Protein AF-N2BNH5-F1 (afdb_monomer_lite)

Foldseek 3Di:
DDDDDDDDDDDDDQFAADPLLLLLLVLLVVCVVPVDFSVVSLLPDPSLLPDDQVSSVVSVLLNLQLLLQVVVLLVLLVVQAPCSVPQDPSLSSLLSSLLSCLAPNPPPLVRSLSNSLNSSCVVPVVCSVVSSRSSVCSNVPVNVLLLVLLLQLLLQLCVVCVPVVVPCPPQPPSSVPDDRDPDPDQRDLVSLCSQLSFDSVVLVLLCVQPNSNQSSQQSSCNSPAFWKKKAFLVLADDLVRLVVVCVVLVFDWDDDLDPRMTITPGPSSVSPDCCVVLRRMQIDFPVLLLLLLLQADAAQFEEEEEQCFLVSSVSSSQVRNVVNPHGYQYEYEDLDPVRQVNNVVSCCSRNPPRYHYDNDQLLCLQDDPDPVQSQQQDPPDDPSSRAAGLGYEYAADDLLQQCCSPRSNSSPVDDPQQLDLPRCNHSLVSLLSSQSSSLSRHDAQGKYKRKYSDSGCSNAVVSLVVNCPDPSNVQKDWAASCPRPSLVVCVVPNVSSNVVQVVQQDPVRKGWDHDGPPHGTTMIMIMITGND

pLDDT: mean 90.05, std 15.14, range [27.8, 98.88]

Secondary structure (DSSP, 8-state):
---------PPPPTTS--HHHHHHHHHHHHHHHH---HHHHHHH-HHHHTS-HHHHHHHHHHHHHHHHHHHHHHHHHHHH-SSGGGS-HHHHHHHHHHHHHHHHS---HHHHHHHHHHHHHHH-GGGHHHHHHHHHHIIIIIHHHHHHHHHHHHHHHHHH-TTTGGG-TT--HHHHT-PPPS---PPPHHHHHHHHT--HHHHHHHHHHH-HHHHHHHHHHTTSPPP-EEEE-TTT--HHHHHHHHHHTT--EEE-SSTTEEEES-HHHHHH-STTTTTSEEEE-HHHHHHHHHTPPPTT-EEEEES-TTTHHHHHHHHHHHHTTS--EEEEEES-HHHHHHHHHHHTTT-TTTEEEEE--GGGTT--S-TT-TT---TTS-GGGSS-EEEEEEE-----GGGTTTSTTHHHH--GGGG-TT-TTSHHHHHHHHHHHHHTTEEEEEEEEEEES---TTTTHHHHHHHHTSTTGGGEEEE-GGGSHHHHHHHHH-HHHHHHHHTTB-TTS-EEE---TTSPPPEEEEEEEE--

InterPro domains:
  IPR001678 SAM-dependent methyltransferase RsmB-F/NOP2-type domain [PS51686] (218-531)
  IPR006027 NusB/RsmB/TIM44 [PF01029] (19-139)
  IPR023267 RNA (C5-cytosine) methyltransferase [PR02008] (390-402)
  IPR023267 RNA (C5-cytosine) methyltransferase [PR02008] (445-461)
  IPR023267 RNA (C5-cytosine) methyltransferase [PR02008] (513-530)
  IPR023267 RNA (C5-cytosine) methyltransferase [PTHR22807] (186-531)
  IPR029063 S-adenosyl-L-methionine-dependent methyltransferase superfamily [G3DSA:3.40.50.150] (193-530)
  IPR029063 S-adenosyl-L-methionine-dependent methyltransferase superfamily [SSF53335] (191-530)
  IPR035926 NusB-like superfamily [G3DSA:1.10.940.10] (16-150)
  IPR035926 NusB-like superfamily [SSF48013] (19-146)
  IPR049560 SAM-dependent methyltransferase RsmB-F/NOP2-type, catalytic core [PF01189] (373-528)

Organism: NCBI:txid997872

Structure (mmCIF, N/CA/C/O backbone):
data_AF-N2BNH5-F1
#
_entry.id   AF-N2BNH5-F1
#
loop_
_atom_site.group_PDB
_atom_site.id
_atom_site.type_symbol
_atom_site.label_atom_id
_atom_site.label_alt_id
_atom_site.label_comp_id
_atom_site.label_asym_id
_atom_site.label_entity_id
_atom_site.label_seq_id
_atom_site.pdbx_PDB_ins_code
_atom_site.Cartn_x
_atom_site.Cartn_y
_atom_site.Cartn_z
_atom_site.occupancy
_atom_site.B_iso_or_equiv
_atom_site.auth_seq_id
_atom_site.auth_comp_id
_atom_site.auth_asym_id
_atom_site.auth_atom_id
_atom_site.pdbx_PDB_model_num
ATOM 1 N N . MET A 1 1 ? 55.982 -13.829 3.615 1.00 34.03 1 MET A N 1
ATOM 2 C CA . MET A 1 1 ? 55.686 -12.919 2.482 1.00 34.03 1 MET A CA 1
ATOM 3 C C . MET A 1 1 ? 54.523 -13.487 1.679 1.00 34.03 1 MET A C 1
ATOM 5 O O . MET A 1 1 ? 54.738 -14.341 0.837 1.00 34.03 1 MET A O 1
ATOM 9 N N . GLY A 1 2 ? 53.293 -13.058 1.967 1.00 29.66 2 GLY A N 1
ATOM 10 C CA . GLY A 1 2 ? 52.095 -13.431 1.207 1.00 29.66 2 GLY A CA 1
ATOM 11 C C . GLY A 1 2 ? 51.272 -12.171 0.978 1.00 29.66 2 GLY A C 1
ATOM 12 O O . GLY A 1 2 ? 50.794 -11.570 1.935 1.00 29.66 2 GLY A O 1
ATOM 13 N N . LYS A 1 3 ? 51.224 -11.694 -0.269 1.00 27.80 3 LYS A N 1
ATOM 14 C CA . LYS A 1 3 ? 50.590 -10.420 -0.633 1.00 27.80 3 LYS A CA 1
ATOM 15 C C . LYS A 1 3 ? 49.070 -10.534 -0.510 1.00 27.80 3 LYS A C 1
ATOM 17 O O . LYS A 1 3 ? 48.451 -11.346 -1.188 1.00 27.80 3 LYS A O 1
ATOM 22 N N . ALA A 1 4 ? 48.492 -9.665 0.315 1.00 29.17 4 ALA A N 1
ATOM 23 C CA . ALA A 1 4 ? 47.062 -9.407 0.376 1.00 29.17 4 ALA A CA 1
ATOM 24 C C . ALA A 1 4 ? 46.549 -8.907 -0.985 1.00 29.17 4 ALA A C 1
ATOM 26 O O . ALA A 1 4 ? 47.012 -7.885 -1.501 1.00 29.17 4 ALA A O 1
ATOM 27 N N . ILE A 1 5 ? 45.580 -9.619 -1.560 1.00 29.62 5 ILE A N 1
ATOM 28 C CA . ILE A 1 5 ? 44.849 -9.175 -2.748 1.00 29.62 5 ILE A CA 1
ATOM 29 C C . ILE A 1 5 ? 43.814 -8.148 -2.282 1.00 29.62 5 ILE A C 1
ATOM 31 O O . ILE A 1 5 ? 42.760 -8.490 -1.754 1.00 29.62 5 ILE A O 1
ATOM 35 N N . LYS A 1 6 ? 44.134 -6.864 -2.460 1.00 29.09 6 LYS A N 1
ATOM 36 C CA . LYS A 1 6 ? 43.165 -5.767 -2.371 1.00 29.09 6 LYS A CA 1
ATOM 37 C C . LYS A 1 6 ? 42.205 -5.873 -3.560 1.00 29.09 6 LYS A C 1
ATOM 39 O O . LYS A 1 6 ? 42.606 -5.574 -4.684 1.00 29.09 6 LYS A O 1
ATOM 44 N N . GLN A 1 7 ? 40.949 -6.248 -3.325 1.00 30.22 7 GLN A N 1
ATOM 45 C CA . GLN A 1 7 ? 39.881 -6.008 -4.297 1.00 30.22 7 GLN A CA 1
ATOM 46 C C . GLN A 1 7 ? 39.636 -4.494 -4.378 1.00 30.22 7 GLN A C 1
ATOM 48 O O . GLN A 1 7 ? 39.132 -3.871 -3.447 1.00 30.22 7 GLN A O 1
ATOM 53 N N . ARG A 1 8 ? 40.083 -3.885 -5.479 1.00 32.06 8 ARG A N 1
ATOM 54 C CA . ARG A 1 8 ? 39.736 -2.512 -5.860 1.00 32.06 8 ARG A CA 1
ATOM 55 C C . ARG A 1 8 ? 38.342 -2.515 -6.486 1.00 32.06 8 ARG A C 1
ATOM 57 O O . ARG A 1 8 ? 38.050 -3.382 -7.304 1.00 32.06 8 ARG A O 1
ATOM 64 N N . ALA A 1 9 ? 37.530 -1.516 -6.144 1.00 39.19 9 ALA A N 1
ATOM 65 C CA . ALA A 1 9 ? 36.284 -1.197 -6.833 1.00 39.19 9 ALA A CA 1
ATOM 66 C C . ALA A 1 9 ? 36.554 -1.031 -8.341 1.00 39.19 9 ALA A C 1
ATOM 68 O O . ALA A 1 9 ? 37.285 -0.128 -8.754 1.00 39.19 9 ALA A O 1
ATOM 69 N N . GLY A 1 10 ? 36.030 -1.953 -9.147 1.00 33.19 10 GLY A N 1
ATOM 70 C CA . GLY A 1 10 ? 36.242 -1.977 -10.589 1.00 33.19 10 GLY A CA 1
ATOM 71 C C . GLY A 1 10 ? 35.456 -0.873 -11.290 1.00 33.19 10 GLY A C 1
ATOM 72 O O . GLY A 1 10 ? 34.255 -0.720 -11.080 1.00 33.19 10 GLY A O 1
ATOM 73 N N . HIS A 1 11 ? 36.128 -0.121 -12.160 1.00 35.66 11 HIS A N 1
ATOM 74 C CA . HIS A 1 11 ? 35.461 0.513 -13.296 1.00 35.66 11 HIS A CA 1
ATOM 75 C C . HIS A 1 11 ? 34.778 -0.575 -14.148 1.00 35.66 11 HIS A C 1
ATOM 77 O O . HIS A 1 11 ? 35.328 -1.676 -14.247 1.00 35.66 11 HIS A O 1
ATOM 83 N N . PRO A 1 12 ? 33.606 -0.310 -14.758 1.00 41.91 12 PRO A N 1
ATOM 84 C CA . PRO A 1 12 ? 32.930 -1.302 -15.585 1.00 41.91 12 PRO A CA 1
ATOM 85 C C . PRO A 1 12 ? 33.857 -1.745 -16.725 1.00 41.91 12 PRO A C 1
ATOM 87 O O . PRO A 1 12 ? 34.352 -0.918 -17.490 1.00 41.91 12 PRO A O 1
ATOM 90 N N . SER A 1 13 ? 34.117 -3.051 -16.827 1.00 42.47 13 SER A N 1
ATOM 91 C CA . SER A 1 13 ? 34.859 -3.626 -17.949 1.00 42.47 13 SER A CA 1
ATOM 92 C C . SER A 1 13 ? 34.075 -3.387 -19.238 1.00 42.47 13 SER A C 1
ATOM 94 O O . SER A 1 13 ? 32.906 -3.768 -19.331 1.00 42.47 13 SER A O 1
ATOM 96 N N . ALA A 1 14 ? 34.718 -2.780 -20.233 1.00 54.59 14 ALA A N 1
ATOM 97 C CA . ALA A 1 14 ? 34.158 -2.578 -21.562 1.00 54.59 14 ALA A CA 1
ATOM 98 C C . ALA A 1 14 ? 33.878 -3.943 -22.222 1.00 54.59 14 ALA A C 1
ATOM 100 O O . ALA A 1 14 ? 34.793 -4.576 -22.738 1.00 54.59 14 ALA A O 1
ATOM 101 N N . GLY A 1 15 ? 32.632 -4.427 -22.157 1.00 71.06 15 GLY A N 1
ATOM 102 C CA . GLY A 1 15 ? 32.210 -5.646 -22.862 1.00 71.06 15 GLY A CA 1
ATOM 103 C C . GLY A 1 15 ? 31.117 -6.492 -22.205 1.00 71.06 15 GLY A C 1
ATOM 104 O O . GLY A 1 15 ? 30.650 -7.428 -22.845 1.00 71.06 15 GLY A O 1
ATOM 105 N N . HIS A 1 16 ? 30.690 -6.196 -20.970 1.00 86.44 16 HIS A N 1
ATOM 106 C CA . HIS A 1 16 ? 29.622 -6.947 -20.297 1.00 86.44 16 HIS A CA 1
ATOM 107 C C . HIS A 1 16 ? 28.674 -6.039 -19.503 1.00 86.44 16 HIS A C 1
ATOM 109 O O . HIS A 1 16 ? 29.058 -4.969 -19.020 1.00 86.44 16 HIS A O 1
ATOM 115 N N . ALA A 1 17 ? 27.423 -6.487 -19.356 1.00 91.44 17 ALA A N 1
ATOM 116 C CA . ALA A 1 17 ? 26.457 -5.858 -18.466 1.00 91.44 17 ALA A CA 1
ATOM 117 C C . ALA A 1 17 ? 26.884 -6.055 -17.005 1.00 91.44 17 ALA A C 1
ATOM 119 O O . ALA A 1 17 ? 27.417 -7.105 -16.641 1.00 91.44 17 ALA A O 1
ATOM 120 N N . THR A 1 18 ? 26.635 -5.063 -16.151 1.00 94.88 18 THR A N 1
ATOM 121 C CA . THR A 1 18 ? 26.935 -5.186 -14.719 1.00 94.88 18 THR A CA 1
ATOM 122 C C . THR A 1 18 ? 26.156 -6.330 -14.063 1.00 94.88 18 THR A C 1
ATOM 124 O O . THR A 1 18 ? 25.059 -6.707 -14.493 1.00 94.88 18 THR A O 1
ATOM 127 N N . GLN A 1 19 ? 26.702 -6.851 -12.959 1.00 94.94 19 GLN A N 1
ATOM 128 C CA . GLN A 1 19 ? 26.049 -7.894 -12.168 1.00 94.94 19 GLN A CA 1
ATOM 129 C C . GLN A 1 19 ? 24.651 -7.459 -11.711 1.00 94.94 19 GLN A C 1
ATOM 131 O O . GLN A 1 19 ? 23.698 -8.208 -11.896 1.00 94.94 19 GLN A O 1
ATOM 136 N N . ALA A 1 20 ? 24.502 -6.224 -11.216 1.00 95.50 20 ALA A N 1
ATOM 137 C CA . ALA A 1 20 ? 23.207 -5.681 -10.808 1.00 95.50 20 ALA A CA 1
ATOM 138 C C . ALA A 1 20 ? 22.158 -5.729 -11.936 1.00 95.50 20 ALA A C 1
ATOM 140 O O . ALA A 1 20 ? 21.055 -6.230 -11.734 1.00 95.50 20 ALA A O 1
ATOM 141 N N . ARG A 1 21 ? 22.496 -5.299 -13.160 1.00 97.31 21 ARG A N 1
ATOM 142 C CA . ARG A 1 21 ? 21.558 -5.355 -14.300 1.00 97.31 21 ARG A CA 1
ATOM 143 C C . ARG A 1 21 ? 21.195 -6.786 -14.687 1.00 97.31 21 ARG A C 1
ATOM 145 O O . ARG A 1 21 ? 20.048 -7.057 -15.029 1.00 97.31 21 ARG A O 1
ATOM 152 N N . THR A 1 22 ? 22.152 -7.705 -14.588 1.00 97.19 22 THR A N 1
ATOM 153 C CA . THR A 1 22 ? 21.929 -9.131 -14.860 1.00 97.19 22 THR A CA 1
ATOM 154 C C . THR A 1 22 ? 20.991 -9.762 -13.823 1.00 97.19 22 THR A C 1
ATOM 156 O O . THR A 1 22 ? 20.059 -10.474 -14.192 1.00 97.19 22 THR A O 1
ATOM 159 N N . VAL A 1 23 ? 21.174 -9.449 -12.535 1.00 96.75 23 VAL A N 1
ATOM 160 C CA . VAL A 1 23 ? 20.268 -9.884 -11.456 1.00 96.75 23 VAL A CA 1
ATOM 161 C C . VAL A 1 23 ? 18.877 -9.271 -11.644 1.00 96.75 23 VAL A C 1
ATOM 163 O O . VAL A 1 23 ? 17.880 -9.989 -11.573 1.00 96.75 23 VAL A O 1
ATOM 166 N N . ALA A 1 24 ? 18.793 -7.974 -11.960 1.00 97.31 24 ALA A N 1
ATOM 167 C CA . ALA A 1 24 ? 17.526 -7.304 -12.250 1.00 97.31 24 ALA A CA 1
ATOM 168 C C . ALA A 1 24 ? 16.777 -7.972 -13.414 1.00 97.31 24 ALA A C 1
ATOM 170 O O . ALA A 1 24 ? 15.581 -8.222 -13.294 1.00 97.31 24 ALA A O 1
ATOM 171 N N . LEU A 1 25 ? 17.473 -8.335 -14.499 1.00 97.62 25 LEU A N 1
ATOM 172 C CA . LEU A 1 25 ? 16.889 -9.065 -15.629 1.00 97.62 25 LEU A CA 1
ATOM 173 C C . LEU A 1 25 ? 16.310 -10.420 -15.209 1.00 97.62 25 LEU A C 1
ATOM 175 O O . LEU A 1 25 ? 15.196 -10.760 -15.610 1.00 97.62 25 LEU A O 1
ATOM 179 N N . GLY A 1 26 ? 17.035 -11.174 -14.378 1.00 95.88 26 GLY A N 1
ATOM 180 C CA . GLY A 1 26 ? 16.548 -12.440 -13.832 1.00 95.88 26 GLY A CA 1
ATOM 181 C C . GLY A 1 26 ? 15.259 -12.267 -13.025 1.00 95.88 26 GLY A C 1
ATOM 182 O O . GLY A 1 26 ? 14.294 -13.003 -13.234 1.00 95.88 26 GLY A O 1
ATOM 183 N N . ILE A 1 27 ? 15.215 -11.252 -12.157 1.00 95.19 27 ILE A N 1
ATOM 184 C CA . ILE A 1 27 ? 14.047 -10.961 -11.319 1.00 95.19 27 ILE A CA 1
ATOM 185 C C . ILE A 1 27 ? 12.864 -10.467 -12.163 1.00 95.19 27 ILE A C 1
ATOM 187 O O . ILE A 1 27 ? 11.761 -10.979 -11.991 1.00 95.19 27 ILE A O 1
ATOM 191 N N . VAL A 1 28 ? 13.064 -9.533 -13.100 1.00 95.38 28 VAL A N 1
ATOM 192 C CA . VAL A 1 28 ? 12.006 -9.058 -14.019 1.00 95.38 28 VAL A CA 1
ATOM 193 C C . VAL A 1 28 ? 11.425 -10.224 -14.825 1.00 95.38 28 VAL A C 1
ATOM 195 O O . VAL A 1 28 ? 10.205 -10.355 -14.941 1.00 95.38 28 VAL A O 1
ATOM 198 N N . GLY A 1 29 ? 12.282 -11.124 -15.315 1.00 94.12 29 GLY A N 1
ATOM 199 C CA . GLY A 1 29 ? 11.843 -12.343 -15.991 1.00 94.12 29 GLY A CA 1
ATOM 200 C C . GLY A 1 29 ? 10.984 -13.245 -15.098 1.00 94.12 29 GLY A C 1
ATOM 201 O O . GLY A 1 29 ? 10.044 -13.875 -15.586 1.00 94.12 29 GLY A O 1
ATOM 202 N N . GLU A 1 30 ? 11.258 -13.286 -13.792 1.00 92.75 30 GLU A N 1
ATOM 203 C CA . GLU A 1 30 ? 10.463 -14.046 -12.827 1.00 92.75 30 GLU A CA 1
ATOM 204 C C . GLU A 1 30 ? 9.123 -13.391 -12.496 1.00 92.75 30 GLU A C 1
ATOM 206 O O . GLU A 1 30 ? 8.108 -14.091 -12.451 1.00 92.75 30 GLU A O 1
ATOM 211 N N . VAL A 1 31 ? 9.096 -12.062 -12.345 1.00 91.19 31 VAL A N 1
ATOM 212 C CA . VAL A 1 31 ? 7.857 -11.278 -12.199 1.00 91.19 31 VAL A CA 1
ATOM 213 C C . VAL A 1 31 ? 6.912 -11.582 -13.357 1.00 91.19 31 VAL A C 1
ATOM 215 O O . VAL A 1 31 ? 5.762 -11.966 -13.135 1.00 91.19 31 VAL A O 1
ATOM 218 N N . ARG A 1 32 ? 7.428 -11.541 -14.591 1.00 89.75 32 ARG A N 1
ATOM 219 C CA . ARG A 1 32 ? 6.665 -11.870 -15.801 1.00 89.75 32 ARG A CA 1
ATOM 220 C C . ARG A 1 32 ? 6.127 -13.306 -15.807 1.00 89.75 32 ARG A C 1
ATOM 222 O O . ARG A 1 32 ? 5.032 -13.531 -16.308 1.00 89.75 32 ARG A O 1
ATOM 229 N N . ARG A 1 33 ? 6.886 -14.290 -15.305 1.00 88.81 33 ARG A N 1
ATOM 230 C CA . ARG A 1 33 ? 6.489 -15.714 -15.328 1.00 88.81 33 ARG A CA 1
ATOM 231 C C . ARG A 1 33 ? 5.483 -16.089 -14.243 1.00 88.81 33 ARG A C 1
ATOM 233 O O . ARG A 1 33 ? 4.629 -16.930 -14.498 1.00 88.81 33 ARG A O 1
ATOM 240 N N . ARG A 1 34 ? 5.613 -15.527 -13.038 1.00 81.25 34 ARG A N 1
ATOM 241 C CA . ARG A 1 34 ? 4.811 -15.937 -11.870 1.00 81.25 34 ARG A CA 1
ATOM 242 C C . ARG A 1 34 ? 3.517 -15.153 -11.681 1.00 81.25 34 ARG A C 1
ATOM 244 O O . ARG A 1 34 ? 2.715 -15.575 -10.857 1.00 81.25 34 ARG A O 1
ATOM 251 N N . ALA A 1 35 ? 3.342 -14.020 -12.368 1.00 69.44 35 ALA A N 1
ATOM 252 C CA . ALA A 1 35 ? 2.235 -13.086 -12.127 1.00 69.44 35 ALA A CA 1
ATOM 253 C C . ALA A 1 35 ? 2.058 -12.724 -10.629 1.00 69.44 35 ALA A C 1
ATOM 255 O O . ALA A 1 35 ? 0.949 -12.490 -10.156 1.00 69.44 35 ALA A O 1
ATOM 256 N N . GLY A 1 36 ? 3.158 -12.726 -9.865 1.00 67.75 36 GLY A N 1
ATOM 257 C CA . GLY A 1 36 ? 3.178 -12.412 -8.436 1.00 67.75 36 GLY A CA 1
ATOM 258 C C . GLY A 1 36 ? 3.612 -10.971 -8.168 1.00 67.75 36 GLY A C 1
ATOM 259 O O . GLY A 1 36 ? 4.250 -10.347 -9.014 1.00 67.75 36 GLY A O 1
ATOM 260 N N . TYR A 1 37 ? 3.319 -10.463 -6.966 1.00 81.75 37 TYR A N 1
ATOM 261 C CA . TYR A 1 37 ? 3.739 -9.127 -6.525 1.00 81.75 37 TYR A CA 1
ATOM 262 C C . TYR A 1 37 ? 5.265 -8.976 -6.640 1.00 81.75 37 TYR A C 1
ATOM 264 O O . TYR A 1 37 ? 6.018 -9.749 -6.034 1.00 81.75 37 TYR A O 1
ATOM 272 N N . ALA A 1 38 ? 5.743 -7.965 -7.374 1.00 85.31 38 ALA A N 1
ATOM 273 C CA . ALA A 1 38 ? 7.172 -7.820 -7.666 1.00 85.31 38 ALA A CA 1
ATOM 274 C C . ALA A 1 38 ? 8.023 -7.725 -6.390 1.00 85.31 38 ALA A C 1
ATOM 276 O O . ALA A 1 38 ? 9.099 -8.315 -6.297 1.00 85.31 38 ALA A O 1
ATOM 277 N N . ARG A 1 39 ? 7.498 -7.061 -5.356 1.00 85.06 39 ARG A N 1
ATOM 278 C CA . ARG A 1 39 ? 8.143 -6.927 -4.044 1.00 85.06 39 ARG A CA 1
ATOM 279 C C . ARG A 1 39 ? 8.352 -8.266 -3.330 1.00 85.06 39 ARG A C 1
ATOM 281 O O . ARG A 1 39 ? 9.373 -8.433 -2.663 1.00 85.06 39 ARG A O 1
ATOM 288 N N . ASP A 1 40 ? 7.432 -9.218 -3.477 1.00 82.31 40 ASP A N 1
ATOM 289 C CA . ASP A 1 40 ? 7.585 -10.552 -2.888 1.00 82.31 40 ASP A CA 1
ATOM 290 C C . ASP A 1 40 ? 8.696 -11.332 -3.601 1.00 82.31 40 ASP A C 1
ATOM 292 O O . ASP A 1 40 ? 9.537 -11.948 -2.945 1.00 82.31 40 ASP A O 1
ATOM 296 N N . ILE A 1 41 ? 8.761 -11.244 -4.932 1.00 86.06 41 ILE A N 1
ATOM 297 C CA . ILE A 1 41 ? 9.806 -11.894 -5.738 1.00 86.06 41 ILE A CA 1
ATOM 298 C C . ILE A 1 41 ? 11.180 -11.290 -5.420 1.00 86.06 41 ILE A C 1
ATOM 300 O O . ILE A 1 41 ? 12.123 -12.027 -5.133 1.00 86.06 41 ILE A O 1
ATOM 304 N N . VAL A 1 42 ? 11.275 -9.958 -5.369 1.00 86.81 42 VAL A N 1
ATOM 305 C CA . VAL A 1 42 ? 12.475 -9.222 -4.939 1.00 86.81 42 VAL A CA 1
ATOM 306 C C . VAL A 1 42 ? 12.927 -9.685 -3.555 1.00 86.81 42 VAL A C 1
ATOM 308 O O . VAL A 1 42 ? 14.084 -10.059 -3.373 1.00 86.81 42 VAL A O 1
ATOM 311 N N . ARG A 1 43 ? 12.015 -9.721 -2.575 1.00 81.12 43 ARG A N 1
ATOM 312 C CA . ARG A 1 43 ? 12.336 -10.124 -1.198 1.00 81.12 43 ARG A CA 1
ATOM 313 C C . ARG A 1 43 ? 12.874 -11.550 -1.126 1.00 81.12 43 ARG A C 1
ATOM 315 O O . ARG A 1 43 ? 13.672 -11.847 -0.234 1.00 81.12 43 ARG A O 1
ATOM 322 N N . LEU A 1 44 ? 12.408 -12.442 -1.996 1.00 82.94 44 LEU A N 1
ATOM 323 C CA . LEU A 1 44 ? 12.761 -13.859 -1.989 1.00 82.94 44 LEU A CA 1
ATOM 324 C C . LEU A 1 44 ? 14.019 -14.197 -2.803 1.00 82.94 44 LEU A C 1
ATOM 326 O O . LEU A 1 44 ? 14.521 -15.301 -2.613 1.00 82.94 44 LEU A O 1
ATOM 330 N N . SER A 1 45 ? 14.557 -13.286 -3.626 1.00 87.06 45 SER A N 1
ATOM 331 C CA . SER A 1 45 ? 15.762 -13.537 -4.438 1.00 87.06 45 SER A CA 1
ATOM 332 C C . SER A 1 45 ? 17.013 -13.748 -3.565 1.00 87.06 45 SER A C 1
ATOM 334 O O . SER A 1 45 ? 17.425 -12.828 -2.848 1.00 87.06 45 SER A O 1
ATOM 336 N N . PRO A 1 46 ? 17.647 -14.938 -3.611 1.00 86.94 46 PRO A N 1
ATOM 337 C CA . PRO A 1 46 ? 18.908 -15.193 -2.916 1.00 86.94 46 PRO A CA 1
ATOM 338 C C . PRO A 1 46 ? 20.070 -14.373 -3.482 1.00 86.94 46 PRO A C 1
ATOM 340 O O . PRO A 1 46 ? 20.898 -13.888 -2.715 1.00 86.94 46 PRO A O 1
ATOM 343 N N . GLU A 1 47 ? 20.106 -14.180 -4.803 1.00 89.25 47 GLU A N 1
ATOM 344 C CA . GLU A 1 47 ? 21.158 -13.433 -5.494 1.00 89.25 47 GLU A CA 1
ATOM 345 C C . GLU A 1 47 ? 21.182 -11.985 -5.017 1.00 89.25 47 GLU A C 1
ATOM 347 O O . GLU A 1 47 ? 22.243 -11.472 -4.677 1.00 89.25 47 GLU A O 1
ATOM 352 N N . LEU A 1 48 ? 20.007 -11.356 -4.909 1.00 87.12 48 LEU A N 1
ATOM 353 C CA . LEU A 1 48 ? 19.877 -9.993 -4.404 1.00 87.12 48 LEU A CA 1
ATOM 354 C C . LEU A 1 48 ? 20.346 -9.864 -2.950 1.00 87.12 48 LEU A C 1
ATOM 356 O O . LEU A 1 48 ? 21.006 -8.889 -2.602 1.00 87.12 48 LEU A O 1
ATOM 360 N N . ARG A 1 49 ? 20.021 -10.843 -2.095 1.00 83.75 49 ARG A N 1
ATOM 361 C CA . ARG A 1 49 ? 20.426 -10.845 -0.676 1.00 83.75 49 ARG A CA 1
ATOM 362 C C . ARG A 1 49 ? 21.933 -10.997 -0.479 1.00 83.75 49 ARG A C 1
ATOM 364 O O . ARG A 1 49 ? 22.427 -10.644 0.586 1.00 83.75 49 ARG A O 1
ATOM 371 N N . ALA A 1 50 ? 22.635 -11.546 -1.466 1.00 86.94 50 ALA A N 1
ATOM 372 C CA . ALA A 1 50 ? 24.084 -11.698 -1.436 1.00 86.94 50 ALA A CA 1
ATOM 373 C C . ALA A 1 50 ? 24.835 -10.440 -1.914 1.00 86.94 50 ALA A C 1
ATOM 375 O O . ALA A 1 50 ? 26.057 -10.387 -1.783 1.00 86.94 50 ALA A O 1
ATOM 376 N N . MET A 1 51 ? 24.138 -9.446 -2.478 1.00 88.75 51 MET A N 1
ATOM 377 C CA . MET A 1 51 ? 24.750 -8.201 -2.952 1.00 88.75 51 MET A CA 1
ATOM 378 C C . MET A 1 51 ? 24.984 -7.212 -1.807 1.00 88.75 51 MET A C 1
ATOM 380 O O . MET A 1 51 ? 24.319 -7.259 -0.769 1.00 88.75 51 MET A O 1
ATOM 384 N N . ASP A 1 52 ? 25.904 -6.268 -2.016 1.00 86.44 52 ASP A N 1
ATOM 385 C CA . ASP A 1 52 ? 26.029 -5.126 -1.115 1.00 86.44 52 ASP A CA 1
ATOM 386 C C . ASP A 1 52 ? 24.785 -4.217 -1.172 1.00 86.44 52 ASP A C 1
ATOM 388 O O . ASP A 1 52 ? 23.957 -4.289 -2.084 1.00 86.44 52 ASP A O 1
ATOM 392 N N . ALA A 1 53 ? 24.639 -3.340 -0.176 1.00 82.25 53 ALA A N 1
ATOM 393 C CA . ALA A 1 53 ? 23.453 -2.497 -0.041 1.00 82.25 53 ALA A CA 1
ATOM 394 C C . ALA A 1 53 ? 23.240 -1.534 -1.226 1.00 82.25 53 ALA A C 1
ATOM 396 O O . ALA A 1 53 ? 22.095 -1.206 -1.543 1.00 82.25 53 ALA A O 1
ATOM 397 N N . ARG A 1 54 ? 24.319 -1.079 -1.877 1.00 86.81 54 ARG A N 1
ATOM 398 C CA . ARG A 1 54 ? 24.242 -0.134 -2.997 1.00 86.81 54 ARG A CA 1
ATOM 399 C C . ARG A 1 54 ? 23.701 -0.839 -4.233 1.00 86.81 54 ARG A C 1
ATOM 401 O O . ARG A 1 54 ? 22.735 -0.362 -4.829 1.00 86.81 54 ARG A O 1
ATOM 408 N N . ASP A 1 55 ? 24.295 -1.971 -4.589 1.00 90.62 55 ASP A N 1
ATOM 409 C CA . ASP A 1 55 ? 23.873 -2.753 -5.744 1.00 90.62 55 ASP A CA 1
ATOM 410 C C . ASP A 1 55 ? 22.479 -3.344 -5.529 1.00 90.62 55 ASP A C 1
ATOM 412 O O . ASP A 1 55 ? 21.641 -3.270 -6.429 1.00 90.62 55 ASP A O 1
ATOM 416 N N . ALA A 1 56 ? 22.175 -3.834 -4.323 1.00 88.38 56 ALA A N 1
ATOM 417 C CA . ALA A 1 56 ? 20.841 -4.322 -3.999 1.00 88.38 56 ALA A CA 1
ATOM 418 C C . ALA A 1 56 ? 19.778 -3.220 -4.134 1.00 88.38 56 ALA A C 1
ATOM 420 O O . ALA A 1 56 ? 18.708 -3.458 -4.698 1.00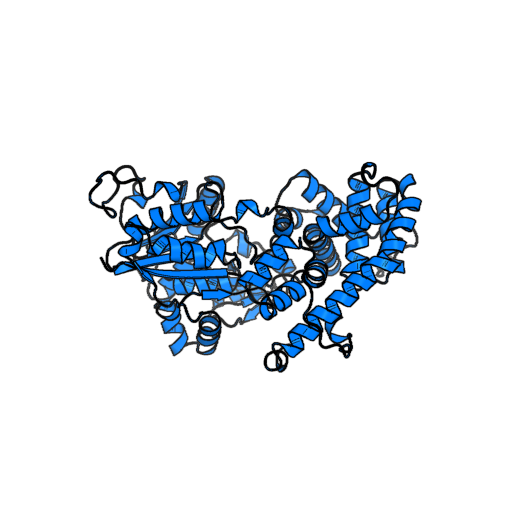 88.38 56 ALA A O 1
ATOM 421 N N . GLY A 1 57 ? 20.074 -2.001 -3.668 1.00 89.00 57 GLY A N 1
ATOM 422 C CA . GLY A 1 57 ? 19.197 -0.844 -3.849 1.00 89.00 57 GLY A CA 1
ATOM 423 C C . GLY A 1 57 ? 18.975 -0.505 -5.325 1.00 89.00 57 GLY A C 1
ATOM 424 O O . GLY A 1 57 ? 17.840 -0.262 -5.743 1.00 89.00 57 GLY A O 1
ATOM 425 N N . PHE A 1 58 ? 20.033 -0.561 -6.138 1.00 92.81 58 PHE A N 1
ATOM 426 C CA . PHE A 1 58 ? 19.934 -0.325 -7.577 1.00 92.81 58 PHE A CA 1
ATOM 427 C C . PHE A 1 58 ? 19.083 -1.392 -8.285 1.00 92.81 58 PHE A C 1
ATOM 429 O O . PHE A 1 58 ? 18.186 -1.040 -9.049 1.00 92.81 58 PHE A O 1
ATOM 436 N N . VAL A 1 59 ? 19.277 -2.680 -7.975 1.00 94.38 59 VAL A N 1
ATOM 437 C CA . VAL A 1 59 ? 18.441 -3.771 -8.509 1.00 94.38 59 VAL A CA 1
ATOM 438 C C . VAL A 1 59 ? 16.974 -3.575 -8.144 1.00 94.38 59 VAL A C 1
ATOM 440 O O . VAL A 1 59 ? 16.112 -3.684 -9.014 1.00 94.38 59 VAL A O 1
ATOM 443 N N . GLN A 1 60 ? 16.672 -3.254 -6.882 1.00 92.12 60 GLN A N 1
ATOM 444 C CA . GLN A 1 60 ? 15.295 -3.009 -6.448 1.00 92.12 60 GLN A CA 1
ATOM 445 C C . GLN A 1 60 ? 14.658 -1.855 -7.223 1.00 92.12 60 GLN A C 1
ATOM 447 O O . GLN A 1 60 ? 13.521 -1.985 -7.677 1.00 92.12 60 GLN A O 1
ATOM 452 N N . ARG A 1 61 ? 15.396 -0.755 -7.425 1.00 93.19 61 ARG A N 1
ATOM 453 C CA . ARG A 1 61 ? 14.901 0.390 -8.198 1.00 93.19 61 ARG A CA 1
ATOM 454 C C . ARG A 1 61 ? 14.642 0.032 -9.661 1.00 93.19 61 ARG A C 1
ATOM 456 O O . ARG A 1 61 ? 13.621 0.455 -10.194 1.00 93.19 61 ARG A O 1
ATOM 463 N N . LEU A 1 62 ? 15.506 -0.771 -10.287 1.00 95.94 62 LEU A N 1
ATOM 464 C CA . LEU A 1 62 ? 15.278 -1.267 -11.648 1.00 95.94 62 LEU A CA 1
ATOM 465 C C . LEU A 1 62 ? 14.044 -2.171 -11.720 1.00 95.94 62 LEU A C 1
ATOM 467 O O . LEU A 1 62 ? 13.171 -1.938 -12.545 1.00 95.94 62 LEU A O 1
ATOM 471 N N . VAL A 1 63 ? 13.940 -3.181 -10.854 1.00 95.12 63 VAL A N 1
ATOM 472 C CA . VAL A 1 63 ? 12.846 -4.163 -10.909 1.00 95.12 63 VAL A CA 1
ATOM 473 C C . VAL A 1 63 ? 11.492 -3.506 -10.650 1.00 95.12 63 VAL A C 1
ATOM 475 O O . VAL A 1 63 ? 10.556 -3.698 -11.428 1.00 95.12 63 VAL A O 1
ATOM 478 N N . LEU A 1 64 ? 11.370 -2.735 -9.565 1.00 93.94 64 LEU A N 1
ATOM 479 C CA . LEU A 1 64 ? 10.103 -2.094 -9.205 1.00 93.94 64 LEU A CA 1
ATOM 480 C C . LEU A 1 64 ? 9.725 -1.013 -10.220 1.00 93.94 64 LEU A C 1
ATOM 482 O O . LEU A 1 64 ? 8.569 -0.934 -10.621 1.00 93.94 64 LEU A O 1
ATOM 486 N N . GLY A 1 65 ? 10.709 -0.244 -10.688 1.00 95.50 65 GLY A N 1
ATOM 487 C CA . GLY A 1 65 ? 10.520 0.783 -11.703 1.00 95.50 65 GLY A CA 1
ATOM 488 C C . GLY A 1 65 ? 10.080 0.234 -13.057 1.00 95.50 65 GLY A C 1
ATOM 489 O O . GLY A 1 65 ? 9.108 0.721 -13.630 1.00 95.50 65 GLY A O 1
ATOM 490 N N . VAL A 1 66 ? 10.729 -0.830 -13.540 1.00 96.50 66 VAL A N 1
ATOM 491 C CA . VAL A 1 66 ? 10.322 -1.534 -14.766 1.00 96.50 66 VAL A CA 1
ATOM 492 C C . VAL A 1 66 ? 8.930 -2.132 -14.614 1.00 96.50 66 VAL A C 1
ATOM 494 O O . VAL A 1 66 ? 8.140 -2.045 -15.544 1.00 96.50 66 VAL A O 1
ATOM 497 N N . THR A 1 67 ? 8.597 -2.700 -13.452 1.00 95.44 67 THR A N 1
ATOM 498 C CA . THR A 1 67 ? 7.250 -3.244 -13.205 1.00 95.44 67 THR A CA 1
ATOM 499 C C . THR A 1 67 ? 6.187 -2.144 -13.249 1.00 95.44 67 THR A C 1
ATOM 501 O O . THR A 1 67 ? 5.129 -2.348 -13.833 1.00 95.44 67 THR A O 1
ATOM 504 N N . LEU A 1 68 ? 6.479 -0.968 -12.682 1.00 94.88 68 LEU A N 1
ATOM 505 C CA . LEU A 1 68 ? 5.564 0.176 -12.688 1.00 94.88 68 LEU A CA 1
ATOM 506 C C . LEU A 1 68 ? 5.321 0.693 -14.102 1.00 94.88 68 LEU A C 1
ATOM 508 O O . LEU A 1 68 ? 4.213 1.091 -14.415 1.00 94.88 68 LEU A O 1
ATOM 512 N N . SER A 1 69 ? 6.354 0.688 -14.941 1.00 96.25 69 SER A N 1
ATOM 513 C CA . SER A 1 69 ? 6.365 1.385 -16.231 1.00 96.25 69 SER A CA 1
ATOM 514 C C . SER A 1 69 ? 6.257 0.466 -17.449 1.00 96.25 69 SER A C 1
ATOM 516 O O . SER A 1 69 ? 6.231 0.956 -18.572 1.00 96.25 69 SER A O 1
ATOM 518 N N . TRP A 1 70 ? 6.185 -0.857 -17.264 1.00 94.50 70 TRP A N 1
ATOM 519 C CA . TRP A 1 70 ? 6.261 -1.864 -18.335 1.00 94.50 70 TRP A CA 1
ATOM 520 C C . TRP A 1 70 ? 5.370 -1.593 -19.559 1.00 94.50 70 TRP A C 1
ATOM 522 O O . TRP A 1 70 ? 5.845 -1.812 -20.671 1.00 94.50 70 TRP A O 1
ATOM 532 N N . GLY A 1 71 ? 4.139 -1.097 -19.385 1.00 95.38 71 GLY A N 1
ATOM 533 C CA . GLY A 1 71 ? 3.243 -0.761 -20.493 1.00 95.38 71 GLY A CA 1
ATOM 534 C C . GLY A 1 71 ? 3.757 0.418 -21.319 1.00 95.38 71 GLY A C 1
ATOM 535 O O . GLY A 1 71 ? 3.926 0.289 -22.528 1.00 95.38 71 GLY A O 1
ATOM 536 N N . LEU A 1 72 ? 4.136 1.516 -20.664 1.00 97.25 72 LEU A N 1
ATOM 537 C CA . LEU A 1 72 ? 4.716 2.688 -21.324 1.00 97.25 72 LEU A CA 1
ATOM 538 C C . LEU A 1 72 ? 6.089 2.380 -21.950 1.00 97.25 72 LEU A C 1
ATOM 540 O O . LEU A 1 72 ? 6.386 2.789 -23.071 1.00 97.25 72 LEU A O 1
ATOM 544 N N . LEU A 1 73 ? 6.925 1.594 -21.266 1.00 98.06 73 LEU A N 1
ATOM 545 C CA . LEU A 1 73 ? 8.201 1.138 -21.822 1.00 98.06 73 LEU A CA 1
ATOM 546 C C . LEU A 1 73 ? 7.993 0.264 -23.064 1.00 98.06 73 LEU A C 1
ATOM 548 O O . LEU A 1 73 ? 8.770 0.352 -24.015 1.00 98.06 73 LEU A O 1
ATOM 552 N N . ASP A 1 74 ? 6.956 -0.576 -23.076 1.00 97.94 74 ASP A N 1
ATOM 553 C CA . ASP A 1 74 ? 6.594 -1.352 -24.257 1.00 97.94 74 ASP A CA 1
ATOM 554 C C . ASP A 1 74 ? 6.126 -0.462 -25.405 1.00 97.94 74 ASP A C 1
ATOM 556 O O . ASP A 1 74 ? 6.503 -0.739 -26.541 1.00 97.94 74 ASP A O 1
ATOM 560 N N . GLU A 1 75 ? 5.364 0.600 -25.143 1.00 97.69 75 GLU A N 1
ATOM 561 C CA . GLU A 1 75 ? 4.974 1.584 -26.160 1.00 97.69 75 GLU A CA 1
ATOM 562 C C . GLU A 1 75 ? 6.200 2.253 -26.799 1.00 97.69 75 GLU A C 1
ATOM 564 O O . GLU A 1 75 ? 6.309 2.283 -28.030 1.00 97.69 75 GLU A O 1
ATOM 569 N N . PHE A 1 76 ? 7.175 2.690 -25.993 1.00 98.38 76 PHE A N 1
ATOM 570 C CA . PHE A 1 76 ? 8.437 3.248 -26.497 1.00 98.38 76 PHE A CA 1
ATOM 571 C C . PHE A 1 76 ? 9.216 2.224 -27.332 1.00 98.38 76 PHE A C 1
ATOM 573 O O . PHE A 1 76 ? 9.612 2.496 -28.467 1.00 98.38 76 PHE A O 1
ATOM 580 N N . ILE A 1 77 ? 9.392 1.002 -26.819 1.00 98.56 77 ILE A N 1
ATOM 581 C CA . ILE A 1 77 ? 10.087 -0.073 -27.545 1.00 98.56 77 ILE A CA 1
ATOM 582 C C . ILE A 1 77 ? 9.373 -0.389 -28.864 1.00 98.56 77 ILE A C 1
ATOM 584 O O . ILE A 1 77 ? 10.026 -0.572 -29.894 1.00 98.56 77 ILE A O 1
ATOM 588 N N . ASN A 1 78 ? 8.042 -0.465 -28.847 1.00 98.38 78 ASN A N 1
ATOM 589 C CA . ASN A 1 78 ? 7.246 -0.837 -30.009 1.00 98.38 78 ASN A CA 1
ATOM 590 C C . ASN A 1 78 ? 7.276 0.241 -31.096 1.00 98.38 78 ASN A C 1
ATOM 592 O O . ASN A 1 78 ? 7.341 -0.113 -32.272 1.00 98.38 78 ASN A O 1
ATOM 596 N N . SER A 1 79 ? 7.304 1.519 -30.712 1.00 98.00 79 SER A N 1
ATOM 597 C CA . SER A 1 79 ? 7.372 2.659 -31.638 1.00 98.00 79 SER A CA 1
ATOM 598 C C . SER A 1 79 ? 8.674 2.689 -32.446 1.00 98.00 79 SER A C 1
ATOM 600 O O . SER A 1 79 ? 8.691 3.137 -33.591 1.00 98.00 79 SER A O 1
ATOM 602 N N . HIS A 1 80 ? 9.764 2.151 -31.886 1.00 98.12 80 HIS A N 1
ATOM 603 C CA . HIS A 1 80 ? 11.097 2.198 -32.504 1.00 98.12 80 HIS A CA 1
ATOM 604 C C . HIS A 1 80 ? 11.569 0.874 -33.109 1.00 98.12 80 HIS A C 1
ATOM 606 O O . HIS A 1 80 ? 12.586 0.852 -33.815 1.00 98.12 80 HIS A O 1
ATOM 612 N N . ALA A 1 81 ? 10.860 -0.228 -32.855 1.00 96.25 81 ALA A N 1
ATOM 613 C CA . ALA A 1 81 ? 11.186 -1.551 -33.374 1.00 96.25 81 ALA A CA 1
ATOM 614 C C . ALA A 1 81 ? 10.458 -1.852 -34.694 1.00 96.25 81 ALA A C 1
ATOM 616 O O . ALA A 1 81 ? 9.255 -1.676 -34.815 1.00 96.25 81 ALA A O 1
ATOM 617 N N . THR A 1 82 ? 11.159 -2.421 -35.681 1.00 93.50 82 THR A N 1
ATOM 618 C CA . THR A 1 82 ? 10.552 -2.771 -36.984 1.00 93.50 82 THR A CA 1
ATOM 619 C C . THR A 1 82 ? 9.550 -3.930 -36.899 1.00 93.50 82 THR A C 1
ATOM 621 O O . THR A 1 82 ? 8.613 -4.005 -37.687 1.00 93.50 82 THR A O 1
ATOM 624 N N . LYS A 1 83 ? 9.769 -4.891 -35.991 1.00 93.44 83 LYS A N 1
ATOM 625 C CA . LYS A 1 83 ? 8.916 -6.083 -35.810 1.00 93.44 83 LYS A CA 1
ATOM 626 C C . LYS A 1 83 ? 8.689 -6.345 -34.315 1.00 93.44 83 LYS A C 1
ATOM 628 O O . LYS A 1 83 ? 9.186 -7.350 -33.802 1.00 93.44 83 LYS A O 1
ATOM 633 N N . PRO A 1 84 ? 7.969 -5.460 -33.603 1.00 94.56 84 PRO A N 1
ATOM 634 C CA . PRO A 1 84 ? 7.869 -5.493 -32.142 1.00 94.56 84 PRO A CA 1
ATOM 635 C C . PRO A 1 84 ? 7.286 -6.804 -31.604 1.00 94.56 84 PRO A C 1
ATOM 637 O O . PRO A 1 84 ? 7.786 -7.349 -30.618 1.00 94.56 84 PRO A O 1
ATOM 640 N N . ALA A 1 85 ? 6.307 -7.377 -32.307 1.00 94.75 85 ALA A N 1
ATOM 641 C CA . ALA A 1 85 ? 5.699 -8.663 -31.959 1.00 94.75 85 ALA A CA 1
ATOM 642 C C . ALA A 1 85 ? 6.671 -9.860 -32.041 1.00 94.75 85 ALA A C 1
ATOM 644 O O . ALA A 1 85 ? 6.396 -10.912 -31.477 1.00 94.75 85 ALA A O 1
ATOM 645 N N . LYS A 1 86 ? 7.812 -9.721 -32.735 1.00 95.50 86 LYS A N 1
ATOM 646 C CA . LYS A 1 86 ? 8.833 -10.777 -32.860 1.00 95.50 86 LYS A CA 1
ATOM 647 C C . LYS A 1 86 ? 9.970 -10.647 -31.843 1.00 95.50 86 LYS A C 1
ATOM 649 O O . LYS A 1 86 ? 10.881 -11.475 -31.852 1.00 95.50 86 LYS A O 1
ATOM 654 N N . ILE A 1 87 ? 9.957 -9.617 -30.994 1.00 97.38 87 ILE A N 1
ATOM 655 C CA . ILE A 1 87 ? 10.969 -9.452 -29.948 1.00 97.38 87 ILE A CA 1
ATOM 656 C C . ILE A 1 87 ? 10.770 -10.551 -28.903 1.00 97.38 87 ILE A C 1
ATOM 658 O O . ILE A 1 87 ? 9.697 -10.677 -28.315 1.00 97.38 87 ILE A O 1
ATOM 662 N N . GLN A 1 88 ? 11.819 -11.338 -28.660 1.00 97.12 88 GLN A N 1
ATOM 663 C CA . GLN A 1 88 ? 11.783 -12.405 -27.662 1.00 97.12 88 GLN A CA 1
ATOM 664 C C . GLN A 1 88 ? 11.566 -11.829 -26.251 1.00 97.12 88 GLN A C 1
ATOM 666 O O . GLN A 1 88 ? 12.147 -10.785 -25.943 1.00 97.12 88 GLN A O 1
ATOM 671 N N . PRO A 1 89 ? 10.823 -12.511 -25.357 1.00 96.81 89 PRO A N 1
ATOM 672 C CA . PRO A 1 89 ? 10.501 -11.977 -24.032 1.00 96.81 89 PRO A CA 1
ATOM 673 C C . PRO A 1 89 ? 11.720 -11.526 -23.215 1.00 96.81 89 PRO A C 1
ATOM 675 O O . PRO A 1 89 ? 11.710 -10.430 -22.675 1.00 96.81 89 PRO A O 1
ATOM 678 N N . GLN A 1 90 ? 12.806 -12.307 -23.194 1.00 96.56 90 GLN A N 1
ATOM 679 C CA . GLN A 1 90 ? 14.030 -11.947 -22.458 1.00 96.56 90 GLN A CA 1
ATOM 680 C C . GLN A 1 90 ? 14.741 -10.715 -23.043 1.00 96.56 90 GLN A C 1
ATOM 682 O O . GLN A 1 90 ? 15.300 -9.911 -22.304 1.00 96.56 90 GLN A O 1
ATOM 687 N N . VAL A 1 91 ? 14.693 -10.536 -24.370 1.00 98.12 91 VAL A N 1
ATOM 688 C CA . VAL A 1 91 ? 15.223 -9.334 -25.035 1.00 98.12 91 VAL A CA 1
ATOM 689 C C . VAL A 1 91 ? 14.368 -8.123 -24.683 1.00 98.12 91 VAL A C 1
ATOM 691 O O . VAL A 1 91 ? 14.907 -7.059 -24.400 1.00 98.12 91 VAL A O 1
ATOM 694 N N . ARG A 1 92 ? 13.042 -8.286 -24.662 1.00 98.31 92 ARG A N 1
ATOM 695 C CA . ARG A 1 92 ? 12.109 -7.232 -24.253 1.00 98.31 92 ARG A CA 1
ATOM 696 C C . ARG A 1 92 ? 12.327 -6.829 -22.794 1.00 98.31 92 ARG A C 1
ATOM 698 O O . ARG A 1 92 ? 12.408 -5.641 -22.519 1.00 98.31 92 ARG A O 1
ATOM 705 N N . ASP A 1 93 ? 12.508 -7.790 -21.890 1.00 98.00 93 ASP A N 1
ATOM 706 C CA . ASP A 1 93 ? 12.807 -7.527 -20.477 1.00 98.00 93 ASP A CA 1
ATOM 707 C C . ASP A 1 93 ? 14.121 -6.726 -20.318 1.00 98.00 93 ASP A C 1
ATOM 709 O O . ASP A 1 93 ? 14.161 -5.741 -19.581 1.00 98.00 93 ASP A O 1
ATOM 713 N N . ALA A 1 94 ? 15.169 -7.062 -21.080 1.00 98.38 94 ALA A N 1
ATOM 714 C CA . ALA A 1 94 ? 16.426 -6.306 -21.093 1.00 98.38 94 ALA A CA 1
ATOM 715 C C . ALA A 1 94 ? 16.278 -4.889 -21.685 1.00 98.38 94 ALA A C 1
ATOM 717 O O . ALA A 1 94 ? 16.848 -3.934 -21.152 1.00 98.38 94 ALA A O 1
ATOM 718 N N . LEU A 1 95 ? 15.489 -4.732 -22.755 1.00 98.62 95 LEU A N 1
ATOM 719 C CA . LEU A 1 95 ? 15.176 -3.422 -23.336 1.00 98.62 95 LEU A CA 1
ATOM 720 C C . LEU A 1 95 ? 14.389 -2.543 -22.362 1.00 98.62 95 LEU A C 1
ATOM 722 O O . LEU A 1 95 ? 14.699 -1.362 -22.253 1.00 98.62 95 LEU A O 1
ATOM 726 N N . ARG A 1 96 ? 13.420 -3.107 -21.629 1.00 98.56 96 ARG A N 1
ATOM 727 C CA . ARG A 1 96 ? 12.654 -2.382 -20.605 1.00 98.56 96 ARG A CA 1
ATOM 728 C C . ARG A 1 96 ? 13.563 -1.859 -19.498 1.00 98.56 96 ARG A C 1
ATOM 730 O O . ARG A 1 96 ? 13.439 -0.700 -19.128 1.00 98.56 96 ARG A O 1
ATOM 737 N N . ILE A 1 97 ? 14.513 -2.666 -19.016 1.00 98.56 97 ILE A N 1
ATOM 738 C CA . ILE A 1 97 ? 15.500 -2.214 -18.020 1.00 98.56 97 ILE A CA 1
ATOM 739 C C . ILE A 1 97 ? 16.269 -0.997 -18.540 1.00 98.56 97 ILE A C 1
ATOM 741 O O . ILE A 1 97 ? 16.307 0.031 -17.871 1.00 98.56 97 ILE A O 1
ATOM 745 N N . ALA A 1 98 ? 16.827 -1.077 -19.747 1.00 98.44 98 ALA A N 1
ATOM 746 C CA . ALA A 1 98 ? 17.606 0.022 -20.310 1.00 98.44 98 ALA A CA 1
ATOM 747 C C . ALA A 1 98 ? 16.753 1.264 -20.634 1.00 98.44 98 ALA A C 1
ATOM 749 O O . ALA A 1 98 ? 17.193 2.386 -20.396 1.00 98.44 98 ALA A O 1
ATOM 750 N N . ALA A 1 99 ? 15.529 1.082 -21.133 1.00 98.56 99 ALA A N 1
ATOM 751 C CA . ALA A 1 99 ? 14.586 2.170 -21.382 1.00 98.56 99 ALA A CA 1
ATOM 752 C C . ALA A 1 99 ? 14.161 2.860 -20.075 1.00 98.56 99 ALA A C 1
ATOM 754 O O . ALA A 1 99 ? 14.121 4.085 -20.015 1.00 98.56 99 ALA A O 1
ATOM 755 N N . TYR A 1 100 ? 13.938 2.096 -19.001 1.00 98.50 100 TYR A N 1
ATOM 756 C CA . TYR A 1 100 ? 13.668 2.654 -17.679 1.00 98.50 100 TYR A CA 1
ATOM 757 C C . TYR A 1 100 ? 14.825 3.523 -17.177 1.00 98.50 100 TYR A C 1
ATOM 759 O O . TYR A 1 100 ? 14.603 4.625 -16.680 1.00 98.50 100 TYR A O 1
ATOM 767 N N . GLU A 1 101 ? 16.067 3.056 -17.341 1.00 97.94 101 GLU A N 1
ATOM 768 C CA . GLU A 1 101 ? 17.245 3.851 -16.986 1.00 97.94 101 GLU A CA 1
ATOM 769 C C . GLU A 1 101 ? 17.329 5.160 -17.776 1.00 97.94 101 GLU A C 1
ATOM 771 O O . GLU A 1 101 ? 17.664 6.185 -17.191 1.00 97.94 101 GLU A O 1
ATOM 776 N N . LEU A 1 102 ? 17.019 5.124 -19.076 1.00 98.06 102 LEU A N 1
ATOM 777 C CA . LEU A 1 102 ? 17.034 6.300 -19.950 1.00 98.06 102 LEU A CA 1
ATOM 778 C C . LEU A 1 102 ? 15.962 7.329 -19.576 1.00 98.06 102 LEU A C 1
ATOM 780 O O . LEU A 1 102 ? 16.228 8.526 -19.631 1.00 98.06 102 LEU A O 1
ATOM 784 N N . CYS A 1 103 ? 14.759 6.871 -19.230 1.00 97.38 103 CYS A N 1
ATOM 785 C CA . CYS A 1 103 ? 13.607 7.746 -19.022 1.00 97.38 103 CYS A CA 1
ATOM 786 C C . CYS A 1 103 ? 13.463 8.240 -17.574 1.00 97.38 103 CYS A C 1
ATOM 788 O O . CYS A 1 103 ? 13.012 9.362 -17.368 1.00 97.38 103 CYS A O 1
ATOM 790 N N . TYR A 1 104 ? 13.833 7.428 -16.576 1.00 96.25 104 TYR A N 1
ATOM 791 C CA . TYR A 1 104 ? 13.480 7.679 -15.169 1.00 96.25 104 TYR A CA 1
ATOM 792 C C . TYR A 1 104 ? 14.667 7.722 -14.208 1.00 96.25 104 TYR A C 1
ATOM 794 O O . TYR A 1 104 ? 14.498 8.108 -13.047 1.00 96.25 104 TYR A O 1
ATOM 802 N N . LEU A 1 105 ? 15.868 7.331 -14.643 1.00 94.25 105 LEU A N 1
ATOM 803 C CA . LEU A 1 105 ? 17.077 7.409 -13.823 1.00 94.25 105 LEU A CA 1
ATOM 804 C C . LEU A 1 105 ? 18.044 8.466 -14.361 1.00 94.25 105 LEU A C 1
ATOM 806 O O . LEU A 1 105 ? 17.970 8.899 -15.501 1.00 94.25 105 LEU A O 1
ATOM 810 N N . GLN A 1 106 ? 18.995 8.879 -13.522 1.00 85.50 106 GLN A N 1
ATOM 811 C CA . GLN A 1 106 ? 20.057 9.817 -13.910 1.00 85.50 106 GLN A CA 1
ATOM 812 C C . GLN A 1 106 ? 21.255 9.112 -14.570 1.00 85.50 106 GLN A C 1
ATOM 814 O O . GLN A 1 106 ? 22.384 9.601 -14.515 1.00 85.50 106 GLN A O 1
ATOM 819 N N . THR A 1 107 ? 21.046 7.929 -15.150 1.00 89.44 107 THR A N 1
ATOM 820 C CA . THR A 1 107 ? 22.114 7.206 -15.841 1.00 89.44 107 THR A CA 1
ATOM 821 C C . THR A 1 107 ? 22.457 7.967 -17.130 1.00 89.44 107 THR A C 1
ATOM 823 O O . THR A 1 107 ? 21.558 8.218 -17.931 1.00 89.44 107 THR A O 1
ATOM 826 N N . PRO A 1 108 ? 23.732 8.320 -17.391 1.00 93.94 108 PRO A N 1
ATOM 827 C CA . PRO A 1 108 ? 24.129 8.932 -18.658 1.00 93.94 108 PRO A CA 1
ATOM 828 C C . PRO A 1 108 ? 23.673 8.088 -19.853 1.00 93.94 108 PRO A C 1
ATOM 830 O O . PRO A 1 108 ? 23.865 6.870 -19.859 1.00 93.94 108 PRO A O 1
ATOM 833 N N . ALA A 1 109 ? 23.095 8.725 -20.876 1.00 94.81 109 ALA A N 1
ATOM 834 C CA . ALA A 1 109 ? 22.461 8.021 -21.995 1.00 94.81 109 ALA A CA 1
ATOM 835 C C . ALA A 1 109 ? 23.406 7.026 -22.692 1.00 94.81 109 ALA A C 1
ATOM 837 O O . ALA A 1 109 ? 23.027 5.893 -22.976 1.00 94.81 109 ALA A O 1
ATOM 838 N N . ASN A 1 110 ? 24.672 7.404 -22.896 1.00 94.56 110 ASN A N 1
ATOM 839 C CA . ASN A 1 110 ? 25.692 6.518 -23.461 1.00 94.56 110 ASN A CA 1
ATOM 840 C C . ASN A 1 110 ? 25.933 5.263 -22.600 1.00 94.56 110 ASN A C 1
ATOM 842 O O . ASN A 1 110 ? 26.084 4.169 -23.145 1.00 94.56 110 ASN A O 1
ATOM 846 N N . ALA A 1 111 ? 25.940 5.405 -21.273 1.00 95.19 111 ALA A N 1
ATOM 847 C CA . ALA A 1 111 ? 26.115 4.303 -20.337 1.00 95.19 111 ALA A CA 1
ATOM 848 C C . ALA A 1 111 ? 24.884 3.387 -20.311 1.00 95.19 111 ALA A C 1
ATOM 850 O O . ALA A 1 111 ? 25.047 2.170 -20.391 1.00 95.19 111 ALA A O 1
ATOM 851 N N . ALA A 1 112 ? 23.671 3.950 -20.261 1.00 96.31 112 ALA A N 1
ATOM 852 C CA . ALA A 1 112 ? 22.422 3.183 -20.287 1.00 96.31 112 ALA A CA 1
ATOM 853 C C . ALA A 1 112 ? 22.262 2.399 -21.602 1.00 96.31 112 ALA A C 1
ATOM 855 O O . ALA A 1 112 ? 21.984 1.201 -21.576 1.00 96.31 112 ALA A O 1
ATOM 856 N N . VAL A 1 113 ? 22.530 3.035 -22.751 1.00 98.19 113 VAL A N 1
ATOM 857 C CA . VAL A 1 113 ? 22.508 2.369 -24.064 1.00 98.19 113 VAL A CA 1
ATOM 858 C C . VAL A 1 113 ? 23.559 1.262 -24.125 1.00 98.19 113 VAL A C 1
ATOM 860 O O . VAL A 1 113 ? 23.227 0.137 -24.489 1.00 98.19 113 VAL A O 1
ATOM 863 N N . ASN A 1 114 ? 24.814 1.542 -23.752 1.00 98.00 114 ASN A N 1
ATOM 864 C CA . ASN A 1 114 ? 25.877 0.537 -23.796 1.00 98.00 114 ASN A CA 1
ATOM 865 C C . ASN A 1 114 ? 25.541 -0.679 -22.919 1.00 98.00 114 ASN A C 1
ATOM 867 O O . ASN A 1 114 ? 25.560 -1.809 -23.398 1.00 98.00 114 ASN A O 1
ATOM 871 N N . GLN A 1 115 ? 25.163 -0.445 -21.663 1.00 97.94 115 GLN A N 1
ATOM 872 C CA . GLN A 1 115 ? 24.824 -1.512 -20.726 1.00 97.94 115 GLN A CA 1
ATOM 873 C C . GLN A 1 115 ? 23.568 -2.282 -21.144 1.00 97.94 115 GLN A C 1
ATOM 875 O O . GLN A 1 115 ? 23.541 -3.503 -21.011 1.00 97.94 115 GLN A O 1
ATOM 880 N N . GLY A 1 116 ? 22.566 -1.605 -21.708 1.00 97.94 116 GLY A N 1
ATOM 881 C CA . GLY A 1 116 ? 21.380 -2.242 -22.278 1.00 97.94 116 GLY A CA 1
ATOM 882 C C . GLY A 1 116 ? 21.697 -3.147 -23.468 1.00 97.94 116 GLY A C 1
ATOM 883 O O . GLY A 1 116 ? 21.176 -4.258 -23.559 1.00 97.94 116 GLY A O 1
ATOM 884 N N . VAL A 1 117 ? 22.599 -2.719 -24.357 1.00 98.50 117 VAL A N 1
ATOM 885 C CA . VAL A 1 117 ? 23.067 -3.537 -25.487 1.00 98.50 117 VAL A CA 1
ATOM 886 C C . VAL A 1 117 ? 23.814 -4.775 -24.997 1.00 98.50 117 VAL A C 1
ATOM 888 O O . VAL A 1 117 ? 23.563 -5.867 -25.509 1.00 98.50 117 VAL A O 1
ATOM 891 N N . GLU A 1 118 ? 24.687 -4.635 -23.997 1.00 98.38 118 GLU A N 1
ATOM 892 C CA . GLU A 1 118 ? 25.373 -5.786 -23.398 1.00 98.38 118 GLU A CA 1
ATOM 893 C C . GLU A 1 118 ? 24.404 -6.731 -22.675 1.00 98.38 118 GLU A C 1
ATOM 895 O O . GLU A 1 118 ? 24.564 -7.950 -22.740 1.00 98.38 118 GLU A O 1
ATOM 900 N N . LEU A 1 119 ? 23.359 -6.191 -22.040 1.00 97.81 119 LEU A N 1
ATOM 901 C CA . LEU A 1 119 ? 22.331 -6.982 -21.367 1.00 97.81 119 LEU A CA 1
ATOM 902 C C . LEU A 1 119 ? 21.484 -7.779 -22.369 1.00 97.81 119 LEU A C 1
ATOM 904 O O . LEU A 1 119 ? 21.176 -8.942 -22.136 1.00 97.81 119 LEU A O 1
ATOM 908 N N . VAL A 1 120 ? 21.152 -7.197 -23.524 1.00 98.38 120 VAL A N 1
ATOM 909 C CA . VAL A 1 120 ? 20.512 -7.942 -24.619 1.00 98.38 120 VAL A CA 1
ATOM 910 C C . VAL A 1 120 ? 21.468 -8.981 -25.203 1.00 98.38 120 VAL A C 1
ATOM 912 O O . VAL A 1 120 ? 21.051 -10.099 -25.509 1.00 98.38 120 VAL A O 1
ATOM 915 N N . ARG A 1 121 ? 22.755 -8.645 -25.351 1.00 97.81 121 ARG A N 1
ATOM 916 C CA . ARG A 1 121 ? 23.760 -9.559 -25.904 1.00 97.81 121 ARG A CA 1
ATOM 917 C C . ARG A 1 121 ? 23.954 -10.801 -25.035 1.00 97.81 121 ARG A C 1
ATOM 919 O O . ARG A 1 121 ? 24.176 -11.869 -25.598 1.00 97.81 121 ARG A O 1
ATOM 926 N N . SER A 1 122 ? 23.843 -10.683 -23.711 1.00 96.75 122 SER A N 1
ATOM 927 C CA . SER A 1 122 ? 24.002 -11.819 -22.793 1.00 96.75 122 SER A CA 1
ATOM 928 C C . SER A 1 122 ? 22.888 -12.864 -22.914 1.00 96.75 122 SER A C 1
ATOM 930 O O . SER A 1 122 ? 23.136 -14.034 -22.635 1.00 96.75 122 SER A O 1
ATOM 932 N N . VAL A 1 123 ? 21.692 -12.475 -23.376 1.00 96.25 123 VAL A N 1
ATOM 933 C CA . VAL A 1 123 ? 20.569 -13.401 -23.612 1.00 96.25 123 VAL A CA 1
ATOM 934 C C . VAL A 1 123 ? 20.434 -13.810 -25.077 1.00 96.25 123 VAL A C 1
ATOM 936 O O . VAL A 1 123 ? 20.217 -14.981 -25.378 1.00 96.25 123 VAL A O 1
ATOM 939 N N . VAL A 1 124 ? 20.575 -12.864 -26.012 1.00 96.94 124 VAL A N 1
ATOM 940 C CA . VAL A 1 124 ? 20.450 -13.100 -27.458 1.00 96.94 124 VAL A CA 1
ATOM 941 C C . VAL A 1 124 ? 21.473 -12.237 -28.214 1.00 96.94 124 VAL A C 1
ATOM 943 O O . VAL A 1 124 ? 21.155 -11.122 -28.639 1.00 96.94 124 VAL A O 1
ATOM 946 N N . PRO A 1 125 ? 22.692 -12.749 -28.481 1.00 96.00 125 PRO A N 1
ATOM 947 C CA . PRO A 1 125 ? 23.773 -11.969 -29.094 1.00 96.00 125 PRO A CA 1
ATOM 948 C C . PRO A 1 125 ? 23.404 -11.288 -30.417 1.00 96.00 125 PRO A C 1
ATOM 950 O O . PRO A 1 125 ? 23.757 -10.133 -30.657 1.00 96.00 125 PRO A O 1
ATOM 953 N N . ARG A 1 126 ? 22.630 -11.978 -31.266 1.00 96.56 126 ARG A N 1
ATOM 954 C CA . ARG A 1 126 ? 22.203 -11.476 -32.585 1.00 96.56 126 ARG A CA 1
ATOM 955 C C . ARG A 1 126 ? 21.258 -10.269 -32.502 1.00 96.56 126 ARG A C 1
ATOM 957 O O . ARG A 1 126 ? 21.095 -9.568 -33.494 1.00 96.56 126 ARG A O 1
ATOM 964 N N . ALA A 1 127 ? 20.645 -10.010 -31.345 1.00 97.06 127 ALA A N 1
ATOM 965 C CA . ALA A 1 127 ? 19.728 -8.889 -31.144 1.00 97.06 127 ALA A CA 1
ATOM 966 C C . ALA A 1 127 ? 20.436 -7.579 -30.739 1.00 97.06 127 ALA A C 1
ATOM 968 O O . ALA A 1 127 ? 19.785 -6.537 -30.687 1.00 97.06 127 ALA A O 1
ATOM 969 N N . ALA A 1 128 ? 21.754 -7.590 -30.500 1.00 97.06 128 ALA A N 1
ATOM 970 C CA . ALA A 1 128 ? 22.497 -6.423 -30.008 1.00 97.06 128 ALA A CA 1
ATOM 971 C C . ALA A 1 128 ? 22.417 -5.196 -30.942 1.00 97.06 128 ALA A C 1
ATOM 973 O O . ALA A 1 128 ? 22.268 -4.070 -30.471 1.00 97.06 128 ALA A O 1
ATOM 974 N N . GLY A 1 129 ? 22.467 -5.401 -32.265 1.00 97.12 129 GLY A N 1
ATOM 975 C CA . GLY A 1 129 ? 22.349 -4.308 -33.241 1.00 97.12 129 GLY A CA 1
ATOM 976 C C . GLY A 1 129 ? 20.971 -3.640 -33.216 1.00 97.12 129 GLY A C 1
ATOM 977 O O . GLY A 1 129 ? 20.875 -2.414 -33.190 1.00 97.12 129 GLY A O 1
ATOM 978 N N . MET A 1 130 ? 19.908 -4.449 -33.137 1.00 97.94 130 MET A N 1
ATOM 979 C CA . MET A 1 130 ? 18.535 -3.963 -32.965 1.00 97.94 130 MET A CA 1
ATOM 980 C C . MET A 1 130 ? 18.387 -3.208 -31.640 1.00 97.94 130 MET A C 1
ATOM 982 O O . MET A 1 130 ? 17.825 -2.118 -31.630 1.00 97.94 130 MET A O 1
ATOM 986 N N . ALA A 1 131 ? 18.920 -3.753 -30.542 1.00 98.12 131 ALA A N 1
ATOM 987 C CA . ALA A 1 131 ? 18.864 -3.103 -29.238 1.00 98.12 131 ALA A CA 1
ATOM 988 C C . ALA A 1 131 ? 19.539 -1.730 -29.251 1.00 98.12 131 ALA A C 1
ATOM 990 O O . ALA A 1 131 ? 18.953 -0.763 -28.779 1.00 98.12 131 ALA A O 1
ATOM 991 N N . ASN A 1 132 ? 20.721 -1.613 -29.863 1.00 98.44 132 ASN A N 1
ATOM 992 C CA . ASN A 1 132 ? 21.407 -0.329 -29.992 1.00 98.44 132 ASN A CA 1
ATOM 993 C C . ASN A 1 132 ? 20.568 0.686 -30.786 1.00 98.44 132 ASN A C 1
ATOM 995 O O . ASN A 1 132 ? 20.466 1.838 -30.378 1.00 98.44 132 ASN A O 1
ATOM 999 N N . ALA A 1 133 ? 19.950 0.269 -31.895 1.00 98.25 133 ALA A N 1
ATOM 1000 C CA . ALA A 1 133 ? 19.103 1.152 -32.697 1.00 98.25 133 ALA A CA 1
ATOM 1001 C C . ALA A 1 133 ? 17.852 1.622 -31.932 1.00 98.25 133 ALA A C 1
ATOM 1003 O O . ALA A 1 133 ? 17.541 2.810 -31.947 1.00 98.25 133 ALA A O 1
ATOM 1004 N N . VAL A 1 134 ? 17.164 0.709 -31.238 1.00 98.62 134 VAL A N 1
ATOM 1005 C CA . VAL A 1 134 ? 15.963 1.021 -30.442 1.00 98.62 134 VAL A CA 1
ATOM 1006 C C . VAL A 1 134 ? 16.308 1.939 -29.268 1.00 98.62 134 VAL A C 1
ATOM 1008 O O . VAL A 1 134 ? 15.691 2.987 -29.115 1.00 98.62 134 VAL A O 1
ATOM 1011 N N . LEU A 1 135 ? 17.321 1.592 -28.467 1.00 98.69 135 LEU A N 1
ATOM 1012 C CA . LEU A 1 135 ? 17.681 2.353 -27.267 1.00 98.69 135 LEU A CA 1
ATOM 1013 C C . LEU A 1 135 ? 18.200 3.759 -27.591 1.00 98.69 135 LEU A C 1
ATOM 1015 O O . LEU A 1 135 ? 17.936 4.683 -26.829 1.00 98.69 135 LEU A O 1
ATOM 1019 N N . ARG A 1 136 ? 18.890 3.949 -28.726 1.00 98.50 136 ARG A N 1
ATOM 1020 C CA . ARG A 1 136 ? 19.284 5.293 -29.183 1.00 98.50 136 ARG A CA 1
ATOM 1021 C C . ARG A 1 136 ? 18.076 6.163 -29.517 1.00 98.50 136 ARG A C 1
ATOM 1023 O O . ARG A 1 136 ? 18.033 7.301 -29.074 1.00 98.50 136 ARG A O 1
ATOM 1030 N N . ARG A 1 137 ? 17.070 5.622 -30.213 1.00 98.62 137 ARG A N 1
ATOM 1031 C CA . ARG A 1 137 ? 15.838 6.372 -30.513 1.00 98.62 137 ARG A CA 1
ATOM 1032 C C . ARG A 1 137 ? 15.065 6.743 -29.251 1.00 98.62 137 ARG A C 1
ATOM 1034 O O . ARG A 1 137 ? 14.647 7.886 -29.130 1.00 98.62 137 ARG A O 1
ATOM 1041 N N . ILE A 1 138 ? 14.959 5.825 -28.287 1.00 98.62 138 ILE A N 1
ATOM 1042 C CA . ILE A 1 138 ? 14.357 6.119 -26.975 1.00 98.62 138 ILE A CA 1
ATOM 1043 C C . ILE A 1 138 ? 15.127 7.247 -26.273 1.00 98.62 138 ILE A C 1
ATOM 1045 O O . ILE A 1 138 ? 14.518 8.184 -25.764 1.00 98.62 138 ILE A O 1
ATOM 1049 N N . ALA A 1 139 ? 16.463 7.198 -26.280 1.00 98.31 139 ALA A N 1
ATOM 1050 C CA . ALA A 1 139 ? 17.302 8.234 -25.677 1.00 98.31 139 ALA A CA 1
ATOM 1051 C C . ALA A 1 139 ? 17.171 9.607 -26.368 1.00 98.31 139 ALA A C 1
ATOM 1053 O O . ALA A 1 139 ? 17.261 10.634 -25.703 1.00 98.31 139 ALA A O 1
ATOM 1054 N N . GLU A 1 140 ? 16.977 9.629 -27.688 1.00 98.00 140 GLU A N 1
ATOM 1055 C CA . GLU A 1 140 ? 16.883 10.851 -28.498 1.00 98.00 140 GLU A CA 1
ATOM 1056 C C . GLU A 1 140 ? 15.469 11.453 -28.530 1.00 98.00 140 GLU A C 1
ATOM 1058 O O . GLU A 1 140 ? 15.335 12.661 -28.717 1.00 98.00 140 GLU A O 1
ATOM 1063 N N . GLN A 1 141 ? 14.421 10.639 -28.361 1.00 98.00 141 GLN A N 1
ATOM 1064 C CA . GLN A 1 141 ? 13.029 11.055 -28.572 1.00 98.00 141 GLN A CA 1
ATOM 1065 C C . GLN A 1 141 ? 12.177 10.953 -27.302 1.00 98.00 141 GLN A C 1
ATOM 1067 O O . GLN A 1 141 ? 11.584 11.946 -26.885 1.00 98.00 141 GLN A O 1
ATOM 1072 N N . ASP A 1 142 ? 12.133 9.792 -26.644 1.00 98.19 142 ASP A N 1
ATOM 1073 C CA . ASP A 1 142 ? 11.209 9.555 -25.525 1.00 98.19 142 ASP A CA 1
ATOM 1074 C C . ASP A 1 142 ? 11.752 10.053 -24.183 1.00 98.19 142 ASP A C 1
ATOM 1076 O O . ASP A 1 142 ? 11.025 10.685 -23.418 1.00 98.19 142 ASP A O 1
ATOM 1080 N N . ALA A 1 143 ? 13.040 9.844 -23.894 1.00 97.56 143 ALA A N 1
ATOM 1081 C CA . ALA A 1 143 ? 13.650 10.342 -22.660 1.00 97.56 143 ALA A CA 1
ATOM 1082 C C . ALA A 1 143 ? 13.552 11.883 -22.527 1.00 97.56 143 ALA A C 1
ATOM 1084 O O . ALA A 1 143 ? 13.150 12.360 -21.461 1.00 97.56 143 ALA A O 1
ATOM 1085 N N . PRO A 1 144 ? 13.798 12.690 -23.584 1.00 97.38 144 PRO A N 1
ATOM 1086 C CA . PRO A 1 144 ? 13.546 14.130 -23.539 1.00 97.38 144 PRO A CA 1
ATOM 1087 C C . PRO A 1 144 ? 12.073 14.499 -23.318 1.00 97.38 144 PRO A C 1
ATOM 1089 O O . PRO A 1 144 ? 11.807 15.472 -22.608 1.00 97.38 144 PRO A O 1
ATOM 1092 N N . ARG A 1 145 ? 11.124 13.728 -23.877 1.00 97.00 145 ARG A N 1
ATOM 1093 C CA . ARG A 1 145 ? 9.678 13.923 -23.657 1.00 97.00 145 ARG A CA 1
ATOM 1094 C C . ARG A 1 145 ? 9.299 13.689 -22.197 1.00 97.00 145 ARG A C 1
ATOM 1096 O O . ARG A 1 145 ? 8.659 14.551 -21.602 1.00 97.00 145 ARG A O 1
ATOM 1103 N N . VAL A 1 146 ? 9.757 12.588 -21.594 1.00 97.38 146 VAL A N 1
ATOM 1104 C CA . VAL A 1 146 ? 9.539 12.303 -20.162 1.00 97.38 146 VAL A CA 1
ATOM 1105 C C . VAL A 1 146 ? 10.156 13.402 -19.292 1.00 97.38 146 VAL A C 1
ATOM 1107 O O . VAL A 1 146 ? 9.507 13.909 -18.380 1.00 97.38 146 VAL A O 1
ATOM 1110 N N . ALA A 1 147 ? 11.374 13.853 -19.608 1.00 95.31 147 ALA A N 1
ATOM 1111 C CA . ALA A 1 147 ? 12.023 14.939 -18.873 1.00 95.31 147 ALA A CA 1
ATOM 1112 C C . ALA A 1 147 ? 11.280 16.285 -19.002 1.00 95.31 147 ALA A C 1
ATOM 1114 O O . ALA A 1 147 ? 11.266 17.074 -18.056 1.00 95.31 147 ALA A O 1
ATOM 1115 N N . ALA A 1 148 ? 10.677 16.571 -20.161 1.00 95.19 148 ALA A N 1
ATOM 1116 C CA . ALA A 1 148 ? 9.844 17.756 -20.362 1.00 95.19 148 ALA A CA 1
ATOM 1117 C C . ALA A 1 148 ? 8.542 17.678 -19.557 1.00 95.19 148 ALA A C 1
ATOM 1119 O O . ALA A 1 148 ? 8.227 18.630 -18.845 1.00 95.19 148 ALA A O 1
ATOM 1120 N N . ALA A 1 149 ? 7.862 16.529 -19.585 1.00 96.12 149 ALA A N 1
ATOM 1121 C CA . ALA A 1 149 ? 6.672 16.282 -18.778 1.00 96.12 149 ALA A CA 1
ATOM 1122 C C . ALA A 1 149 ? 6.966 16.424 -17.275 1.00 96.12 149 ALA A C 1
ATOM 1124 O O . ALA A 1 149 ? 6.229 17.095 -16.557 1.00 96.12 149 ALA A O 1
ATOM 1125 N N . LEU A 1 150 ? 8.101 15.891 -16.803 1.00 94.62 150 LEU A N 1
ATOM 1126 C CA . LEU A 1 150 ? 8.537 16.041 -15.412 1.00 94.62 150 LEU A CA 1
ATOM 1127 C C . LEU A 1 150 ? 8.721 17.515 -15.019 1.00 94.62 150 LEU A C 1
ATOM 1129 O O . LEU A 1 150 ? 8.276 17.925 -13.947 1.00 94.62 150 LEU A O 1
ATOM 1133 N N . ARG A 1 151 ? 9.334 18.330 -15.892 1.00 93.12 151 ARG A N 1
ATOM 1134 C CA . ARG A 1 151 ? 9.459 19.784 -15.677 1.00 93.12 151 ARG A CA 1
ATOM 1135 C C . ARG A 1 151 ? 8.096 20.470 -15.602 1.00 93.12 151 ARG A C 1
ATOM 1137 O O . ARG A 1 151 ? 7.911 21.313 -14.727 1.00 93.12 151 ARG A O 1
ATOM 1144 N N . ALA A 1 152 ? 7.170 20.120 -16.494 1.00 92.06 152 ALA A N 1
ATOM 1145 C CA . ALA A 1 152 ? 5.831 20.703 -16.537 1.00 92.06 152 ALA A CA 1
ATOM 1146 C C . ALA A 1 152 ? 5.035 20.381 -15.262 1.00 92.06 152 ALA A C 1
ATOM 1148 O O . ALA A 1 152 ? 4.567 21.295 -14.585 1.00 92.06 152 ALA A O 1
ATOM 1149 N N . VAL A 1 153 ? 4.977 19.102 -14.871 1.00 92.69 153 VAL A N 1
ATOM 1150 C CA . VAL A 1 153 ? 4.284 18.644 -13.652 1.00 92.69 153 VAL A CA 1
ATOM 1151 C C . VAL A 1 153 ? 4.880 19.288 -12.400 1.00 92.69 153 VAL A C 1
ATOM 1153 O O . VAL A 1 153 ? 4.143 19.768 -11.539 1.00 92.69 153 VAL A O 1
ATOM 1156 N N . ASN A 1 154 ? 6.211 19.362 -12.306 1.00 90.50 154 ASN A N 1
ATOM 1157 C CA . ASN A 1 154 ? 6.864 20.012 -11.176 1.00 90.50 154 ASN A CA 1
ATOM 1158 C C . ASN A 1 154 ? 6.575 21.523 -11.120 1.00 90.50 154 ASN A C 1
ATOM 1160 O O . ASN A 1 154 ? 6.271 22.045 -10.051 1.00 90.50 154 ASN A O 1
ATOM 1164 N N . SER A 1 155 ? 6.633 22.226 -12.258 1.00 87.25 155 SER A N 1
ATOM 1165 C CA . SER A 1 155 ? 6.321 23.663 -12.315 1.00 87.25 155 SER A CA 1
ATOM 1166 C C . SER A 1 155 ? 4.873 23.938 -11.901 1.00 87.25 155 SER A C 1
ATOM 1168 O O . SER A 1 155 ? 4.618 24.847 -11.113 1.00 87.25 155 SER A O 1
ATOM 1170 N N . ALA A 1 156 ? 3.934 23.103 -12.348 1.00 88.31 156 ALA A N 1
ATOM 1171 C CA . ALA A 1 156 ? 2.536 23.204 -11.955 1.00 88.31 156 ALA A CA 1
ATOM 1172 C C . ALA A 1 156 ? 2.331 22.999 -10.448 1.00 88.31 156 ALA A C 1
ATOM 1174 O O . ALA A 1 156 ? 1.614 23.775 -9.820 1.00 88.31 156 ALA A O 1
ATOM 1175 N N . LEU A 1 157 ? 2.995 22.008 -9.839 1.00 87.19 157 LEU A N 1
ATOM 1176 C CA . LEU A 1 157 ? 2.902 21.788 -8.393 1.00 87.19 157 LEU A CA 1
ATOM 1177 C C . LEU A 1 157 ? 3.407 23.000 -7.590 1.00 87.19 157 LEU A C 1
ATOM 1179 O O . LEU A 1 157 ? 2.752 23.414 -6.634 1.00 87.19 157 LEU A O 1
ATOM 1183 N N . LEU A 1 158 ? 4.527 23.606 -8.002 1.00 85.19 158 LEU A N 1
ATOM 1184 C CA . LEU A 1 158 ? 5.072 24.810 -7.358 1.00 85.19 158 LEU A CA 1
ATOM 1185 C C . LEU A 1 158 ? 4.093 25.996 -7.395 1.00 85.19 158 LEU A C 1
ATOM 1187 O O . LEU A 1 158 ? 4.063 26.794 -6.460 1.00 85.19 158 LEU A O 1
ATOM 1191 N N . GLN A 1 159 ? 3.293 26.110 -8.458 1.00 83.25 159 GLN A N 1
ATOM 1192 C CA . GLN A 1 159 ? 2.288 27.167 -8.612 1.00 83.25 159 GLN A CA 1
ATOM 1193 C C . GLN A 1 159 ? 1.020 26.897 -7.793 1.00 83.25 159 GLN A C 1
ATOM 1195 O O . GLN A 1 159 ? 0.436 27.833 -7.251 1.00 83.25 159 GLN A O 1
ATOM 1200 N N . LEU A 1 160 ? 0.599 25.633 -7.695 1.00 79.44 160 LEU A N 1
ATOM 1201 C CA . LEU A 1 160 ? -0.611 25.229 -6.971 1.00 79.44 160 LEU A CA 1
ATOM 1202 C C . LEU A 1 160 ? -0.428 25.262 -5.444 1.00 79.44 160 LEU A C 1
ATOM 1204 O O . LEU A 1 160 ? -1.393 25.505 -4.725 1.00 79.44 160 LEU A O 1
ATOM 1208 N N . ALA A 1 161 ? 0.794 25.045 -4.943 1.00 69.88 161 ALA A N 1
ATOM 1209 C CA . ALA A 1 161 ? 1.067 24.898 -3.510 1.00 69.88 161 ALA A CA 1
ATOM 1210 C C . ALA A 1 161 ? 2.269 25.728 -2.995 1.00 69.88 161 ALA A C 1
ATOM 1212 O O . ALA A 1 161 ? 3.150 25.180 -2.323 1.00 69.88 161 ALA A O 1
ATOM 1213 N N . PRO A 1 162 ? 2.332 27.055 -3.233 1.00 52.69 162 PRO A N 1
ATOM 1214 C CA . PRO A 1 162 ? 3.528 27.863 -2.962 1.00 52.69 162 PRO A CA 1
ATOM 1215 C C . PRO A 1 162 ? 3.961 27.879 -1.482 1.00 52.69 162 PRO A C 1
ATOM 1217 O O . PRO A 1 162 ? 5.145 28.033 -1.192 1.00 52.69 162 PRO A O 1
ATOM 1220 N N . ALA A 1 163 ? 3.035 27.669 -0.537 1.00 45.22 163 ALA A N 1
ATOM 1221 C CA . ALA A 1 163 ? 3.317 27.668 0.903 1.00 45.22 163 ALA A CA 1
ATOM 1222 C C . ALA A 1 163 ? 3.821 26.318 1.465 1.00 45.22 163 ALA A C 1
ATOM 1224 O O . ALA A 1 163 ? 4.412 26.298 2.542 1.00 45.22 163 ALA A O 1
ATOM 1225 N N . GLN A 1 164 ? 3.619 25.193 0.764 1.00 47.28 164 GLN A N 1
ATOM 1226 C CA . GLN A 1 164 ? 4.002 23.852 1.251 1.00 47.28 164 GLN A CA 1
ATOM 1227 C C . GLN A 1 164 ? 5.381 23.388 0.749 1.00 47.28 164 GLN A C 1
ATOM 1229 O O . GLN A 1 164 ? 5.948 22.439 1.283 1.00 47.28 164 GLN A O 1
ATOM 1234 N N . VAL A 1 165 ? 5.959 24.082 -0.236 1.00 42.62 165 VAL A N 1
ATOM 1235 C CA . VAL A 1 165 ? 7.272 23.752 -0.820 1.00 42.62 165 VAL A CA 1
ATOM 1236 C C . VAL A 1 165 ? 8.436 24.216 0.071 1.00 42.62 165 VAL A C 1
ATOM 1238 O O . VAL A 1 165 ? 9.517 23.633 0.029 1.00 42.62 165 VAL A O 1
ATOM 1241 N N . ALA A 1 166 ? 8.222 25.213 0.938 1.00 31.64 166 ALA A N 1
ATOM 1242 C CA . ALA A 1 166 ? 9.271 25.792 1.785 1.00 31.64 166 ALA A CA 1
ATOM 1243 C C . ALA A 1 166 ? 9.845 24.828 2.850 1.00 31.64 166 ALA A C 1
ATOM 1245 O O . ALA A 1 166 ? 10.917 25.095 3.390 1.00 31.64 166 ALA A O 1
ATOM 1246 N N . SER A 1 167 ? 9.179 23.702 3.138 1.00 33.91 167 SER A N 1
ATOM 1247 C CA . SER A 1 167 ? 9.644 22.682 4.094 1.00 33.91 167 SER A CA 1
ATOM 1248 C C . SER A 1 167 ? 10.173 21.395 3.444 1.00 33.91 167 SER A C 1
ATOM 1250 O O . SER A 1 167 ? 10.661 20.513 4.152 1.00 33.91 167 SER A O 1
ATOM 1252 N N . VAL A 1 168 ? 10.151 21.274 2.110 1.00 37.06 168 VAL A N 1
ATOM 1253 C CA . VAL A 1 168 ? 10.658 20.088 1.400 1.00 37.06 168 VAL A CA 1
ATOM 1254 C C . VAL A 1 168 ? 12.112 20.321 0.973 1.00 37.06 168 VAL A C 1
ATOM 1256 O O . VAL A 1 168 ? 12.408 20.594 -0.186 1.00 37.06 168 VAL A O 1
ATOM 1259 N N . GLN A 1 169 ? 13.062 20.149 1.898 1.00 33.84 169 GLN A N 1
ATOM 1260 C CA . GLN A 1 169 ? 14.499 20.024 1.575 1.00 33.84 169 GLN A CA 1
ATOM 1261 C C . GLN A 1 169 ? 14.862 18.672 0.915 1.00 33.84 169 GLN A C 1
ATOM 1263 O O . GLN A 1 169 ? 16.005 18.225 0.958 1.00 33.84 169 GLN A O 1
ATOM 1268 N N . SER A 1 170 ? 13.904 17.997 0.284 1.00 37.31 170 SER A N 1
ATOM 1269 C CA . SER A 1 170 ? 14.087 16.672 -0.317 1.00 37.31 170 SER A CA 1
ATOM 1270 C C . SER A 1 170 ? 13.315 16.515 -1.627 1.00 37.31 170 SER A C 1
ATOM 1272 O O . SER A 1 170 ? 12.739 15.466 -1.917 1.00 37.31 170 SER A O 1
ATOM 1274 N N . ALA A 1 171 ? 13.321 17.558 -2.462 1.00 35.19 171 ALA A N 1
ATOM 1275 C CA . ALA A 1 171 ? 13.023 17.370 -3.875 1.00 35.19 171 ALA A CA 1
ATOM 1276 C C . ALA A 1 171 ? 14.017 16.339 -4.463 1.00 35.19 171 ALA A C 1
ATOM 1278 O O . ALA A 1 171 ? 15.199 16.369 -4.097 1.00 35.19 171 ALA A O 1
ATOM 1279 N N . PRO A 1 172 ? 13.594 15.423 -5.357 1.00 39.22 172 PRO A N 1
ATOM 1280 C CA . PRO A 1 172 ? 14.518 14.526 -6.044 1.00 39.22 172 PRO A CA 1
ATOM 1281 C C . PRO A 1 172 ? 15.688 15.323 -6.641 1.00 39.22 172 PRO A C 1
ATOM 1283 O O . PRO A 1 172 ? 15.472 16.444 -7.108 1.00 39.22 172 PRO A O 1
ATOM 1286 N N . PRO A 1 173 ? 16.911 14.775 -6.746 1.00 41.88 173 PRO A N 1
ATOM 1287 C CA . PRO A 1 173 ? 18.002 15.460 -7.449 1.00 41.88 173 PRO A CA 1
ATOM 1288 C C . PRO A 1 173 ? 17.638 15.785 -8.915 1.00 41.88 173 PRO A C 1
ATOM 1290 O O . PRO A 1 173 ? 18.216 16.684 -9.524 1.00 41.88 173 PRO A O 1
ATOM 1293 N N . GLN A 1 174 ? 16.646 15.076 -9.471 1.00 43.31 174 GLN A N 1
ATOM 1294 C CA . GLN A 1 174 ? 16.027 15.356 -10.767 1.00 43.31 174 GLN A CA 1
ATOM 1295 C C . GLN A 1 174 ? 15.234 16.666 -10.766 1.00 43.31 174 GLN A C 1
ATOM 1297 O O . GLN A 1 174 ? 15.246 17.349 -11.770 1.00 43.31 174 GLN A O 1
ATOM 1302 N N . VAL A 1 175 ? 14.587 17.031 -9.659 1.00 42.94 175 VAL A N 1
ATOM 1303 C CA . VAL A 1 175 ? 13.783 18.252 -9.502 1.00 42.94 175 VAL A CA 1
ATOM 1304 C C . VAL A 1 175 ? 14.645 19.440 -9.066 1.00 42.94 175 VAL A C 1
ATOM 1306 O O . VAL A 1 175 ? 14.463 20.545 -9.567 1.00 42.94 175 VAL A O 1
ATOM 1309 N N . ALA A 1 176 ? 15.634 19.213 -8.196 1.00 40.62 176 ALA A N 1
ATOM 1310 C CA . ALA A 1 176 ? 16.497 20.267 -7.650 1.00 40.62 176 ALA A CA 1
ATOM 1311 C C . ALA A 1 176 ? 17.406 20.951 -8.694 1.00 40.62 176 ALA A C 1
ATOM 1313 O O . ALA A 1 176 ? 17.910 22.045 -8.451 1.00 40.62 176 ALA A O 1
ATOM 1314 N N . SER A 1 177 ? 17.631 20.312 -9.847 1.00 41.38 177 SER A N 1
ATOM 1315 C CA . SER A 1 177 ? 18.493 20.815 -10.929 1.00 41.38 177 SER A CA 1
ATOM 1316 C C . SER A 1 177 ? 17.728 21.437 -12.105 1.00 41.38 177 SER A C 1
ATOM 1318 O O . SER A 1 177 ? 18.353 21.958 -13.030 1.00 41.38 177 SER A O 1
ATOM 1320 N N . LEU A 1 178 ? 16.391 21.406 -12.094 1.00 45.03 178 LEU A N 1
ATOM 1321 C CA . LEU A 1 178 ? 15.573 21.913 -13.195 1.00 45.03 178 LEU A CA 1
ATOM 1322 C C . LEU A 1 178 ? 15.184 23.369 -12.925 1.00 45.03 178 LEU A C 1
ATOM 1324 O O . LEU A 1 178 ? 14.426 23.662 -12.004 1.00 45.03 178 LEU A O 1
ATOM 1328 N N . GLN A 1 179 ? 15.687 24.288 -13.753 1.00 45.59 179 GLN A N 1
ATOM 1329 C CA . GLN A 1 179 ? 15.191 25.663 -13.767 1.00 45.59 179 GLN A CA 1
ATOM 1330 C C . GLN A 1 179 ? 13.702 25.658 -14.156 1.00 45.59 179 GLN A C 1
ATOM 1332 O O . GLN A 1 179 ? 13.335 24.958 -15.109 1.00 45.59 179 GLN A O 1
ATOM 1337 N N . PRO A 1 180 ? 12.833 26.406 -13.452 1.00 47.56 180 PRO A N 1
ATOM 1338 C CA . PRO A 1 180 ? 11.434 26.514 -13.835 1.00 47.56 180 PRO A CA 1
ATOM 1339 C C . PRO A 1 180 ? 11.347 27.130 -15.234 1.00 47.56 180 PRO A C 1
ATOM 1341 O O . PRO A 1 180 ? 11.815 28.244 -15.469 1.00 47.56 180 PRO A O 1
ATOM 1344 N N . ALA A 1 181 ? 10.769 26.389 -16.179 1.00 45.44 181 ALA A N 1
ATOM 1345 C CA . ALA A 1 181 ? 10.420 26.944 -17.477 1.00 45.44 181 ALA A CA 1
ATOM 1346 C C . ALA A 1 181 ? 9.340 28.020 -17.285 1.00 45.44 181 ALA A C 1
ATOM 1348 O O . ALA A 1 181 ? 8.394 27.836 -16.519 1.00 45.44 181 ALA A O 1
ATOM 1349 N N . SER A 1 182 ? 9.479 29.131 -18.004 1.00 46.12 182 SER A N 1
ATOM 1350 C CA . SER A 1 182 ? 8.607 30.310 -17.977 1.00 46.12 182 SER A CA 1
ATOM 1351 C C . SER A 1 182 ? 7.241 30.090 -18.649 1.00 46.12 182 SER A C 1
ATOM 1353 O O . SER A 1 182 ? 6.765 30.965 -19.369 1.00 46.12 182 SER A O 1
ATOM 1355 N N . LEU A 1 183 ? 6.618 28.923 -18.474 1.00 48.56 183 LEU A N 1
ATOM 1356 C CA . LEU A 1 183 ? 5.342 28.587 -19.104 1.00 48.56 183 LEU A CA 1
ATOM 1357 C C . LEU A 1 183 ? 4.288 28.239 -18.049 1.00 48.56 183 LEU A C 1
ATOM 1359 O O . LEU A 1 183 ? 4.412 27.284 -17.285 1.00 48.56 183 LEU A O 1
ATOM 1363 N N . GLN A 1 184 ? 3.255 29.082 -18.023 1.00 54.16 184 GLN A N 1
ATOM 1364 C CA . GLN A 1 184 ? 2.019 28.953 -17.256 1.00 54.16 184 GLN A CA 1
ATOM 1365 C C . GLN A 1 184 ? 1.134 27.868 -17.886 1.00 54.16 184 GLN A C 1
ATOM 1367 O O . GLN A 1 184 ? 0.178 28.179 -18.592 1.00 54.16 184 GLN A O 1
ATOM 1372 N N . THR A 1 185 ? 1.462 26.592 -17.700 1.00 68.44 185 THR A N 1
ATOM 1373 C CA . THR A 1 185 ? 0.657 25.508 -18.280 1.00 68.44 185 THR A CA 1
ATOM 1374 C C . THR A 1 185 ? 0.285 24.471 -17.234 1.00 68.44 185 THR A C 1
ATOM 1376 O O . THR A 1 185 ? 1.150 23.869 -16.601 1.00 68.44 185 THR A O 1
ATOM 1379 N N . ILE A 1 186 ? -1.025 24.264 -17.080 1.00 84.06 186 ILE A N 1
ATOM 1380 C CA . ILE A 1 186 ? -1.613 23.112 -16.393 1.00 84.06 186 ILE A CA 1
ATOM 1381 C C . ILE A 1 186 ? -1.127 21.845 -17.117 1.00 84.06 186 ILE A C 1
ATOM 1383 O O . ILE A 1 186 ? -1.254 21.794 -18.343 1.00 84.06 186 ILE A O 1
ATOM 1387 N N . PRO A 1 187 ? -0.570 20.844 -16.410 1.00 90.81 187 PRO A N 1
ATOM 1388 C CA . PRO A 1 187 ? -0.039 19.659 -17.051 1.00 90.81 187 PRO A CA 1
ATOM 1389 C C . PRO A 1 187 ? -1.192 18.831 -17.606 1.00 90.81 187 PRO A C 1
ATOM 1391 O O . PRO A 1 187 ? -2.242 18.665 -16.980 1.00 90.81 187 PRO A O 1
ATOM 1394 N N . THR A 1 188 ? -0.984 18.311 -18.803 1.00 95.56 188 THR A N 1
ATOM 1395 C CA . THR A 1 188 ? -1.921 17.418 -19.475 1.00 95.56 188 THR A CA 1
ATOM 1396 C C . THR A 1 188 ? -1.929 16.037 -18.817 1.00 95.56 188 THR A C 1
ATOM 1398 O O . THR A 1 188 ? -0.984 15.625 -18.139 1.00 95.56 188 THR A O 1
ATOM 1401 N N . ILE A 1 189 ? -2.991 15.269 -19.067 1.00 97.31 189 ILE A N 1
ATOM 1402 C CA . ILE A 1 189 ? -3.062 13.863 -18.647 1.00 97.31 189 ILE A CA 1
ATOM 1403 C C . ILE A 1 189 ? -1.948 13.032 -19.289 1.00 97.31 189 ILE A C 1
ATOM 1405 O O . ILE A 1 189 ? -1.426 12.128 -18.641 1.00 97.31 189 ILE A O 1
ATOM 1409 N N . GLU A 1 190 ? -1.549 13.340 -20.527 1.00 96.88 190 GLU A N 1
ATOM 1410 C CA . GLU A 1 190 ? -0.417 12.678 -21.185 1.00 96.88 190 GLU A CA 1
ATOM 1411 C C . GLU A 1 190 ? 0.888 12.942 -20.421 1.00 96.88 190 GLU A C 1
ATOM 1413 O O . GLU A 1 190 ? 1.611 11.999 -20.106 1.00 96.88 190 GLU A O 1
ATOM 1418 N N . GLU A 1 191 ? 1.161 14.190 -20.033 1.00 97.62 191 GLU A N 1
ATOM 1419 C CA . GLU A 1 191 ? 2.351 14.530 -19.243 1.00 97.62 191 GLU A CA 1
ATOM 1420 C C . GLU A 1 191 ? 2.353 13.832 -17.878 1.00 97.62 191 GLU A C 1
ATOM 1422 O O . GLU A 1 191 ? 3.364 13.245 -17.488 1.00 97.62 191 GLU A O 1
ATOM 1427 N N . LEU A 1 192 ? 1.219 13.815 -17.172 1.0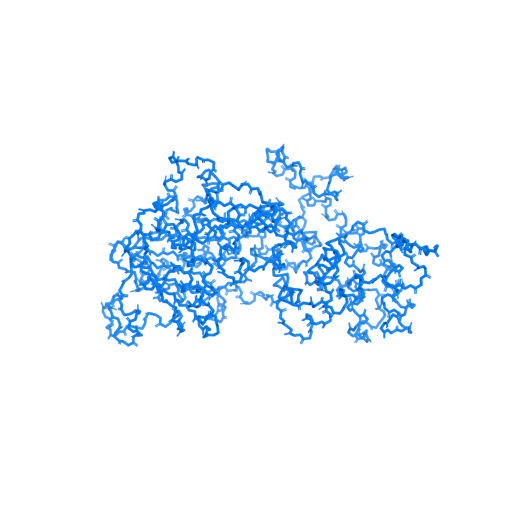0 97.38 192 LEU A N 1
ATOM 1428 C CA . LEU A 1 192 ? 1.089 13.067 -15.918 1.00 97.38 192 LEU A CA 1
ATOM 1429 C C . LEU A 1 192 ? 1.273 11.553 -16.125 1.00 97.38 192 LEU A C 1
ATOM 1431 O O . LEU A 1 192 ? 1.923 10.902 -15.307 1.00 97.38 192 LEU A O 1
ATOM 1435 N N . SER A 1 193 ? 0.763 10.999 -17.230 1.00 97.88 193 SER A N 1
ATOM 1436 C CA . SER A 1 193 ? 0.941 9.584 -17.603 1.00 97.88 193 SER A CA 1
ATOM 1437 C C . SER A 1 193 ? 2.405 9.243 -17.854 1.00 97.88 193 SER A C 1
ATOM 1439 O O . SER A 1 193 ? 2.881 8.215 -17.374 1.00 97.88 193 SER A O 1
ATOM 1441 N N . LEU A 1 194 ? 3.145 10.124 -18.534 1.00 98.12 194 LEU A N 1
ATOM 1442 C CA . LEU A 1 194 ? 4.580 9.967 -18.768 1.00 98.12 194 LEU A CA 1
ATOM 1443 C C . LEU A 1 194 ? 5.379 10.003 -17.460 1.00 98.12 194 LEU A C 1
ATOM 1445 O O . LEU A 1 194 ? 6.282 9.187 -17.279 1.00 98.12 194 LEU A O 1
ATOM 1449 N N . VAL A 1 195 ? 5.049 10.918 -16.544 1.00 97.25 195 VAL A N 1
ATOM 1450 C CA . VAL A 1 195 ? 5.757 11.069 -15.259 1.00 97.25 195 VAL A CA 1
ATOM 1451 C C . VAL A 1 195 ? 5.464 9.913 -14.303 1.00 97.25 195 VAL A C 1
ATOM 1453 O O . VAL A 1 195 ? 6.382 9.407 -13.667 1.00 97.25 195 VAL A O 1
ATOM 1456 N N . MET A 1 196 ? 4.204 9.488 -14.210 1.00 95.88 196 MET A N 1
ATOM 1457 C CA . MET A 1 196 ? 3.773 8.403 -13.321 1.00 95.88 196 MET A CA 1
ATOM 1458 C C . MET A 1 196 ? 4.054 7.007 -13.901 1.00 95.88 196 MET A C 1
ATOM 1460 O O . MET A 1 196 ? 4.035 6.018 -13.168 1.00 95.88 196 MET A O 1
ATOM 1464 N N . ALA A 1 197 ? 4.276 6.935 -15.217 1.00 96.62 197 ALA A N 1
ATOM 1465 C CA . ALA A 1 197 ? 4.359 5.714 -16.010 1.00 96.62 197 ALA A CA 1
ATOM 1466 C C . ALA A 1 197 ? 3.114 4.814 -15.889 1.00 96.62 197 ALA A C 1
ATOM 1468 O O . ALA A 1 197 ? 3.222 3.592 -15.772 1.00 96.62 197 ALA A O 1
ATOM 1469 N N . ALA A 1 198 ? 1.930 5.430 -15.925 1.00 96.06 198 ALA A N 1
ATOM 1470 C CA . ALA A 1 198 ? 0.634 4.772 -15.760 1.00 96.06 198 ALA A CA 1
ATOM 1471 C C . ALA A 1 198 ? -0.309 5.062 -16.949 1.00 96.06 198 ALA A C 1
ATOM 1473 O O . ALA A 1 198 ? -0.127 6.072 -17.631 1.00 96.06 198 ALA A O 1
ATOM 1474 N N . PRO A 1 199 ? -1.332 4.220 -17.200 1.00 96.50 199 PRO A N 1
ATOM 1475 C CA . PRO A 1 199 ? -2.308 4.447 -18.264 1.00 96.50 199 PRO A CA 1
ATOM 1476 C C . PRO A 1 199 ? -3.070 5.765 -18.101 1.00 96.50 199 PRO A C 1
ATOM 1478 O O . PRO A 1 199 ? -3.526 6.092 -17.003 1.00 96.50 199 PRO A O 1
ATOM 1481 N N . SER A 1 200 ? -3.326 6.467 -19.207 1.00 96.56 200 SER A N 1
ATOM 1482 C CA . SER A 1 200 ? -4.014 7.766 -19.180 1.00 96.56 200 SER A CA 1
ATOM 1483 C C . SER A 1 200 ? -5.416 7.718 -18.584 1.00 96.56 200 SER A C 1
ATOM 1485 O O . SER A 1 200 ? -5.816 8.659 -17.907 1.00 96.56 200 SER A O 1
ATOM 1487 N N . TRP A 1 201 ? -6.149 6.613 -18.764 1.00 96.19 201 TRP A N 1
ATOM 1488 C CA . TRP A 1 201 ? -7.460 6.451 -18.131 1.00 96.19 201 TRP A CA 1
ATOM 1489 C C . TRP A 1 201 ? -7.344 6.469 -16.598 1.00 96.19 201 TRP A C 1
ATOM 1491 O O . TRP A 1 201 ? -8.158 7.100 -15.931 1.00 96.19 201 TRP A O 1
ATOM 1501 N N . LEU A 1 202 ? -6.316 5.819 -16.037 1.00 97.12 202 LEU A N 1
ATOM 1502 C CA . LEU A 1 202 ? -6.106 5.747 -14.594 1.00 97.12 202 LEU A CA 1
ATOM 1503 C C . LEU A 1 202 ? -5.663 7.108 -14.068 1.00 97.12 202 LEU A C 1
ATOM 1505 O O . LEU A 1 202 ? -6.173 7.571 -13.055 1.00 97.12 202 LEU A O 1
ATOM 1509 N N . VAL A 1 203 ? -4.762 7.779 -14.784 1.00 97.81 203 VAL A N 1
ATOM 1510 C CA . VAL A 1 203 ? -4.317 9.133 -14.439 1.00 97.81 203 VAL A CA 1
ATOM 1511 C C . VAL A 1 203 ? -5.478 10.125 -14.448 1.00 97.81 203 VAL A C 1
ATOM 1513 O O . VAL A 1 203 ? -5.587 10.918 -13.518 1.00 97.81 203 VAL A O 1
ATOM 1516 N N . GLN A 1 204 ? -6.386 10.043 -15.425 1.00 97.31 204 GLN A N 1
ATOM 1517 C CA . GLN A 1 204 ? -7.611 10.846 -15.427 1.00 97.31 204 GLN A CA 1
ATOM 1518 C C . GLN A 1 204 ? -8.452 10.578 -14.172 1.00 97.31 204 GLN A C 1
ATOM 1520 O O . GLN A 1 204 ? -8.817 11.520 -13.478 1.00 97.31 204 GLN A O 1
ATOM 1525 N N . GLN A 1 205 ? -8.678 9.308 -13.815 1.00 96.88 205 GLN A N 1
ATOM 1526 C CA . GLN A 1 205 ? -9.425 8.953 -12.600 1.00 96.88 205 GLN A CA 1
ATOM 1527 C C . GLN A 1 205 ? -8.754 9.452 -11.313 1.00 96.88 205 GLN A C 1
ATOM 1529 O O . GLN A 1 205 ? -9.440 9.852 -10.369 1.00 96.88 205 GLN A O 1
ATOM 1534 N N . LEU A 1 206 ? -7.418 9.457 -11.264 1.00 97.31 206 LEU A N 1
ATOM 1535 C CA . LEU A 1 206 ? -6.664 10.032 -10.153 1.00 97.31 206 LEU A CA 1
ATOM 1536 C C . LEU A 1 206 ? -6.876 11.543 -10.069 1.00 97.31 206 LEU A C 1
ATOM 1538 O O . LEU A 1 206 ? -7.146 12.031 -8.978 1.00 97.31 206 LEU A O 1
ATOM 1542 N N . VAL A 1 207 ? -6.806 12.272 -11.187 1.00 97.50 207 VAL A N 1
ATOM 1543 C CA . VAL A 1 207 ? -7.066 13.722 -11.224 1.00 97.50 207 VAL A CA 1
ATOM 1544 C C . VAL A 1 207 ? -8.502 14.033 -10.803 1.00 97.50 207 VAL A C 1
ATOM 1546 O O . VAL A 1 207 ? -8.699 14.891 -9.946 1.00 97.50 207 VAL A O 1
ATOM 1549 N N . ASP A 1 208 ? -9.485 13.302 -11.330 1.00 96.25 208 ASP A N 1
ATOM 1550 C CA . ASP A 1 208 ? -10.904 13.487 -11.000 1.00 96.25 208 ASP A CA 1
ATOM 1551 C C . ASP A 1 208 ? -11.181 13.221 -9.516 1.00 96.25 208 ASP A C 1
ATOM 1553 O O . ASP A 1 208 ? -11.999 13.895 -8.889 1.00 96.25 208 ASP A O 1
ATOM 1557 N N . SER A 1 209 ? -10.480 12.245 -8.935 1.00 96.31 209 SER A N 1
ATOM 1558 C CA . SER A 1 209 ? -10.651 11.889 -7.531 1.00 96.31 209 SER A CA 1
ATOM 1559 C C . SER A 1 209 ? -9.903 12.845 -6.609 1.00 96.31 209 SER A C 1
ATOM 1561 O O . SER A 1 209 ? -10.452 13.267 -5.595 1.00 96.31 209 SER A O 1
ATOM 1563 N N . LEU A 1 210 ? -8.617 13.101 -6.857 1.00 94.25 210 LEU A N 1
ATOM 1564 C CA . LEU A 1 210 ? -7.685 13.782 -5.940 1.00 94.25 210 LEU A CA 1
ATOM 1565 C C . LEU A 1 210 ? -7.609 15.294 -6.147 1.00 94.25 210 LEU A C 1
ATOM 1567 O O . LEU A 1 210 ? -7.124 16.002 -5.261 1.00 94.25 210 LEU A O 1
ATOM 1571 N N . GLY A 1 211 ? -8.048 15.774 -7.307 1.00 94.50 211 GLY A N 1
ATOM 1572 C CA . GLY A 1 211 ? -7.678 17.082 -7.817 1.00 94.50 211 GLY A CA 1
ATOM 1573 C C . GLY A 1 211 ? -6.260 17.088 -8.395 1.00 94.50 211 GLY A C 1
ATOM 1574 O O . GLY A 1 211 ? -5.411 16.243 -8.094 1.00 94.50 211 GLY A O 1
ATOM 1575 N N . LEU A 1 212 ? -5.995 18.088 -9.234 1.00 93.94 212 LEU A N 1
ATOM 1576 C CA . LEU A 1 212 ? -4.750 18.204 -9.991 1.00 93.94 212 LEU A CA 1
ATOM 1577 C C . LEU A 1 212 ? -3.498 18.274 -9.103 1.00 93.94 212 LEU A C 1
ATOM 1579 O O . LEU A 1 212 ? -2.519 17.590 -9.382 1.00 93.94 212 LEU A O 1
ATOM 1583 N N . GLN A 1 213 ? -3.524 19.071 -8.030 1.00 93.31 213 GLN A N 1
ATOM 1584 C CA . GLN A 1 213 ? -2.367 19.255 -7.144 1.00 93.31 213 GLN A CA 1
ATOM 1585 C C . GLN A 1 213 ? -1.888 17.919 -6.557 1.00 93.31 213 GLN A C 1
ATOM 1587 O O . GLN A 1 213 ? -0.724 17.549 -6.700 1.00 93.31 213 GLN A O 1
ATOM 1592 N N . ASN A 1 214 ? -2.802 17.171 -5.943 1.00 94.06 214 ASN A N 1
ATOM 1593 C CA . ASN A 1 214 ? -2.503 15.895 -5.301 1.00 94.06 214 ASN A CA 1
ATOM 1594 C C . ASN A 1 214 ? -2.119 14.816 -6.329 1.00 94.06 214 ASN A C 1
ATOM 1596 O O . ASN A 1 214 ? -1.248 13.987 -6.064 1.00 94.06 214 ASN A O 1
ATOM 1600 N N . ALA A 1 215 ? -2.712 14.846 -7.530 1.00 96.06 215 ALA A N 1
ATOM 1601 C CA . ALA A 1 215 ? -2.303 13.978 -8.632 1.00 96.06 215 ALA A CA 1
ATOM 1602 C C . ALA A 1 215 ? -0.865 14.274 -9.104 1.00 96.06 215 ALA A C 1
ATOM 1604 O O . ALA A 1 215 ? -0.107 13.336 -9.357 1.00 96.06 215 ALA A O 1
ATOM 1605 N N . CYS A 1 216 ? -0.453 15.548 -9.155 1.00 95.94 216 CYS A N 1
ATOM 1606 C CA . CYS A 1 216 ? 0.935 15.933 -9.429 1.00 95.94 216 CYS A CA 1
ATOM 1607 C C . CYS A 1 216 ? 1.896 15.419 -8.342 1.00 95.94 216 CYS A C 1
ATOM 1609 O O . CYS A 1 216 ? 2.929 14.839 -8.674 1.00 95.94 216 CYS A O 1
ATOM 1611 N N . GLU A 1 217 ? 1.566 15.576 -7.054 1.00 95.06 217 GLU A N 1
ATOM 1612 C CA . GLU A 1 217 ? 2.387 15.050 -5.945 1.00 95.06 217 GLU A CA 1
ATOM 1613 C C . GLU A 1 217 ? 2.574 13.530 -6.035 1.00 95.06 217 GLU A C 1
ATOM 1615 O O . GLU A 1 217 ? 3.683 13.007 -5.866 1.00 95.06 217 GLU A O 1
ATOM 1620 N N . MET A 1 218 ? 1.491 12.822 -6.359 1.00 95.50 218 MET A N 1
ATOM 1621 C CA . MET A 1 218 ? 1.502 11.377 -6.527 1.00 95.50 218 MET A CA 1
ATOM 1622 C C . MET A 1 218 ? 2.321 10.948 -7.752 1.00 95.50 218 MET A C 1
ATOM 1624 O O . MET A 1 218 ? 3.093 9.994 -7.656 1.00 95.50 218 MET A O 1
ATOM 1628 N N . ALA A 1 219 ? 2.217 11.666 -8.877 1.00 95.62 219 ALA A N 1
ATOM 1629 C CA . ALA A 1 219 ? 3.020 11.408 -10.072 1.00 95.62 219 ALA A CA 1
ATOM 1630 C C . ALA A 1 219 ? 4.522 11.565 -9.786 1.00 95.62 219 ALA A C 1
ATOM 1632 O O . ALA A 1 219 ? 5.313 10.682 -10.115 1.00 95.62 219 ALA A O 1
ATOM 1633 N N . LEU A 1 220 ? 4.914 12.648 -9.107 1.00 94.69 220 LEU A N 1
ATOM 1634 C CA . LEU A 1 220 ? 6.319 12.956 -8.821 1.00 94.69 220 LEU A CA 1
ATOM 1635 C C . LEU A 1 220 ? 6.986 11.964 -7.858 1.00 94.69 220 LEU A C 1
ATOM 1637 O O . LEU A 1 220 ? 8.205 11.811 -7.899 1.00 94.69 220 LEU A O 1
ATOM 1641 N N . CYS A 1 221 ? 6.218 11.276 -7.008 1.00 93.62 221 CYS A N 1
ATOM 1642 C CA . CYS A 1 221 ? 6.756 10.265 -6.093 1.00 93.62 221 CYS A CA 1
ATOM 1643 C C . CYS A 1 221 ? 6.540 8.813 -6.555 1.00 93.62 221 CYS A C 1
ATOM 1645 O O . CYS A 1 221 ? 6.952 7.890 -5.849 1.00 93.62 221 CYS A O 1
ATOM 1647 N N . ALA A 1 222 ? 5.930 8.585 -7.725 1.00 93.56 222 ALA A N 1
ATOM 1648 C CA . ALA A 1 222 ? 5.548 7.250 -8.197 1.00 93.56 222 ALA A CA 1
ATOM 1649 C C . ALA A 1 222 ? 6.739 6.278 -8.295 1.00 93.56 222 ALA A C 1
ATOM 1651 O O . ALA A 1 222 ? 6.626 5.103 -7.939 1.00 93.56 222 ALA A O 1
ATOM 1652 N N . HIS A 1 223 ? 7.898 6.790 -8.717 1.00 92.12 223 HIS A N 1
ATOM 1653 C CA . HIS A 1 223 ? 9.140 6.031 -8.891 1.00 92.12 223 HIS A CA 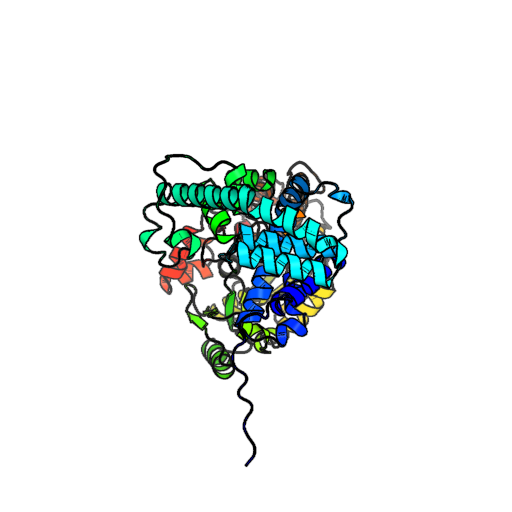1
ATOM 1654 C C . HIS A 1 223 ? 10.038 6.002 -7.645 1.00 92.12 223 HIS A C 1
ATOM 1656 O O . HIS A 1 223 ? 11.104 5.376 -7.660 1.00 92.12 223 HIS A O 1
ATOM 1662 N N . GLU A 1 224 ? 9.632 6.675 -6.568 1.00 88.88 224 GLU A N 1
ATOM 1663 C CA . GLU A 1 224 ? 10.422 6.786 -5.349 1.00 88.88 224 GLU A CA 1
ATOM 1664 C C . GLU A 1 224 ? 10.110 5.660 -4.357 1.00 88.88 224 GLU A C 1
ATOM 1666 O O . GLU A 1 224 ? 8.979 5.166 -4.281 1.00 88.88 224 GLU A O 1
ATOM 1671 N N . PRO A 1 225 ? 11.111 5.202 -3.582 1.00 85.75 225 PRO A N 1
ATOM 1672 C CA . PRO A 1 225 ? 10.897 4.133 -2.625 1.00 85.75 225 PRO A CA 1
ATOM 1673 C C . PRO A 1 225 ? 9.908 4.585 -1.550 1.00 85.75 225 PRO A C 1
ATOM 1675 O O . PRO A 1 225 ? 10.116 5.581 -0.860 1.00 85.75 225 PRO A O 1
ATOM 1678 N N . ALA A 1 226 ? 8.841 3.809 -1.373 1.00 89.56 226 ALA A N 1
ATOM 1679 C CA . ALA A 1 226 ? 7.874 4.050 -0.313 1.00 89.56 226 ALA A CA 1
ATOM 1680 C C . ALA A 1 226 ? 8.545 3.905 1.071 1.00 89.56 226 ALA A C 1
ATOM 1682 O O . ALA A 1 226 ? 9.090 2.825 1.351 1.00 89.56 226 ALA A O 1
ATOM 1683 N N . PRO A 1 227 ? 8.483 4.922 1.954 1.00 91.31 227 PRO A N 1
ATOM 1684 C CA . PRO A 1 227 ? 9.052 4.816 3.292 1.00 91.31 227 PRO A CA 1
ATOM 1685 C C . PRO A 1 227 ? 8.398 3.690 4.101 1.00 91.31 227 PRO A C 1
ATOM 1687 O O . PRO A 1 227 ? 7.293 3.231 3.792 1.00 91.31 227 PRO A O 1
ATOM 1690 N N . LEU A 1 228 ? 9.091 3.204 5.127 1.00 91.56 228 LEU A N 1
ATOM 1691 C CA . LEU A 1 228 ? 8.605 2.144 6.010 1.00 91.56 228 LEU A CA 1
ATOM 1692 C C . LEU A 1 228 ? 8.590 2.659 7.442 1.00 91.56 228 LEU A C 1
ATOM 1694 O O . LEU A 1 228 ? 9.587 3.221 7.893 1.00 91.56 228 LEU A O 1
ATOM 1698 N N . TRP A 1 229 ? 7.492 2.414 8.152 1.00 95.69 229 TRP A N 1
ATOM 1699 C CA . TRP A 1 229 ? 7.393 2.700 9.576 1.00 95.69 229 TRP A CA 1
ATOM 1700 C C . TRP A 1 229 ? 7.283 1.416 10.382 1.00 95.69 229 TRP A C 1
ATOM 1702 O O . TRP A 1 229 ? 6.788 0.388 9.906 1.00 95.69 229 TRP A O 1
ATOM 1712 N N . LEU A 1 230 ? 7.788 1.501 11.604 1.00 96.94 230 LEU A N 1
ATOM 1713 C CA . LEU A 1 230 ? 7.867 0.431 12.575 1.00 96.94 230 LEU A CA 1
ATOM 1714 C C . LEU A 1 230 ? 7.174 0.855 13.862 1.00 96.94 230 LEU A C 1
ATOM 1716 O O . LEU A 1 230 ? 7.287 2.000 14.291 1.00 96.94 230 LEU A O 1
ATOM 1720 N N . SER A 1 231 ? 6.526 -0.104 14.503 1.00 96.50 231 SER A N 1
ATOM 1721 C CA 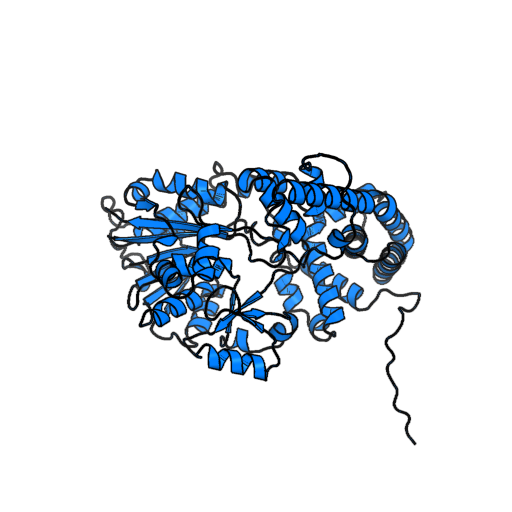. SER A 1 231 ? 6.044 0.010 15.877 1.00 96.50 231 SER A CA 1
ATOM 1722 C C . SER A 1 231 ? 6.421 -1.245 16.649 1.00 96.50 231 SER A C 1
ATOM 1724 O O . SER A 1 231 ? 6.605 -2.312 16.058 1.00 96.50 231 SER A O 1
ATOM 1726 N N . ALA A 1 232 ? 6.517 -1.140 17.969 1.00 97.12 232 ALA A N 1
ATOM 1727 C CA . ALA A 1 232 ? 6.652 -2.316 18.818 1.00 97.12 232 ALA A CA 1
ATOM 1728 C C . ALA A 1 232 ? 5.394 -3.194 18.728 1.00 97.12 232 ALA A C 1
ATOM 1730 O O . ALA A 1 232 ? 4.272 -2.686 18.649 1.00 97.12 232 ALA A O 1
ATOM 1731 N N . ASN A 1 233 ? 5.567 -4.515 18.785 1.00 97.12 233 ASN A N 1
ATOM 1732 C CA . ASN A 1 233 ? 4.471 -5.381 19.202 1.00 97.12 233 ASN A CA 1
ATOM 1733 C C . ASN A 1 233 ? 4.373 -5.322 20.731 1.00 97.12 233 ASN A C 1
ATOM 1735 O O . ASN A 1 233 ? 5.088 -6.043 21.428 1.00 97.12 233 ASN A O 1
ATOM 1739 N N . VAL A 1 234 ? 3.490 -4.463 21.242 1.00 96.19 234 VAL A N 1
ATOM 1740 C CA . VAL A 1 234 ? 3.390 -4.191 22.688 1.00 96.19 234 VAL A CA 1
ATOM 1741 C C . VAL A 1 234 ? 2.920 -5.382 23.525 1.00 96.19 234 VAL A C 1
ATOM 1743 O O . VAL A 1 234 ? 3.109 -5.378 24.734 1.00 96.19 234 VAL A O 1
ATOM 1746 N N . GLY A 1 235 ? 2.398 -6.439 22.893 1.00 94.62 235 GLY A N 1
ATOM 1747 C CA . GLY A 1 235 ? 2.121 -7.715 23.560 1.00 94.62 235 GLY A CA 1
ATOM 1748 C C . GLY A 1 235 ? 3.383 -8.531 23.873 1.00 94.62 235 GLY A C 1
ATOM 1749 O O . GLY A 1 235 ? 3.304 -9.541 24.565 1.00 94.62 235 GLY A O 1
ATOM 1750 N N . LYS A 1 236 ? 4.548 -8.124 23.351 1.00 96.50 236 LYS A N 1
ATOM 1751 C CA . LYS A 1 236 ? 5.852 -8.752 23.622 1.00 96.50 236 LYS A CA 1
ATOM 1752 C C . LYS A 1 236 ? 6.847 -7.796 24.266 1.00 96.50 236 LYS A C 1
ATOM 1754 O O . LYS A 1 236 ? 7.581 -8.215 25.151 1.00 96.50 236 LYS A O 1
ATOM 1759 N N . HIS A 1 237 ? 6.900 -6.559 23.772 1.00 97.25 237 HIS A N 1
ATOM 1760 C CA . HIS A 1 237 ? 7.944 -5.591 24.105 1.00 97.25 237 HIS A CA 1
ATOM 1761 C C . HIS A 1 237 ? 7.347 -4.206 24.291 1.00 97.25 237 HIS A C 1
ATOM 1763 O O . HIS A 1 237 ? 6.589 -3.737 23.441 1.00 97.25 237 HIS A O 1
ATOM 1769 N N . SER A 1 238 ? 7.767 -3.499 25.332 1.00 96.50 238 SER A N 1
ATOM 1770 C CA . SER A 1 238 ? 7.589 -2.049 25.402 1.00 96.50 238 SER A CA 1
ATOM 1771 C C . SER A 1 238 ? 8.261 -1.348 24.205 1.00 96.50 238 SER A C 1
ATOM 1773 O O . SER A 1 238 ? 9.195 -1.894 23.597 1.00 96.50 238 SER A O 1
ATOM 1775 N N . PRO A 1 239 ? 7.847 -0.114 23.855 1.00 96.12 239 PRO A N 1
ATOM 1776 C CA . PRO A 1 239 ? 8.515 0.668 22.814 1.00 96.12 239 PRO A CA 1
ATOM 1777 C C . PRO A 1 239 ? 10.034 0.800 23.025 1.00 96.12 239 PRO A C 1
ATOM 1779 O O . PRO A 1 239 ? 10.811 0.696 22.074 1.00 96.12 239 PRO A O 1
ATOM 1782 N N . GLN A 1 240 ? 10.476 0.961 24.273 1.00 96.56 240 GLN A N 1
ATOM 1783 C CA . GLN A 1 240 ? 11.887 1.081 24.644 1.00 96.56 240 GLN A CA 1
ATOM 1784 C C . GLN A 1 240 ? 12.659 -0.231 24.421 1.00 96.56 240 GLN A C 1
ATOM 1786 O O . GLN A 1 240 ? 13.775 -0.215 23.888 1.00 96.56 240 GLN A O 1
ATOM 1791 N N . GLU A 1 241 ? 12.071 -1.376 24.773 1.00 97.81 241 GLU A N 1
ATOM 1792 C CA . GLU A 1 241 ? 12.668 -2.696 24.530 1.00 97.81 241 GLU A CA 1
ATOM 1793 C C . GLU A 1 241 ? 12.776 -2.987 23.030 1.00 97.81 241 GLU A C 1
ATOM 1795 O O . GLU A 1 241 ? 13.844 -3.374 22.551 1.00 97.81 241 GLU A O 1
ATOM 1800 N N . ALA A 1 242 ? 11.724 -2.707 22.256 1.00 97.38 242 ALA A N 1
ATOM 1801 C CA . ALA A 1 242 ? 11.749 -2.869 20.804 1.00 97.38 242 ALA A CA 1
ATOM 1802 C C . ALA A 1 242 ? 12.821 -1.984 20.142 1.00 97.38 242 ALA A C 1
ATOM 1804 O O . ALA A 1 242 ? 13.557 -2.448 19.267 1.00 97.38 242 ALA A O 1
ATOM 1805 N N . ARG A 1 243 ? 12.981 -0.732 20.596 1.00 96.44 243 ARG A N 1
ATOM 1806 C CA . ARG A 1 243 ? 14.054 0.161 20.122 1.00 96.44 243 ARG A CA 1
ATOM 1807 C C . ARG A 1 243 ? 15.443 -0.388 20.461 1.00 96.44 243 ARG A C 1
ATOM 1809 O O . ARG A 1 243 ? 16.360 -0.293 19.647 1.00 96.44 243 ARG A O 1
ATOM 1816 N N . THR A 1 244 ? 15.594 -1.028 21.619 1.00 97.56 244 THR A N 1
ATOM 1817 C CA . THR A 1 244 ? 16.842 -1.701 22.014 1.00 97.56 244 THR A CA 1
ATOM 1818 C C . THR A 1 244 ? 17.159 -2.892 21.103 1.00 97.56 244 THR A C 1
ATOM 1820 O O . THR A 1 244 ? 18.310 -3.051 20.689 1.00 97.56 244 THR A O 1
ATOM 1823 N N . LEU A 1 245 ? 16.153 -3.689 20.722 1.00 97.12 245 LEU A N 1
ATOM 1824 C CA . LEU A 1 245 ? 16.314 -4.788 19.760 1.00 97.12 245 LEU A CA 1
ATOM 1825 C C . LEU A 1 245 ? 16.764 -4.282 18.382 1.00 97.12 245 LEU A C 1
ATOM 1827 O O . LEU A 1 245 ? 17.704 -4.831 17.806 1.00 97.12 245 LEU A O 1
ATOM 1831 N N . LEU A 1 246 ? 16.152 -3.202 17.885 1.00 96.38 246 LEU A N 1
ATOM 1832 C CA . LEU A 1 246 ? 16.546 -2.567 16.623 1.00 96.38 246 LEU A CA 1
ATOM 1833 C C . LEU A 1 246 ? 18.007 -2.088 16.663 1.00 96.38 246 LEU A C 1
ATOM 1835 O O . LEU A 1 246 ? 18.778 -2.378 15.747 1.00 96.38 246 LEU A O 1
ATOM 1839 N N . ASN A 1 247 ? 18.415 -1.426 17.751 1.00 95.00 247 ASN A N 1
ATOM 1840 C CA . ASN A 1 247 ? 19.788 -0.949 17.934 1.00 95.00 247 ASN A CA 1
ATOM 1841 C C . ASN A 1 247 ? 20.810 -2.094 17.972 1.00 95.00 247 ASN A C 1
ATOM 1843 O O . ASN A 1 247 ? 21.891 -1.968 17.394 1.00 95.00 247 ASN A O 1
ATOM 1847 N N . LYS A 1 248 ? 20.465 -3.219 18.614 1.00 95.81 248 LYS A N 1
ATOM 1848 C CA . LYS A 1 248 ? 21.321 -4.412 18.696 1.00 95.81 248 LYS A CA 1
ATOM 1849 C C . LYS A 1 248 ? 21.589 -5.038 17.324 1.00 95.81 248 LYS A C 1
ATOM 1851 O O . LYS A 1 248 ? 22.678 -5.555 17.103 1.00 95.81 248 LYS A O 1
ATOM 1856 N N . GLU A 1 249 ? 20.630 -4.964 16.403 1.00 94.38 249 GLU A N 1
ATOM 1857 C CA . GLU A 1 249 ? 20.800 -5.401 15.009 1.00 94.38 249 GLU A CA 1
ATOM 1858 C C . GLU A 1 249 ? 21.301 -4.280 14.075 1.00 94.38 249 GLU A C 1
ATOM 1860 O O . GLU A 1 249 ? 21.325 -4.445 12.856 1.00 94.38 249 GLU A O 1
ATOM 1865 N N . HIS A 1 250 ? 21.720 -3.135 14.631 1.00 92.38 250 HIS A N 1
ATOM 1866 C CA . HIS A 1 250 ? 22.185 -1.955 13.893 1.00 92.38 250 HIS A CA 1
ATOM 1867 C C . HIS A 1 250 ? 21.159 -1.394 12.889 1.00 92.38 250 HIS A C 1
ATOM 1869 O O . HIS A 1 250 ? 21.519 -0.773 11.882 1.00 92.38 250 HIS A O 1
ATOM 1875 N N . ILE A 1 251 ? 19.867 -1.580 13.169 1.00 93.88 251 ILE A N 1
ATOM 1876 C CA . ILE A 1 251 ? 18.766 -1.066 12.356 1.00 93.88 251 ILE A CA 1
ATOM 1877 C C . ILE A 1 251 ? 18.484 0.375 12.782 1.00 93.88 251 ILE A C 1
ATOM 1879 O O . ILE A 1 251 ? 17.916 0.630 13.842 1.00 93.88 251 ILE A O 1
ATOM 1883 N N . LYS A 1 252 ? 18.894 1.327 11.940 1.00 93.62 252 LYS A N 1
ATOM 1884 C CA . LYS A 1 252 ? 18.700 2.761 12.190 1.00 93.62 252 LYS A CA 1
ATOM 1885 C C . LYS A 1 252 ? 17.260 3.184 11.921 1.00 93.62 252 LYS A C 1
ATOM 1887 O O . LYS A 1 252 ? 16.732 2.920 10.837 1.00 93.62 252 LYS A O 1
ATOM 1892 N N . VAL A 1 253 ? 16.674 3.876 12.892 1.00 95.94 253 VAL A N 1
ATOM 1893 C CA . VAL A 1 253 ? 15.324 4.432 12.821 1.00 95.94 253 VAL A CA 1
ATOM 1894 C C . VAL A 1 253 ? 15.287 5.844 13.404 1.00 95.94 253 VAL A C 1
ATOM 1896 O O . VAL A 1 253 ? 16.073 6.168 14.296 1.00 95.94 253 VAL A O 1
ATOM 1899 N N . GLU A 1 254 ? 14.353 6.652 12.922 1.00 95.31 254 GLU A N 1
ATOM 1900 C CA . GLU A 1 254 ? 14.059 8.007 13.400 1.00 95.31 254 GLU A CA 1
ATOM 1901 C C . GLU A 1 254 ? 12.631 8.060 13.945 1.00 95.31 254 GLU A C 1
ATOM 1903 O O . GLU A 1 254 ? 11.764 7.326 13.474 1.00 95.31 254 GLU A O 1
ATOM 1908 N N . ASP A 1 255 ? 12.372 8.893 14.951 1.00 95.31 255 ASP A N 1
ATOM 1909 C CA . ASP A 1 255 ? 11.022 9.051 15.496 1.00 95.31 255 ASP A CA 1
ATOM 1910 C C . ASP A 1 255 ? 10.096 9.687 14.442 1.00 95.31 255 ASP A C 1
ATOM 1912 O O . ASP A 1 255 ? 10.455 10.660 13.778 1.00 95.31 255 ASP A O 1
ATOM 1916 N N . ALA A 1 256 ? 8.913 9.101 14.250 1.00 93.56 256 ALA A N 1
ATOM 1917 C CA . ALA A 1 256 ? 7.910 9.593 13.311 1.00 93.56 256 ALA A CA 1
ATOM 1918 C C . ALA A 1 256 ? 6.907 10.526 14.007 1.00 93.56 256 ALA A C 1
ATOM 1920 O O . ALA A 1 256 ? 6.895 10.669 15.226 1.00 93.56 256 ALA A O 1
ATOM 1921 N N . SER A 1 257 ? 6.012 11.142 13.230 1.00 90.19 257 SER A N 1
ATOM 1922 C CA . SER A 1 257 ? 5.018 12.090 13.756 1.00 90.19 257 SER A CA 1
ATOM 1923 C C . SER A 1 257 ? 3.956 11.464 14.670 1.00 90.19 257 SER A C 1
ATOM 1925 O O . SER A 1 257 ? 3.255 12.202 15.353 1.00 90.19 257 SER A O 1
ATOM 1927 N N . LEU A 1 258 ? 3.801 10.135 14.672 1.00 93.19 258 LEU A N 1
ATOM 1928 C CA . LEU A 1 258 ? 2.901 9.415 15.582 1.00 93.19 258 LEU A CA 1
ATOM 1929 C C . LEU A 1 258 ? 3.689 8.837 16.771 1.00 93.19 258 LEU A C 1
ATOM 1931 O O . LEU A 1 258 ? 4.820 8.387 16.576 1.00 93.19 258 LEU A O 1
ATOM 1935 N N . PRO A 1 259 ? 3.094 8.771 17.977 1.00 93.00 259 PRO A N 1
ATOM 1936 C CA . PRO A 1 259 ? 3.776 8.253 19.159 1.00 93.00 259 PRO A CA 1
ATOM 1937 C C . PRO A 1 259 ? 4.107 6.761 19.028 1.00 93.00 259 PRO A C 1
ATOM 1939 O O . PRO A 1 259 ? 3.312 5.970 18.509 1.00 93.00 259 PRO A O 1
ATOM 1942 N N . ASP A 1 260 ? 5.294 6.388 19.515 1.00 92.31 260 ASP A N 1
ATOM 1943 C CA . ASP A 1 260 ? 5.848 5.026 19.457 1.00 92.31 260 ASP A CA 1
ATOM 1944 C C . ASP A 1 260 ? 5.899 4.439 18.034 1.00 92.31 260 ASP A C 1
ATOM 1946 O O . ASP A 1 260 ? 5.725 3.235 17.804 1.00 92.31 260 ASP A O 1
ATOM 1950 N N . VAL A 1 261 ? 6.124 5.317 17.055 1.00 96.19 261 VAL A N 1
ATOM 1951 C CA . VAL A 1 261 ? 6.338 4.958 15.657 1.00 96.19 261 VAL A CA 1
ATOM 1952 C C . VAL A 1 261 ? 7.687 5.474 15.206 1.00 96.19 261 VAL A C 1
ATOM 1954 O O . VAL A 1 261 ? 8.034 6.628 15.445 1.00 96.19 261 VAL A O 1
ATOM 1957 N N . TRP A 1 262 ? 8.418 4.632 14.484 1.00 96.62 262 TRP A N 1
ATOM 1958 C CA . TRP A 1 262 ? 9.722 4.985 13.950 1.00 96.62 262 TRP A CA 1
ATOM 1959 C C . TRP A 1 262 ? 9.774 4.800 12.444 1.00 96.62 262 TRP A C 1
ATOM 1961 O O . TRP A 1 262 ? 9.372 3.759 11.925 1.00 96.62 262 TRP A O 1
ATOM 1971 N N . GLN A 1 263 ? 10.295 5.791 11.733 1.00 95.50 263 GLN A N 1
ATOM 1972 C CA . GLN A 1 263 ? 10.617 5.678 10.322 1.00 95.50 263 GLN A CA 1
ATOM 1973 C C . GLN A 1 263 ? 11.954 4.959 10.153 1.00 95.50 263 GLN A C 1
ATOM 1975 O O . GLN A 1 263 ? 12.954 5.283 10.788 1.00 95.50 263 GLN A O 1
ATOM 1980 N N . LEU A 1 264 ? 11.979 3.967 9.273 1.00 92.75 264 LEU A N 1
ATOM 1981 C CA . LEU A 1 264 ? 13.175 3.200 8.973 1.00 92.75 264 LEU A CA 1
ATOM 1982 C C . LEU A 1 264 ? 14.084 3.968 8.003 1.00 92.75 264 LEU A C 1
ATOM 1984 O O . LEU A 1 264 ? 13.678 4.258 6.878 1.00 92.75 264 LEU A O 1
ATOM 1988 N N . CYS A 1 265 ? 15.338 4.212 8.394 1.00 87.94 265 CYS A N 1
ATOM 1989 C CA . CYS A 1 265 ? 16.308 4.923 7.550 1.00 87.94 265 CYS A CA 1
ATOM 1990 C C . CYS A 1 265 ? 16.850 4.044 6.408 1.00 87.94 265 CYS A C 1
ATOM 1992 O O . CYS A 1 265 ? 17.269 4.550 5.370 1.00 87.94 265 CYS A O 1
ATOM 1994 N N . ASN A 1 266 ? 16.884 2.716 6.598 1.00 80.56 266 ASN A N 1
ATOM 1995 C CA . ASN A 1 266 ? 17.385 1.764 5.604 1.00 80.56 266 ASN A CA 1
ATOM 1996 C C . ASN A 1 266 ? 16.570 0.459 5.590 1.00 80.56 266 ASN A C 1
ATOM 1998 O O . ASN A 1 266 ? 16.715 -0.397 6.465 1.00 80.56 266 ASN A O 1
ATOM 2002 N N . ALA A 1 267 ? 15.764 0.271 4.542 1.00 78.25 267 ALA A N 1
ATOM 2003 C CA . ALA A 1 267 ? 14.925 -0.914 4.349 1.00 78.25 267 ALA A CA 1
ATOM 2004 C C . ALA A 1 267 ? 15.707 -2.237 4.224 1.00 78.25 267 ALA A C 1
ATOM 2006 O O . ALA A 1 267 ? 15.193 -3.299 4.597 1.00 78.25 267 ALA A O 1
ATOM 2007 N N . ALA A 1 268 ? 16.947 -2.199 3.724 1.00 75.75 268 ALA A N 1
ATOM 2008 C CA . ALA A 1 268 ? 17.754 -3.402 3.535 1.00 75.75 268 ALA A CA 1
ATOM 2009 C C . ALA A 1 268 ? 18.116 -4.061 4.877 1.00 75.75 268 ALA A C 1
ATOM 2011 O O . ALA A 1 268 ? 18.031 -5.282 4.992 1.00 75.75 268 ALA A O 1
ATOM 2012 N N . ALA A 1 269 ? 18.414 -3.259 5.907 1.00 77.12 269 ALA A N 1
ATOM 2013 C CA . ALA A 1 269 ? 18.793 -3.749 7.235 1.00 77.12 269 ALA A CA 1
ATOM 2014 C C . ALA A 1 269 ? 17.674 -4.573 7.899 1.00 77.12 269 ALA A C 1
ATOM 2016 O O . ALA A 1 269 ? 17.922 -5.620 8.495 1.00 77.12 269 ALA A O 1
ATOM 2017 N N . LEU A 1 270 ? 16.418 -4.151 7.728 1.00 84.19 270 LEU A N 1
ATOM 2018 C CA . LEU A 1 270 ? 15.270 -4.886 8.259 1.00 84.19 270 LEU A CA 1
ATOM 2019 C C . LEU A 1 270 ? 14.991 -6.184 7.486 1.00 84.19 270 LEU A C 1
ATOM 2021 O O . LEU A 1 270 ? 14.456 -7.139 8.040 1.00 84.19 270 LEU A O 1
ATOM 2025 N N . THR A 1 271 ? 15.348 -6.251 6.202 1.00 78.69 271 THR A N 1
ATOM 2026 C CA . THR A 1 271 ? 15.062 -7.427 5.363 1.00 78.69 271 THR A CA 1
ATOM 2027 C C . THR A 1 271 ? 15.860 -8.659 5.806 1.00 78.69 271 THR A C 1
ATOM 2029 O O . THR A 1 271 ? 15.350 -9.780 5.720 1.00 78.69 271 THR A O 1
ATOM 2032 N N . SER A 1 272 ? 17.082 -8.459 6.309 1.00 77.12 272 SER A N 1
ATOM 2033 C CA . SER A 1 272 ? 17.936 -9.508 6.886 1.00 77.12 272 SER A CA 1
ATOM 2034 C C . SER A 1 272 ? 17.558 -9.901 8.319 1.00 77.12 272 SER A C 1
ATOM 2036 O O . SER A 1 272 ? 17.940 -10.979 8.773 1.00 77.12 272 SER A O 1
ATOM 2038 N N . SER A 1 273 ? 16.797 -9.056 9.015 1.00 88.06 273 SER A N 1
ATOM 2039 C CA . SER A 1 273 ? 16.403 -9.235 10.413 1.00 88.06 273 SER A CA 1
ATOM 2040 C C . SER A 1 273 ? 15.355 -10.337 10.614 1.00 88.06 273 SER A C 1
ATOM 2042 O O . SER A 1 273 ? 14.528 -10.624 9.736 1.00 88.06 273 SER A O 1
ATOM 2044 N N . GLN A 1 274 ? 15.343 -10.937 11.808 1.00 91.94 274 GLN A N 1
ATOM 2045 C CA . GLN A 1 274 ? 14.260 -11.825 12.245 1.00 91.94 274 GLN A CA 1
ATOM 2046 C C . GLN A 1 274 ? 13.141 -11.082 12.988 1.00 91.94 274 GLN A C 1
ATOM 2048 O O . GLN A 1 274 ? 12.053 -11.645 13.095 1.00 91.94 274 GLN A O 1
ATOM 2053 N N . LEU A 1 275 ? 13.337 -9.822 13.397 1.00 95.12 275 LEU A N 1
ATOM 2054 C CA . LEU A 1 275 ? 12.404 -9.075 14.255 1.00 95.12 275 LEU A CA 1
ATOM 2055 C C . LEU A 1 275 ? 10.984 -8.985 13.673 1.00 95.12 275 LEU A C 1
ATOM 2057 O O . LEU A 1 275 ? 9.994 -9.102 14.390 1.00 95.12 275 LEU A O 1
ATOM 2061 N N . VAL A 1 276 ? 10.851 -8.843 12.349 1.00 92.44 276 VAL A N 1
ATOM 2062 C CA . VAL A 1 276 ? 9.532 -8.839 11.683 1.00 92.44 276 VAL A CA 1
ATOM 2063 C C . VAL A 1 276 ? 8.913 -10.239 11.651 1.00 92.44 276 VAL A C 1
ATOM 2065 O O . VAL A 1 276 ? 7.705 -10.395 11.822 1.00 92.44 276 VAL A O 1
ATOM 2068 N N . LYS A 1 277 ? 9.725 -11.278 11.414 1.00 90.00 277 LYS A N 1
ATOM 2069 C CA . LYS A 1 277 ? 9.262 -12.677 11.343 1.00 90.00 277 LYS A CA 1
ATOM 2070 C C . LYS A 1 277 ? 8.848 -13.206 12.715 1.00 90.00 277 LYS A C 1
ATOM 2072 O O . LYS A 1 277 ? 7.882 -13.953 12.799 1.00 90.00 277 LYS A O 1
ATOM 2077 N N . GLN A 1 278 ? 9.567 -12.798 13.757 1.00 94.31 278 GLN A N 1
ATOM 2078 C CA . GLN A 1 278 ? 9.299 -13.099 15.162 1.00 94.31 278 GLN A CA 1
ATOM 2079 C C . GLN A 1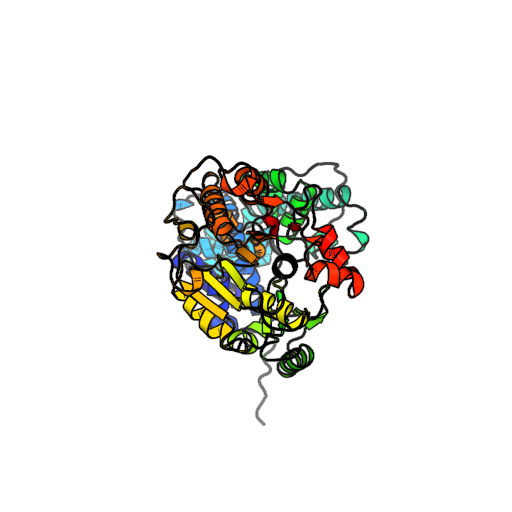 278 ? 8.276 -12.141 15.785 1.00 94.31 278 GLN A C 1
ATOM 2081 O O . GLN A 1 278 ? 7.920 -12.295 16.956 1.00 94.31 278 GLN A O 1
ATOM 2086 N N . THR A 1 279 ? 7.750 -11.190 15.001 1.00 95.94 279 THR A N 1
ATOM 2087 C CA . THR A 1 279 ? 6.743 -10.206 15.423 1.00 95.94 279 THR A CA 1
ATOM 2088 C C . THR A 1 279 ? 7.160 -9.401 16.654 1.00 95.94 279 THR A C 1
ATOM 2090 O O . THR A 1 279 ? 6.324 -9.082 17.489 1.00 95.94 279 THR A O 1
ATOM 2093 N N . ASP A 1 280 ? 8.445 -9.077 16.781 1.00 97.31 280 ASP A N 1
ATOM 2094 C CA . ASP A 1 280 ? 8.942 -8.140 17.797 1.00 97.31 280 ASP A CA 1
ATOM 2095 C C . ASP A 1 280 ? 8.613 -6.694 17.409 1.00 97.31 280 ASP A C 1
ATOM 2097 O O . ASP A 1 280 ? 8.260 -5.870 18.252 1.00 97.31 280 ASP A O 1
ATOM 2101 N N . VAL A 1 281 ? 8.656 -6.419 16.102 1.00 97.00 281 VAL A N 1
ATOM 2102 C CA . VAL A 1 281 ? 8.229 -5.154 15.499 1.00 97.00 281 VAL A CA 1
ATOM 2103 C C . VAL A 1 281 ? 7.182 -5.392 14.417 1.00 97.00 281 VAL A C 1
ATOM 2105 O O . VAL A 1 281 ? 7.181 -6.409 13.714 1.00 97.00 281 VAL A O 1
ATOM 2108 N N . VAL A 1 282 ? 6.286 -4.425 14.264 1.00 96.81 282 VAL A N 1
ATOM 2109 C CA . VAL A 1 282 ? 5.228 -4.404 13.257 1.00 96.81 282 VAL A CA 1
ATOM 2110 C C . VAL A 1 282 ? 5.591 -3.372 12.199 1.00 96.81 282 VAL A C 1
ATOM 2112 O O . VAL A 1 282 ? 5.816 -2.211 12.522 1.00 96.81 282 VAL A O 1
ATOM 2115 N N . VAL A 1 283 ? 5.649 -3.801 10.936 1.00 95.25 283 VAL A N 1
ATOM 2116 C CA . VAL A 1 283 ? 5.873 -2.911 9.788 1.00 95.25 283 VAL A CA 1
ATOM 2117 C C . VAL A 1 283 ? 4.528 -2.471 9.231 1.00 95.25 283 VAL A C 1
ATOM 2119 O O . VAL A 1 283 ? 3.718 -3.323 8.852 1.00 95.25 283 VAL A O 1
ATOM 2122 N N . SER A 1 284 ? 4.302 -1.165 9.132 1.00 95.25 284 SER A N 1
ATOM 2123 C CA . SER A 1 284 ? 3.088 -0.605 8.536 1.00 95.25 284 SER A CA 1
ATOM 2124 C C . SER A 1 284 ? 3.347 0.754 7.898 1.00 95.25 284 SER A C 1
ATOM 2126 O O . SER A 1 284 ? 4.286 1.459 8.254 1.00 95.25 284 SER A O 1
ATOM 2128 N N . ASP A 1 285 ? 2.498 1.128 6.948 1.00 95.69 285 ASP A N 1
ATOM 2129 C CA . ASP A 1 285 ? 2.419 2.507 6.474 1.00 95.69 285 ASP A CA 1
ATOM 2130 C C . ASP A 1 285 ? 1.858 3.431 7.578 1.00 95.69 285 ASP A C 1
ATOM 2132 O O . ASP A 1 285 ? 1.052 2.983 8.400 1.00 95.69 285 ASP A O 1
ATOM 2136 N N . LEU A 1 286 ? 2.274 4.704 7.616 1.00 96.06 286 LEU A N 1
ATOM 2137 C CA . LEU A 1 286 ? 1.806 5.638 8.648 1.00 96.06 286 LEU A CA 1
ATOM 2138 C C . LEU A 1 286 ? 0.305 5.939 8.514 1.00 96.06 286 LEU A C 1
ATOM 2140 O O . LEU A 1 286 ? -0.378 6.014 9.533 1.00 96.06 286 LEU A O 1
ATOM 2144 N N . ALA A 1 287 ? -0.235 6.043 7.292 1.00 96.75 287 ALA A N 1
ATOM 2145 C CA . ALA A 1 287 ? -1.663 6.287 7.084 1.00 96.75 287 ALA A CA 1
ATOM 2146 C C . ALA A 1 287 ? -2.513 5.071 7.459 1.00 96.75 287 ALA A C 1
ATOM 2148 O O . ALA A 1 287 ? -3.540 5.218 8.117 1.00 96.75 287 ALA A O 1
ATOM 2149 N N . ALA A 1 288 ? -2.030 3.859 7.173 1.00 96.12 288 ALA A N 1
ATOM 2150 C CA . ALA A 1 288 ? -2.660 2.638 7.678 1.00 96.12 288 ALA A CA 1
ATOM 2151 C C . ALA A 1 288 ? -2.723 2.610 9.218 1.00 96.12 288 ALA A C 1
ATOM 2153 O O . ALA A 1 288 ? -3.685 2.097 9.794 1.00 96.12 288 ALA A O 1
ATOM 2154 N N . ARG A 1 289 ? -1.718 3.177 9.899 1.00 96.25 289 ARG A N 1
ATOM 2155 C CA . ARG A 1 289 ? -1.724 3.312 11.360 1.00 96.25 289 ARG A CA 1
ATOM 2156 C C . ARG A 1 289 ? -2.682 4.404 11.835 1.00 96.25 289 ARG A C 1
ATOM 2158 O O . ARG A 1 289 ? -3.384 4.161 12.808 1.00 96.25 289 ARG A O 1
ATOM 2165 N N . MET A 1 290 ? -2.786 5.540 11.138 1.00 97.25 290 MET A N 1
ATOM 2166 C CA . MET A 1 290 ? -3.824 6.549 11.408 1.00 97.25 290 MET A CA 1
ATOM 2167 C C . MET A 1 290 ? -5.230 5.937 11.304 1.00 97.25 290 MET A C 1
ATOM 2169 O O . MET A 1 290 ? -6.026 6.092 12.223 1.00 97.25 290 MET A O 1
ATOM 2173 N N . ILE A 1 291 ? -5.512 5.110 10.295 1.00 97.56 291 ILE A N 1
ATOM 2174 C CA . ILE A 1 291 ? -6.794 4.381 10.225 1.00 97.56 291 ILE A CA 1
ATOM 2175 C C . ILE A 1 291 ? -7.047 3.548 11.494 1.00 97.56 291 ILE A C 1
ATOM 2177 O O . ILE A 1 291 ? -8.165 3.527 12.003 1.00 97.56 291 ILE A O 1
ATOM 2181 N N . CYS A 1 292 ? -6.017 2.913 12.063 1.00 97.81 292 CYS A N 1
ATOM 2182 C CA . CYS A 1 292 ? -6.170 2.155 13.308 1.00 97.81 292 CYS A CA 1
ATOM 2183 C C . CYS A 1 292 ? -6.533 3.052 14.507 1.00 97.81 292 CYS A C 1
ATOM 2185 O O . CYS A 1 292 ? -7.256 2.594 15.386 1.00 97.81 292 CYS A O 1
ATOM 2187 N N . TYR A 1 293 ? -6.092 4.317 14.544 1.00 97.56 293 TYR A N 1
ATOM 2188 C CA . TYR A 1 293 ? -6.556 5.284 15.550 1.00 97.56 293 TYR A CA 1
ATOM 2189 C C . TYR A 1 293 ? -8.047 5.609 15.381 1.00 97.56 293 TYR A C 1
ATOM 2191 O O . TYR A 1 293 ? -8.762 5.681 16.377 1.00 97.56 293 TYR A O 1
ATOM 2199 N N . ALA A 1 294 ? -8.540 5.756 14.146 1.00 96.88 294 ALA A N 1
ATOM 2200 C CA . ALA A 1 294 ? -9.971 5.966 13.893 1.00 96.88 294 ALA A CA 1
ATOM 2201 C C . ALA A 1 294 ? -10.825 4.743 14.274 1.00 96.88 294 ALA A C 1
ATOM 2203 O O . ALA A 1 294 ? -11.949 4.889 14.759 1.00 96.88 294 ALA A O 1
ATOM 2204 N N . ALA A 1 295 ? -10.273 3.545 14.071 1.00 97.06 295 ALA A N 1
ATOM 2205 C CA . ALA A 1 295 ? -10.907 2.261 14.358 1.00 97.06 295 ALA A CA 1
ATOM 2206 C C . ALA A 1 295 ? -10.594 1.704 15.760 1.00 97.06 295 ALA A C 1
ATOM 2208 O O . ALA A 1 295 ? -10.896 0.544 16.036 1.00 97.06 295 ALA A O 1
ATOM 2209 N N . SER A 1 296 ? -9.969 2.491 16.642 1.00 94.88 296 SER A N 1
ATOM 2210 C CA . SER A 1 296 ? -9.432 1.986 17.907 1.00 94.88 296 SER A CA 1
ATOM 2211 C C . SER A 1 296 ? -10.536 1.400 18.804 1.00 94.88 296 SER A C 1
ATOM 2213 O O . SER A 1 296 ? -11.474 2.131 19.152 1.00 94.88 296 SER A O 1
ATOM 2215 N N . PRO A 1 297 ? -10.431 0.131 19.233 1.00 94.06 297 PRO A N 1
ATOM 2216 C CA . PRO A 1 297 ? -11.366 -0.435 20.192 1.00 94.06 297 PRO A CA 1
ATOM 2217 C C . PRO A 1 297 ? -11.085 0.071 21.610 1.00 94.06 297 PRO A C 1
ATOM 2219 O O . PRO A 1 297 ? -9.959 0.434 21.954 1.00 94.06 297 PRO A O 1
ATOM 2222 N N . LYS A 1 298 ? -12.118 0.069 22.457 1.00 93.62 298 LYS A N 1
ATOM 2223 C CA . LYS A 1 298 ? -11.950 0.292 23.901 1.00 93.62 298 LYS A CA 1
ATOM 2224 C C . LYS A 1 298 ? -11.382 -0.977 24.560 1.00 93.62 298 LYS A C 1
ATOM 2226 O O . LYS A 1 298 ? -11.643 -2.076 24.056 1.00 93.62 298 LYS A O 1
ATOM 2231 N N . PRO A 1 299 ? -10.681 -0.874 25.702 1.00 94.38 299 PRO A N 1
ATOM 2232 C CA . PRO A 1 299 ? -10.274 -2.050 26.469 1.00 94.38 299 PRO A CA 1
ATOM 2233 C C . PRO A 1 299 ? -11.455 -2.985 26.750 1.00 94.38 299 PRO A C 1
ATOM 2235 O O . PRO A 1 299 ? -12.555 -2.525 27.052 1.00 94.38 299 PRO A O 1
ATOM 2238 N N . SER A 1 300 ? -11.229 -4.296 26.647 1.00 95.12 300 SER A N 1
ATOM 2239 C CA . SER A 1 300 ? -12.229 -5.368 26.824 1.00 95.12 300 SER A CA 1
ATOM 2240 C C . SER A 1 300 ? -13.429 -5.364 25.862 1.00 95.12 300 SER A C 1
ATOM 2242 O O . SER A 1 300 ? -14.244 -6.284 25.924 1.00 95.12 300 SER A O 1
ATOM 2244 N N . SER A 1 301 ? -13.547 -4.383 24.961 1.00 96.75 301 SER A N 1
ATOM 2245 C CA . SER A 1 301 ? -14.602 -4.366 23.939 1.00 96.75 301 SER A CA 1
ATOM 2246 C C . SER A 1 301 ? -14.362 -5.426 22.865 1.00 96.75 301 SER A C 1
ATOM 2248 O O . SER A 1 301 ? -13.233 -5.888 22.671 1.00 96.75 301 SER A O 1
ATOM 2250 N N . ARG A 1 302 ? -15.423 -5.822 22.162 1.00 97.81 302 ARG A N 1
ATOM 2251 C CA . ARG A 1 302 ? -15.353 -6.762 21.044 1.00 97.81 302 ARG A CA 1
ATOM 2252 C C . ARG A 1 302 ? -15.168 -6.005 19.740 1.00 97.81 302 ARG A C 1
ATOM 2254 O O . ARG A 1 302 ? -15.979 -5.143 19.397 1.00 97.81 302 ARG A O 1
ATOM 2261 N N . ILE A 1 303 ? -14.141 -6.377 18.987 1.00 98.25 303 ILE A N 1
ATOM 2262 C CA . ILE A 1 303 ? -13.863 -5.835 17.659 1.00 98.25 303 ILE A CA 1
ATOM 2263 C C . ILE A 1 303 ? -13.880 -6.940 16.607 1.00 98.25 303 ILE A C 1
ATOM 2265 O O . ILE A 1 303 ? -13.257 -7.986 16.782 1.00 98.25 303 ILE A O 1
ATOM 2269 N N . LEU A 1 304 ? -14.585 -6.690 15.507 1.00 98.56 304 LEU A N 1
ATOM 2270 C CA . LEU A 1 304 ? -14.545 -7.505 14.300 1.00 98.56 304 LEU A CA 1
ATOM 2271 C C . LEU A 1 304 ? -13.706 -6.788 13.243 1.00 98.56 304 LEU A C 1
ATOM 2273 O O . LEU A 1 304 ? -14.043 -5.677 12.854 1.00 98.56 304 LEU A O 1
ATOM 2277 N N . GLU A 1 305 ? -12.643 -7.416 12.753 1.00 98.69 305 GLU A N 1
ATOM 2278 C CA . GLU A 1 305 ? -11.834 -6.918 11.634 1.00 98.69 305 GLU A CA 1
ATOM 2279 C C . GLU A 1 305 ? -12.088 -7.771 10.387 1.00 98.69 305 GLU A C 1
ATOM 2281 O O . GLU A 1 305 ? -11.795 -8.964 10.374 1.00 98.69 305 GLU A O 1
ATOM 2286 N N . ILE A 1 306 ? -12.606 -7.168 9.322 1.00 98.56 306 ILE A N 1
ATOM 2287 C CA . ILE A 1 306 ? -12.911 -7.819 8.045 1.00 98.56 306 ILE A CA 1
ATOM 2288 C C . ILE A 1 306 ? -11.852 -7.395 7.030 1.00 98.56 306 ILE A C 1
ATOM 2290 O O . ILE A 1 306 ? -11.553 -6.212 6.913 1.00 98.56 306 ILE A O 1
ATOM 2294 N N . GLY A 1 307 ? -11.284 -8.354 6.296 1.00 97.50 307 GLY A N 1
ATOM 2295 C CA . GLY A 1 307 ? -10.138 -8.096 5.417 1.00 97.50 307 GLY A CA 1
ATOM 2296 C C . GLY A 1 307 ? -8.799 -8.104 6.162 1.00 97.50 307 GLY A C 1
ATOM 2297 O O . GLY A 1 307 ? -7.840 -7.469 5.734 1.00 97.50 307 GLY A O 1
ATOM 2298 N N . GLN A 1 308 ? -8.711 -8.859 7.264 1.00 97.12 308 GLN A N 1
ATOM 2299 C CA . GLN A 1 308 ? -7.575 -8.870 8.197 1.00 97.12 308 GLN A CA 1
ATOM 2300 C C . GLN A 1 308 ? -6.207 -9.132 7.532 1.00 97.12 308 GLN A C 1
ATOM 2302 O O . GLN A 1 308 ? -5.140 -8.749 8.041 1.00 97.12 308 GLN A O 1
ATOM 2307 N N . GLY A 1 309 ? -6.192 -9.866 6.418 1.00 95.69 309 GLY A N 1
ATOM 2308 C CA . GLY A 1 309 ? -4.970 -10.274 5.756 1.00 95.69 309 GLY A CA 1
ATOM 2309 C C . GLY A 1 309 ? -4.069 -11.074 6.694 1.00 95.69 309 GLY A C 1
ATOM 2310 O O . GLY A 1 309 ? -4.431 -12.127 7.207 1.00 95.69 309 GLY A O 1
ATOM 2311 N N . ARG A 1 310 ? -2.846 -10.582 6.911 1.00 96.00 310 ARG A N 1
ATOM 2312 C CA . ARG A 1 310 ? -1.849 -11.235 7.778 1.00 96.00 310 ARG A CA 1
ATOM 2313 C C . ARG A 1 310 ? -1.827 -10.650 9.199 1.00 96.00 310 ARG A C 1
ATOM 2315 O O . ARG A 1 310 ? -0.792 -10.772 9.844 1.00 96.00 310 ARG A O 1
ATOM 2322 N N . ALA A 1 311 ? -2.895 -9.998 9.665 1.00 97.31 311 ALA A N 1
ATOM 2323 C CA . ALA A 1 311 ? -3.029 -9.390 11.001 1.00 97.31 311 ALA A CA 1
ATOM 2324 C C . ALA A 1 311 ? -2.075 -8.225 11.320 1.00 97.31 311 ALA A C 1
ATOM 2326 O O . ALA A 1 311 ? -1.680 -8.020 12.466 1.00 97.31 311 ALA A O 1
ATOM 2327 N N . THR A 1 312 ? -1.666 -7.442 10.316 1.00 96.94 312 THR A N 1
ATOM 2328 C CA . THR A 1 312 ? -0.867 -6.236 10.592 1.00 96.94 312 THR A CA 1
ATOM 2329 C C . THR A 1 312 ? -1.702 -5.187 11.325 1.00 96.94 312 THR A C 1
ATOM 2331 O O . THR A 1 312 ? -1.259 -4.729 12.371 1.00 96.94 312 THR A O 1
ATOM 2334 N N . LYS A 1 313 ? -2.903 -4.847 10.835 1.00 97.81 313 LYS A N 1
ATOM 2335 C CA . LYS A 1 313 ? -3.781 -3.872 11.500 1.00 97.81 313 LYS A CA 1
ATOM 2336 C C . LYS A 1 313 ? -4.328 -4.410 12.825 1.00 97.81 313 LYS A C 1
ATOM 2338 O O . LYS A 1 313 ? -4.310 -3.667 13.796 1.00 97.81 313 LYS A O 1
ATOM 2343 N N . SER A 1 314 ? -4.623 -5.708 12.931 1.00 98.12 314 SER A N 1
ATOM 2344 C CA . SER A 1 314 ? -4.970 -6.356 14.211 1.00 98.12 314 SER A CA 1
ATOM 2345 C C . SER A 1 314 ? -3.962 -6.091 15.335 1.00 98.12 314 SER A C 1
ATOM 2347 O O . SER A 1 314 ? -4.351 -5.750 16.447 1.00 98.12 314 SER A O 1
ATOM 2349 N N . LEU A 1 315 ? -2.658 -6.229 15.053 1.00 97.81 315 LEU A N 1
ATOM 2350 C CA . LEU A 1 315 ? -1.602 -5.972 16.040 1.00 97.81 315 LEU A CA 1
ATOM 2351 C C . LEU A 1 315 ? -1.558 -4.492 16.451 1.00 97.81 315 LEU A C 1
ATOM 2353 O O . LEU A 1 315 ? -1.301 -4.186 17.612 1.00 97.81 315 LEU A O 1
ATOM 2357 N N . LEU A 1 316 ? -1.820 -3.573 15.514 1.00 97.31 316 LEU A N 1
ATOM 2358 C CA . LEU A 1 316 ? -1.865 -2.132 15.789 1.00 97.31 316 LEU A CA 1
ATOM 2359 C C . LEU A 1 316 ? -3.116 -1.755 16.600 1.00 97.31 316 LEU A C 1
ATOM 2361 O O . LEU A 1 316 ? -3.008 -0.974 17.540 1.00 97.31 316 LEU A O 1
ATOM 2365 N N . LEU A 1 317 ? -4.276 -2.333 16.279 1.00 97.75 317 LEU A N 1
ATOM 2366 C CA . LEU A 1 317 ? -5.530 -2.140 17.013 1.00 97.75 317 LEU A CA 1
ATOM 2367 C C . LEU A 1 317 ? -5.411 -2.644 18.454 1.00 97.75 317 LEU A C 1
ATOM 2369 O O . LEU A 1 317 ? -5.803 -1.933 19.378 1.00 97.75 317 LEU A O 1
ATOM 2373 N N . GLN A 1 318 ? -4.802 -3.819 18.659 1.00 97.06 318 GLN A N 1
ATOM 2374 C CA . GLN A 1 318 ? -4.533 -4.320 20.008 1.00 97.06 318 GLN A CA 1
ATOM 2375 C C . GLN A 1 318 ? -3.548 -3.448 20.773 1.00 97.06 318 GLN A C 1
ATOM 2377 O O . GLN A 1 318 ? -3.748 -3.217 21.962 1.00 97.06 318 GLN A O 1
ATOM 2382 N N . ALA A 1 319 ? -2.526 -2.910 20.102 1.00 95.94 319 ALA A N 1
ATOM 2383 C CA . ALA A 1 319 ? -1.613 -1.976 20.744 1.00 95.94 319 ALA A CA 1
ATOM 2384 C C . ALA A 1 319 ? -2.339 -0.719 21.251 1.00 95.94 319 ALA A C 1
ATOM 2386 O O . ALA A 1 319 ? -2.104 -0.304 22.383 1.00 95.94 319 ALA A O 1
ATOM 2387 N N . LEU A 1 320 ? -3.254 -0.160 20.453 1.00 96.00 320 LEU A N 1
ATOM 2388 C CA . LEU A 1 320 ? -4.036 1.021 20.830 1.00 96.00 320 LEU A CA 1
ATOM 2389 C C . LEU A 1 320 ? -5.008 0.740 21.983 1.00 96.00 320 LEU A C 1
ATOM 2391 O O . LEU A 1 320 ? -5.076 1.533 22.919 1.00 96.00 320 LEU A O 1
ATOM 2395 N N . ALA A 1 321 ? -5.717 -0.394 21.964 1.00 96.25 321 ALA A N 1
ATOM 2396 C CA . ALA A 1 321 ? -6.555 -0.795 23.098 1.00 96.25 321 ALA A CA 1
ATOM 2397 C C . ALA A 1 321 ? -5.722 -0.988 24.370 1.00 96.25 321 ALA A C 1
ATOM 2399 O O . ALA A 1 321 ? -6.060 -0.450 25.424 1.00 96.25 321 ALA A O 1
ATOM 2400 N N . TYR A 1 322 ? -4.593 -1.692 24.262 1.00 95.25 322 TYR A N 1
ATOM 2401 C CA . TYR A 1 322 ? -3.703 -1.937 25.392 1.00 95.25 322 TYR A CA 1
ATOM 2402 C C . TYR A 1 322 ? -3.184 -0.635 26.012 1.00 95.25 322 TYR A C 1
ATOM 2404 O O . TYR A 1 322 ? -3.248 -0.472 27.229 1.00 95.25 322 TYR A O 1
ATOM 2412 N N . GLN A 1 323 ? -2.763 0.327 25.185 1.00 92.00 323 GLN A N 1
ATOM 2413 C CA . GLN A 1 323 ? -2.374 1.670 25.633 1.00 92.00 323 GLN A CA 1
ATOM 2414 C C . GLN A 1 323 ? -3.519 2.420 26.332 1.00 92.00 323 GLN A C 1
ATOM 2416 O O . GLN A 1 323 ? -3.267 3.199 27.247 1.00 92.00 323 GLN A O 1
ATOM 2421 N N . ALA A 1 324 ? -4.771 2.164 25.946 1.00 92.75 324 ALA A N 1
ATOM 2422 C CA . ALA A 1 324 ? -5.956 2.743 26.578 1.00 92.75 324 ALA A CA 1
ATOM 2423 C C . ALA A 1 324 ? -6.377 2.043 27.889 1.00 92.75 324 ALA A C 1
ATOM 2425 O O . ALA A 1 324 ? -7.363 2.457 28.500 1.00 92.75 324 ALA A O 1
ATOM 2426 N N . GLY A 1 325 ? -5.661 1.003 28.333 1.00 94.69 325 GLY A N 1
ATOM 2427 C CA . GLY A 1 325 ? -5.878 0.354 29.631 1.00 94.69 325 GLY A CA 1
ATOM 2428 C C . GLY A 1 325 ? -6.081 -1.162 29.593 1.00 94.69 325 GLY A C 1
ATOM 2429 O O . GLY A 1 325 ? -6.300 -1.759 30.644 1.00 94.69 325 GLY A O 1
ATOM 2430 N N . GLY A 1 326 ? -6.017 -1.807 28.424 1.00 95.88 326 GLY A N 1
ATOM 2431 C CA . GLY A 1 326 ? -6.058 -3.270 28.323 1.00 95.88 326 GLY A CA 1
ATOM 2432 C C . GLY A 1 326 ? -6.451 -3.787 26.936 1.00 95.88 326 GLY A C 1
ATOM 2433 O O . GLY A 1 326 ? -6.961 -3.026 26.119 1.00 95.88 326 GLY A O 1
ATOM 2434 N N . PRO A 1 327 ? -6.225 -5.076 26.634 1.00 97.19 327 PRO A N 1
ATOM 2435 C CA . PRO A 1 327 ? -6.515 -5.637 25.314 1.00 97.19 327 PRO A CA 1
ATOM 2436 C C . PRO A 1 327 ? -8.018 -5.633 24.995 1.00 97.19 327 PRO A C 1
ATOM 2438 O O . PRO A 1 327 ? -8.862 -5.709 25.892 1.00 97.19 327 PRO A O 1
ATOM 2441 N N . ALA A 1 328 ? -8.356 -5.590 23.708 1.00 97.50 328 ALA A N 1
ATOM 2442 C CA . ALA A 1 328 ? -9.702 -5.858 23.208 1.00 97.50 328 ALA A CA 1
ATOM 2443 C C . ALA A 1 328 ? -9.871 -7.350 22.866 1.00 97.50 328 ALA A C 1
ATOM 2445 O O . ALA A 1 328 ? -8.890 -8.086 22.739 1.00 97.50 328 ALA A O 1
ATOM 2446 N N . GLN A 1 329 ? -11.117 -7.794 22.699 1.00 98.00 329 GLN A N 1
ATOM 2447 C CA . GLN A 1 329 ? -11.453 -9.117 22.170 1.00 98.00 329 GLN A CA 1
ATOM 2448 C C . GLN A 1 329 ? -11.608 -9.017 20.650 1.00 98.00 329 GLN A C 1
ATOM 2450 O O . GLN A 1 329 ? -12.630 -8.537 20.158 1.00 98.00 329 GLN A O 1
ATOM 2455 N N . LEU A 1 330 ? -10.577 -9.418 19.905 1.00 98.31 330 LEU A N 1
ATOM 2456 C CA . LEU A 1 330 ? -10.503 -9.243 18.455 1.00 98.31 330 LEU A CA 1
ATOM 2457 C C . LEU A 1 330 ? -10.836 -10.534 17.709 1.00 98.31 330 LEU A C 1
ATOM 2459 O O . LEU A 1 330 ? -10.141 -11.542 17.837 1.00 98.31 330 LEU A O 1
ATOM 2463 N N . VAL A 1 331 ? -11.839 -10.466 16.839 1.00 98.38 331 VAL A N 1
ATOM 2464 C CA . VAL A 1 331 ? -12.125 -11.505 15.848 1.00 98.38 331 VAL A CA 1
ATOM 2465 C C . VAL A 1 331 ? -11.783 -10.961 14.468 1.00 98.38 331 VAL A C 1
ATOM 2467 O O . VAL A 1 331 ? -12.319 -9.950 14.034 1.00 98.38 331 VAL A O 1
ATOM 2470 N N . GLY A 1 332 ? -10.860 -11.616 13.775 1.00 98.19 332 GLY A N 1
ATOM 2471 C CA . GLY A 1 332 ? -10.462 -11.266 12.419 1.00 98.19 332 GLY A CA 1
ATOM 2472 C C . GLY A 1 332 ? -11.049 -12.214 11.384 1.00 98.19 332 GLY A C 1
ATOM 2473 O O . GLY A 1 332 ? -11.115 -13.421 11.613 1.00 98.19 332 GLY A O 1
ATOM 2474 N N . VAL A 1 333 ? -11.424 -11.683 10.227 1.00 98.00 333 VAL A N 1
ATOM 2475 C CA . VAL A 1 333 ? -11.969 -12.426 9.091 1.00 98.00 333 VAL A CA 1
ATOM 2476 C C . VAL A 1 333 ? -11.173 -12.111 7.827 1.00 98.00 333 VAL A C 1
ATOM 2478 O O . VAL A 1 333 ? -10.926 -10.952 7.492 1.00 98.00 333 VAL A O 1
ATOM 2481 N N . ASP A 1 334 ? -10.792 -13.155 7.096 1.00 98.25 334 ASP A N 1
ATOM 2482 C CA . ASP A 1 334 ? -10.282 -13.066 5.724 1.00 98.25 334 ASP A CA 1
ATOM 2483 C C . ASP A 1 334 ? -10.748 -14.308 4.949 1.00 98.25 334 ASP A C 1
ATOM 2485 O O . ASP A 1 334 ? -10.851 -15.398 5.517 1.00 98.25 334 ASP A O 1
ATOM 2489 N N . SER A 1 335 ? -11.014 -14.171 3.650 1.00 96.56 335 SER A N 1
ATOM 2490 C CA . SER A 1 335 ? -11.478 -15.276 2.801 1.00 96.56 335 SER A CA 1
ATOM 2491 C C . SER A 1 335 ? -10.390 -16.317 2.508 1.00 96.56 335 SER A C 1
ATOM 2493 O O . SER A 1 335 ? -10.677 -17.397 1.994 1.00 96.56 335 SER A O 1
ATOM 2495 N N . SER A 1 336 ? -9.126 -16.019 2.830 1.00 96.88 336 SER A N 1
ATOM 2496 C CA . SER A 1 336 ? -7.993 -16.909 2.602 1.00 96.88 336 SER A CA 1
ATOM 2497 C C . SER A 1 336 ? -7.547 -17.634 3.872 1.00 96.88 336 SER A C 1
ATOM 2499 O O . SER A 1 336 ? -6.925 -17.044 4.759 1.00 96.88 336 SER A O 1
ATOM 2501 N N . SER A 1 337 ? -7.717 -18.958 3.895 1.00 96.62 337 SER A N 1
ATOM 2502 C CA . SER A 1 337 ? -7.216 -19.825 4.975 1.00 96.62 337 SER A CA 1
ATOM 2503 C C . SER A 1 337 ? -5.698 -19.722 5.164 1.00 96.62 337 SER A C 1
ATOM 2505 O O . SER A 1 337 ? -5.184 -19.759 6.281 1.00 96.62 337 SER A O 1
ATOM 2507 N N . PHE A 1 338 ? -4.949 -19.521 4.076 1.00 96.06 338 PHE A N 1
ATOM 2508 C CA . PHE A 1 338 ? -3.508 -19.281 4.137 1.00 96.06 338 PHE A CA 1
ATOM 2509 C C . PHE A 1 338 ? -3.171 -18.010 4.929 1.00 96.06 338 PHE A C 1
ATOM 2511 O O . PHE A 1 338 ? -2.267 -18.026 5.771 1.00 96.06 338 PHE A O 1
ATOM 2518 N N . LYS A 1 339 ? -3.892 -16.908 4.679 1.00 96.31 339 LYS A N 1
ATOM 2519 C CA . LYS A 1 339 ? -3.661 -15.640 5.378 1.00 96.31 339 LYS A CA 1
ATOM 2520 C C . LYS A 1 339 ? -4.082 -15.727 6.844 1.00 96.31 339 LYS A C 1
ATOM 2522 O O . LYS A 1 339 ? -3.287 -15.337 7.698 1.00 96.31 339 LYS A O 1
ATOM 2527 N N . THR A 1 340 ? -5.237 -16.321 7.149 1.00 97.44 340 THR A N 1
ATOM 2528 C CA . THR A 1 340 ? -5.713 -16.477 8.536 1.00 97.44 340 THR A CA 1
ATOM 2529 C C . THR A 1 340 ? -4.814 -17.398 9.365 1.00 97.44 340 THR A C 1
ATOM 2531 O O . THR A 1 340 ? -4.549 -17.112 10.530 1.00 97.44 340 THR A O 1
ATOM 2534 N N . ASN A 1 341 ? -4.214 -18.432 8.766 1.00 97.56 341 ASN A N 1
ATOM 2535 C CA . ASN A 1 341 ? -3.196 -19.259 9.428 1.00 97.56 341 ASN A CA 1
ATOM 2536 C C . ASN A 1 341 ? -1.907 -18.484 9.761 1.00 97.56 341 ASN A C 1
ATOM 2538 O O . ASN A 1 341 ? -1.223 -18.782 10.743 1.00 97.56 341 ASN A O 1
ATOM 2542 N N . ILE A 1 342 ? -1.522 -17.501 8.940 1.00 96.69 342 ILE A N 1
ATOM 2543 C CA . ILE A 1 342 ? -0.410 -16.594 9.265 1.00 96.69 342 ILE A CA 1
ATOM 2544 C C . ILE A 1 342 ? -0.837 -15.607 10.355 1.00 96.69 342 ILE A C 1
ATOM 2546 O O . ILE A 1 342 ? -0.074 -15.393 11.294 1.00 96.69 342 ILE A O 1
ATOM 2550 N N . ALA A 1 343 ? -2.036 -15.035 10.240 1.00 97.62 343 ALA A N 1
ATOM 2551 C CA . ALA A 1 343 ? -2.601 -14.106 11.211 1.00 97.62 343 ALA A CA 1
ATOM 2552 C C . ALA A 1 343 ? -2.645 -14.718 12.620 1.00 97.62 343 ALA A C 1
ATOM 2554 O O . ALA A 1 343 ? -2.031 -14.167 13.529 1.00 97.62 343 ALA A O 1
ATOM 2555 N N . ASN A 1 344 ? -3.235 -15.909 12.773 1.00 97.62 344 ASN A N 1
ATOM 2556 C CA . ASN A 1 344 ? -3.292 -16.634 14.046 1.00 97.62 344 ASN A CA 1
ATOM 2557 C C . ASN A 1 344 ? -1.895 -16.852 14.650 1.00 97.62 344 ASN A C 1
ATOM 2559 O O . ASN A 1 344 ? -1.675 -16.549 15.820 1.00 97.62 344 ASN A O 1
ATOM 2563 N N . ARG A 1 345 ? -0.912 -17.297 13.850 1.00 97.12 345 ARG A N 1
ATOM 2564 C CA . ARG A 1 345 ? 0.472 -17.482 14.329 1.00 97.12 345 ARG A CA 1
ATOM 2565 C C . ARG A 1 345 ? 1.120 -16.183 14.798 1.00 97.12 345 ARG A C 1
ATOM 2567 O O . ARG A 1 345 ? 1.853 -16.203 15.779 1.00 97.12 345 ARG A O 1
ATOM 2574 N N . ARG A 1 346 ? 0.878 -15.067 14.103 1.00 97.31 346 ARG A N 1
ATOM 2575 C CA . ARG A 1 346 ? 1.399 -13.747 14.496 1.00 97.31 346 ARG A CA 1
ATOM 2576 C C . ARG A 1 346 ? 0.722 -13.230 15.764 1.00 97.31 346 ARG A C 1
ATOM 2578 O O . ARG A 1 346 ? 1.401 -12.688 16.621 1.00 97.31 346 ARG A O 1
ATOM 2585 N N . LEU A 1 347 ? -0.588 -13.416 15.899 1.00 97.44 347 LEU A N 1
ATOM 2586 C CA . LEU A 1 347 ? -1.358 -12.958 17.058 1.00 97.44 347 LEU A CA 1
ATOM 2587 C C . LEU A 1 347 ? -1.048 -13.766 18.326 1.00 97.44 347 LEU A C 1
ATOM 2589 O O . LEU A 1 347 ? -0.992 -13.201 19.412 1.00 97.44 347 LEU A O 1
ATOM 2593 N N . GLN A 1 348 ? -0.730 -15.057 18.200 1.00 96.19 348 GLN A N 1
ATOM 2594 C CA . GLN A 1 348 ? -0.247 -15.874 19.323 1.00 96.19 348 GLN A CA 1
ATOM 2595 C C . GLN A 1 348 ? 1.047 -15.335 19.960 1.00 96.19 348 GLN A C 1
ATOM 2597 O O . GLN A 1 348 ? 1.337 -15.641 21.114 1.00 96.19 348 GLN A O 1
ATOM 2602 N N . GLN A 1 349 ? 1.817 -14.513 19.242 1.00 95.62 349 GLN A N 1
ATOM 2603 C CA . GLN A 1 349 ? 3.038 -13.880 19.739 1.00 95.62 349 GLN A CA 1
ATOM 2604 C C . GLN A 1 349 ? 2.702 -12.604 20.532 1.00 95.62 349 GLN A C 1
ATOM 2606 O O . GLN A 1 349 ? 2.963 -11.491 20.077 1.00 95.62 349 GLN A O 1
ATOM 2611 N N . GLY A 1 350 ? 2.105 -12.775 21.713 1.00 94.06 350 GLY A N 1
ATOM 2612 C CA . GLY A 1 350 ? 1.805 -11.689 22.658 1.00 94.06 350 GLY A CA 1
ATOM 2613 C C . GLY A 1 350 ? 0.318 -11.406 22.889 1.00 94.06 350 GLY A C 1
ATOM 2614 O O . GLY A 1 350 ? -0.012 -10.697 23.830 1.00 94.06 350 GLY A O 1
ATOM 2615 N N . TRP A 1 351 ? -0.587 -11.986 22.089 1.00 96.81 351 TRP A N 1
ATOM 2616 C CA . TRP A 1 351 ? -2.038 -11.744 22.191 1.00 96.81 351 TRP A CA 1
ATOM 2617 C C . TRP A 1 351 ? -2.874 -13.030 22.254 1.00 96.81 351 TRP A C 1
ATOM 2619 O O . TRP A 1 351 ? -4.052 -13.047 21.889 1.00 96.81 351 TRP A O 1
ATOM 2629 N N . ALA A 1 352 ? -2.269 -14.131 22.707 1.00 94.44 352 ALA A N 1
ATOM 2630 C CA . ALA A 1 352 ? -2.980 -15.389 22.910 1.00 94.44 352 ALA A CA 1
ATOM 2631 C C . ALA A 1 352 ? -4.153 -15.200 23.893 1.00 94.44 352 ALA A C 1
ATOM 2633 O O . ALA A 1 352 ? -3.991 -14.594 24.947 1.00 94.44 352 ALA A O 1
ATOM 2634 N N . GLY A 1 353 ? -5.332 -15.712 23.532 1.00 94.50 353 GLY A N 1
ATOM 2635 C CA . GLY A 1 353 ? -6.554 -15.597 24.339 1.00 94.50 353 GLY A CA 1
ATOM 2636 C C . GLY A 1 353 ? -7.356 -14.304 24.145 1.00 94.50 353 GLY A C 1
ATOM 2637 O O . GLY A 1 353 ? -8.485 -14.242 24.614 1.00 94.50 353 GLY A O 1
ATOM 2638 N N . PHE A 1 354 ? -6.820 -13.309 23.431 1.00 97.31 354 PHE A N 1
ATOM 2639 C CA . PHE A 1 354 ? -7.528 -12.057 23.116 1.00 97.31 354 PHE A CA 1
ATOM 2640 C C . PHE A 1 354 ? -7.897 -11.921 21.640 1.00 97.31 354 PHE A C 1
ATOM 2642 O O . PHE A 1 354 ? -8.729 -11.091 21.285 1.00 97.31 354 PHE A O 1
ATOM 2649 N N . CYS A 1 355 ? -7.255 -12.703 20.770 1.00 97.38 355 CYS A N 1
ATOM 2650 C CA . CYS A 1 355 ? -7.441 -12.612 19.331 1.00 97.38 355 CYS A CA 1
ATOM 2651 C C . CYS A 1 355 ? -7.719 -13.978 18.705 1.00 97.38 355 CYS A C 1
ATOM 2653 O O . CYS A 1 355 ? -7.061 -14.966 19.038 1.00 97.38 355 CYS A O 1
ATOM 2655 N N . GLN A 1 356 ? -8.607 -14.001 17.713 1.00 96.50 356 GLN A N 1
ATOM 2656 C CA . GLN A 1 356 ? -8.880 -15.169 16.883 1.00 96.50 356 GLN A CA 1
ATOM 2657 C C . GLN A 1 356 ? -9.082 -14.760 15.422 1.00 96.50 356 GLN A C 1
ATOM 2659 O O . GLN A 1 356 ? -9.821 -13.824 15.139 1.00 96.50 356 GLN A O 1
ATOM 2664 N N . SER A 1 357 ? -8.466 -15.478 14.481 1.00 97.94 357 SER A N 1
ATOM 2665 C CA . SER A 1 357 ? -8.685 -15.288 13.040 1.00 97.94 357 SER A CA 1
ATOM 2666 C C . SER A 1 357 ? -9.465 -16.455 12.439 1.00 97.94 357 SER A C 1
ATOM 2668 O O . SER A 1 357 ? -9.074 -17.615 12.596 1.00 97.94 357 SER A O 1
ATOM 2670 N N . VAL A 1 358 ? -10.528 -16.147 11.697 1.00 97.31 358 VAL A N 1
ATOM 2671 C CA . VAL A 1 358 ? -11.452 -17.103 11.078 1.00 97.31 358 VAL A CA 1
ATOM 2672 C C . VAL A 1 358 ? -11.426 -16.943 9.557 1.00 97.31 358 VAL A C 1
ATOM 2674 O O . VAL A 1 358 ? -11.502 -15.834 9.032 1.00 97.31 358 VAL A O 1
ATOM 2677 N N . CYS A 1 359 ? -11.313 -18.059 8.831 1.00 97.75 359 CYS A N 1
ATOM 2678 C CA . CYS A 1 359 ? -11.463 -18.063 7.376 1.00 97.75 359 CYS A CA 1
ATOM 2679 C C . CYS A 1 359 ? -12.952 -17.972 7.026 1.00 97.75 359 CYS A C 1
ATOM 2681 O O . CYS A 1 359 ? -13.675 -18.950 7.215 1.00 97.75 359 CYS A O 1
ATOM 2683 N N . TYR A 1 360 ? -13.410 -16.817 6.549 1.00 97.06 360 TYR A N 1
ATOM 2684 C CA . TYR A 1 360 ? -14.821 -16.592 6.231 1.00 97.06 360 TYR A CA 1
ATOM 2685 C C . TYR A 1 360 ? -14.983 -15.507 5.161 1.00 97.06 360 TYR A C 1
ATOM 2687 O O . TYR A 1 360 ? -14.112 -14.650 5.001 1.00 97.06 360 TYR A O 1
ATOM 2695 N N . ASP A 1 361 ? -16.087 -15.550 4.418 1.00 96.00 361 ASP A N 1
ATOM 2696 C CA . ASP A 1 361 ? -16.427 -14.507 3.449 1.00 96.00 361 ASP A CA 1
ATOM 2697 C C . ASP A 1 361 ? -17.096 -13.325 4.164 1.00 96.00 361 ASP A C 1
ATOM 2699 O O . ASP A 1 361 ? -18.154 -13.471 4.776 1.00 96.00 361 ASP A O 1
ATOM 2703 N N . GLY A 1 362 ? -16.490 -12.140 4.069 1.00 95.06 362 GLY A N 1
ATOM 2704 C CA . GLY A 1 362 ? -17.037 -10.913 4.650 1.00 95.06 362 GLY A CA 1
ATOM 2705 C C . GLY A 1 362 ? -18.424 -10.546 4.107 1.00 95.06 362 GLY A C 1
ATOM 2706 O O . GLY A 1 362 ? -19.227 -9.980 4.844 1.00 95.06 362 GLY A O 1
ATOM 2707 N N . CYS A 1 363 ? -18.746 -10.924 2.865 1.00 94.69 363 CYS A N 1
ATOM 2708 C CA . CYS A 1 363 ? -20.068 -10.692 2.270 1.00 94.69 363 CYS A CA 1
ATOM 2709 C C . CYS A 1 363 ? -21.140 -11.666 2.780 1.00 94.69 363 CYS A C 1
ATOM 2711 O O . CYS A 1 363 ? -22.322 -11.473 2.521 1.00 94.69 363 CYS A O 1
ATOM 2713 N N . ALA A 1 364 ? -20.748 -12.718 3.504 1.00 93.81 364 ALA A N 1
ATOM 2714 C CA . ALA A 1 364 ? -21.667 -13.684 4.099 1.00 93.81 364 ALA A CA 1
ATOM 2715 C C . ALA A 1 364 ? -21.954 -13.393 5.585 1.00 93.81 364 ALA A C 1
ATOM 2717 O O . ALA A 1 364 ? -22.646 -14.162 6.248 1.00 93.81 364 ALA A O 1
ATOM 2718 N N . LEU A 1 365 ? -21.436 -12.288 6.137 1.00 92.06 365 LEU A N 1
ATOM 2719 C CA . LEU A 1 365 ? -21.659 -11.920 7.542 1.00 92.06 365 LEU A CA 1
ATOM 2720 C C . LEU A 1 365 ? -23.098 -11.455 7.820 1.00 92.06 365 LEU A C 1
ATOM 2722 O O . LEU A 1 365 ? -23.580 -11.626 8.937 1.00 92.06 365 LEU A O 1
ATOM 2726 N N . GLY A 1 366 ? -23.785 -10.920 6.806 1.00 82.25 366 GLY A N 1
ATOM 2727 C CA . GLY A 1 366 ? -25.176 -10.460 6.882 1.00 82.25 366 GLY A CA 1
ATOM 2728 C C . GLY A 1 366 ? -26.221 -11.553 6.647 1.00 82.25 366 GLY A C 1
ATOM 2729 O O . GLY A 1 366 ? -27.350 -11.250 6.278 1.00 82.25 366 GLY A O 1
ATOM 2730 N N . VAL A 1 367 ? -25.879 -12.840 6.781 1.00 70.00 367 VAL A N 1
ATOM 2731 C CA . VAL A 1 367 ? -26.870 -13.918 6.627 1.00 70.00 367 VAL A CA 1
ATOM 2732 C C . VAL A 1 367 ? -27.803 -13.919 7.840 1.00 70.00 367 VAL A C 1
ATOM 2734 O O . VAL A 1 367 ? -27.465 -14.442 8.906 1.00 70.00 367 VAL A O 1
ATOM 2737 N N . HIS A 1 368 ? -28.986 -13.331 7.664 1.00 66.06 368 HIS A N 1
ATOM 2738 C CA . HIS A 1 368 ? -30.034 -13.247 8.678 1.00 66.06 368 HIS A CA 1
ATOM 2739 C C . HIS A 1 368 ? -30.923 -14.489 8.690 1.00 66.06 368 HIS A C 1
ATOM 2741 O O . HIS A 1 368 ? -31.328 -15.006 7.650 1.00 66.06 368 HIS A O 1
ATOM 2747 N N . THR A 1 369 ? -31.267 -14.947 9.891 1.00 56.31 369 THR A N 1
ATOM 2748 C CA . THR A 1 369 ? -32.303 -15.971 10.106 1.00 56.31 369 THR A CA 1
ATOM 2749 C C . THR A 1 369 ? -33.696 -15.354 10.264 1.00 56.31 369 THR A C 1
ATOM 2751 O O . THR A 1 369 ? -34.693 -16.044 10.060 1.00 56.31 369 THR A O 1
ATOM 2754 N N . HIS A 1 370 ? -33.771 -14.052 10.560 1.00 60.25 370 HIS A N 1
ATOM 2755 C CA . HIS A 1 370 ? -35.006 -13.302 10.773 1.00 60.25 370 HIS A CA 1
ATOM 2756 C C . HIS A 1 370 ? -35.134 -12.202 9.719 1.00 60.25 370 HIS A C 1
ATOM 2758 O O . HIS A 1 370 ? -34.257 -11.352 9.609 1.00 60.25 370 HIS A O 1
ATOM 2764 N N . LYS A 1 371 ? -36.219 -12.223 8.936 1.00 65.25 371 LYS A N 1
ATOM 2765 C CA . LYS A 1 371 ? -36.472 -11.213 7.894 1.00 65.25 371 LYS A CA 1
ATOM 2766 C C . LYS A 1 371 ? -36.779 -9.821 8.459 1.00 65.25 371 LYS A C 1
ATOM 2768 O O . LYS A 1 371 ? -36.602 -8.851 7.738 1.00 65.25 371 LYS A O 1
ATOM 2773 N N . ASP A 1 372 ? -37.193 -9.743 9.724 1.00 73.00 372 ASP A N 1
ATOM 2774 C CA . ASP A 1 372 ? -37.708 -8.515 10.342 1.00 73.00 372 ASP A CA 1
ATOM 2775 C C . ASP A 1 372 ? -36.696 -7.816 11.277 1.00 73.00 372 ASP A C 1
ATOM 2777 O O . ASP A 1 372 ? -36.999 -6.757 11.819 1.00 73.00 372 ASP A O 1
ATOM 2781 N N . ASP A 1 373 ? -35.502 -8.390 11.489 1.00 83.06 373 ASP A N 1
ATOM 2782 C CA . ASP A 1 373 ? -34.442 -7.787 12.314 1.00 83.06 373 ASP A CA 1
ATOM 2783 C C . ASP A 1 373 ? -33.072 -7.893 11.625 1.00 83.06 373 ASP A C 1
ATOM 2785 O O . ASP A 1 373 ? -32.393 -8.927 11.664 1.00 83.06 373 ASP A O 1
ATOM 2789 N N . LEU A 1 374 ? -32.656 -6.770 11.032 1.00 85.06 374 LEU A N 1
ATOM 2790 C CA . LEU A 1 374 ? -31.381 -6.578 10.329 1.00 85.06 374 LEU A CA 1
ATOM 2791 C C . LEU A 1 374 ? -30.144 -6.720 11.230 1.00 85.06 374 LEU A C 1
ATOM 2793 O O . LEU A 1 374 ? -29.018 -6.711 10.736 1.00 85.06 374 LEU A O 1
ATOM 2797 N N . PHE A 1 375 ? -30.315 -6.834 12.547 1.00 89.12 375 PHE A N 1
ATOM 2798 C CA . PHE A 1 375 ? -29.222 -6.942 13.512 1.00 89.12 375 PHE A CA 1
ATOM 2799 C C . PHE A 1 375 ? -29.342 -8.180 14.407 1.00 89.12 375 PHE A C 1
ATOM 2801 O O . PHE A 1 375 ? -28.553 -8.346 15.345 1.00 89.12 375 PHE A O 1
ATOM 2808 N N . ALA A 1 376 ? -30.293 -9.073 14.109 1.00 80.88 376 ALA A N 1
ATOM 2809 C CA . ALA A 1 376 ? -30.478 -10.303 14.860 1.00 80.88 376 ALA A CA 1
ATOM 2810 C C . ALA A 1 376 ? -29.200 -11.166 14.838 1.00 80.88 376 ALA A C 1
ATOM 2812 O O . ALA A 1 376 ? -28.574 -11.344 13.782 1.00 80.88 376 ALA A O 1
ATOM 2813 N N . PRO A 1 377 ? -28.811 -11.770 15.979 1.00 75.56 377 PRO A N 1
ATOM 2814 C CA . PRO A 1 377 ? -27.733 -12.747 16.018 1.00 75.56 377 PRO A CA 1
ATOM 2815 C C . PRO A 1 377 ? -27.985 -13.886 15.028 1.00 75.56 377 PRO A C 1
ATOM 2817 O O . PRO A 1 377 ? -29.062 -14.481 14.990 1.00 75.56 377 PRO A O 1
ATOM 2820 N N . SER A 1 378 ? -26.966 -14.228 14.244 1.00 79.62 378 SER A N 1
ATOM 2821 C CA . SER A 1 378 ? -27.073 -15.302 13.266 1.00 79.62 378 SER A CA 1
ATOM 2822 C C . SER A 1 378 ? -26.471 -16.581 13.832 1.00 79.62 378 SER A C 1
ATOM 2824 O O . SER A 1 378 ? -25.261 -16.682 14.024 1.00 79.62 378 SER A O 1
ATOM 2826 N N . GLN A 1 379 ? -27.321 -17.571 14.111 1.00 80.12 379 GLN A N 1
ATOM 2827 C CA . GLN A 1 379 ? -26.892 -18.878 14.628 1.00 80.12 379 GLN A CA 1
ATOM 2828 C C . GLN A 1 379 ? -26.182 -19.737 13.567 1.00 80.12 379 GLN A C 1
ATOM 2830 O O . GLN A 1 379 ? -25.518 -20.717 13.909 1.00 80.12 379 GLN A O 1
ATOM 2835 N N . THR A 1 380 ? -26.302 -19.372 12.286 1.00 85.75 380 THR A N 1
ATOM 2836 C CA . THR A 1 380 ? -25.645 -20.064 11.167 1.00 85.75 380 THR A CA 1
ATOM 2837 C C . THR A 1 380 ? -24.186 -19.644 10.998 1.00 85.75 380 THR A C 1
ATOM 2839 O O . THR A 1 380 ? -23.413 -20.377 10.379 1.00 85.75 380 THR A O 1
ATOM 2842 N N . LEU A 1 381 ? -23.782 -18.508 11.577 1.00 91.00 381 LEU A N 1
ATOM 2843 C CA . LEU A 1 381 ? -22.387 -18.083 11.592 1.00 91.00 381 LEU A CA 1
ATOM 2844 C C . LEU A 1 381 ? -21.535 -18.990 12.503 1.00 91.00 381 LEU A C 1
ATOM 2846 O O . LEU A 1 381 ? -22.044 -19.555 13.483 1.00 91.00 381 LEU A O 1
ATOM 2850 N N . PRO A 1 382 ? -20.223 -19.118 12.225 1.00 92.19 382 PRO A N 1
ATOM 2851 C CA . PRO A 1 382 ? -19.266 -19.697 13.165 1.00 92.19 382 PRO A CA 1
ATOM 2852 C C . PRO A 1 382 ? -19.352 -19.019 14.535 1.00 92.19 382 PRO A C 1
ATOM 2854 O O . PRO A 1 382 ? -19.566 -17.812 14.601 1.00 92.19 382 PRO A O 1
ATOM 2857 N N . GLU A 1 383 ? -19.154 -19.780 15.615 1.00 92.06 383 GLU A N 1
ATOM 2858 C CA . GLU A 1 383 ? -19.358 -19.317 17.001 1.00 92.06 383 GLU A CA 1
ATOM 2859 C C . GLU A 1 383 ? -18.734 -17.936 17.315 1.00 92.06 383 GLU A C 1
ATOM 2861 O O . GLU A 1 383 ? -19.497 -17.064 17.742 1.00 92.06 383 GLU A O 1
ATOM 2866 N N . PRO A 1 384 ? -17.466 -17.639 16.949 1.00 93.19 384 PRO A N 1
ATOM 2867 C CA . PRO A 1 384 ? -16.848 -16.339 17.242 1.00 93.19 384 PRO A CA 1
ATOM 2868 C C . PRO A 1 384 ? -17.520 -15.148 16.543 1.00 93.19 384 PRO A C 1
ATOM 2870 O O . PRO A 1 384 ? -17.315 -13.999 16.922 1.00 93.19 384 PRO A O 1
ATOM 2873 N N . LEU A 1 385 ? -18.302 -15.410 15.493 1.00 94.31 385 LEU A N 1
ATOM 2874 C CA . LEU A 1 385 ? -18.965 -14.411 14.657 1.00 94.31 385 LEU A CA 1
ATOM 2875 C C . LEU A 1 385 ? -20.455 -14.259 14.981 1.00 94.31 385 LEU A C 1
ATOM 2877 O O . LEU A 1 385 ? -21.098 -13.385 14.407 1.00 94.31 385 LEU A O 1
ATOM 2881 N N . ARG A 1 386 ? -21.025 -15.073 15.884 1.00 90.94 386 ARG A N 1
ATOM 2882 C CA . ARG A 1 386 ? -22.472 -15.063 16.189 1.00 90.94 386 ARG A CA 1
ATOM 2883 C C . ARG A 1 386 ? -22.928 -13.820 16.945 1.00 90.94 386 ARG A C 1
ATOM 2885 O O . ARG A 1 386 ? -24.086 -13.417 16.818 1.00 90.94 386 ARG A O 1
ATOM 2892 N N . HIS A 1 387 ? -22.028 -13.193 17.695 1.00 89.12 387 HIS A N 1
ATOM 2893 C CA . HIS A 1 387 ? -22.314 -12.033 18.538 1.00 89.12 387 HIS A CA 1
ATOM 2894 C C . HIS A 1 387 ? -22.199 -10.706 17.780 1.00 89.12 387 HIS A C 1
ATOM 2896 O O . HIS A 1 387 ? -21.549 -10.630 16.737 1.00 89.12 387 HIS A O 1
ATOM 2902 N N . ALA A 1 388 ? -22.832 -9.662 18.314 1.00 93.38 388 ALA A N 1
ATOM 2903 C CA . ALA A 1 388 ? -22.608 -8.290 17.871 1.00 93.38 388 ALA A CA 1
ATOM 2904 C C . ALA A 1 388 ? -21.307 -7.728 18.470 1.00 93.38 388 ALA A C 1
ATOM 2906 O O . ALA A 1 388 ? -20.858 -8.163 19.537 1.00 93.38 388 ALA A O 1
ATOM 2907 N N . PHE A 1 389 ? -20.726 -6.750 17.783 1.00 96.81 389 PHE A N 1
ATOM 2908 C CA . PHE A 1 389 ? -19.438 -6.150 18.111 1.00 96.81 389 PHE A CA 1
ATOM 2909 C C . PHE A 1 389 ? -19.589 -4.664 18.437 1.00 96.81 389 PHE A C 1
ATOM 2911 O O . PHE A 1 389 ? -20.401 -3.963 17.828 1.00 96.81 389 PHE A O 1
ATOM 2918 N N . ASP A 1 390 ? -18.779 -4.183 19.380 1.00 98.00 390 ASP A N 1
ATOM 2919 C CA . ASP A 1 390 ? -18.672 -2.765 19.727 1.00 98.00 390 ASP A CA 1
ATOM 2920 C C . ASP A 1 390 ? -18.060 -1.959 18.575 1.00 98.00 390 ASP A C 1
ATOM 2922 O O . ASP A 1 390 ? -18.453 -0.818 18.319 1.00 98.00 390 ASP A O 1
ATOM 2926 N N . VAL A 1 391 ? -17.100 -2.569 17.875 1.00 98.44 391 VAL A N 1
ATOM 2927 C CA . VAL A 1 391 ? -16.421 -2.001 16.711 1.00 98.44 391 VAL A CA 1
ATOM 2928 C C . VAL A 1 391 ? -16.386 -3.033 15.588 1.00 98.44 391 VAL A C 1
ATOM 2930 O O . VAL A 1 391 ? -15.931 -4.156 15.783 1.00 98.44 391 VAL A O 1
ATOM 2933 N N . VAL A 1 392 ? -16.820 -2.650 14.392 1.00 98.69 392 VAL A N 1
ATOM 2934 C CA . VAL A 1 392 ? -16.626 -3.431 13.167 1.00 98.69 392 VAL A CA 1
ATOM 2935 C C . VAL A 1 392 ? -15.746 -2.620 12.227 1.00 98.69 392 VAL A C 1
ATOM 2937 O O . VAL A 1 392 ? -16.113 -1.524 11.819 1.00 98.69 392 VAL A O 1
ATOM 2940 N N . PHE A 1 393 ? -14.573 -3.144 11.897 1.00 98.81 393 PHE A N 1
ATOM 2941 C CA . PHE A 1 393 ? -13.589 -2.518 11.026 1.00 98.81 393 PHE A CA 1
ATOM 2942 C C . PHE A 1 393 ? -13.476 -3.288 9.710 1.00 98.81 393 PHE A C 1
ATOM 2944 O O . PHE A 1 393 ? -13.061 -4.443 9.691 1.00 98.81 393 PHE A O 1
ATOM 2951 N N . VAL A 1 394 ? -13.836 -2.640 8.606 1.00 98.75 394 VAL A N 1
ATOM 2952 C CA . VAL A 1 394 ? -13.756 -3.168 7.245 1.00 98.75 394 VAL A CA 1
ATOM 2953 C C . VAL A 1 394 ? -12.512 -2.597 6.562 1.00 98.75 394 VAL A C 1
ATOM 2955 O O . VAL A 1 394 ? -12.472 -1.425 6.186 1.00 98.75 394 VAL A O 1
ATOM 2958 N N . ASP A 1 395 ? -11.491 -3.430 6.386 1.00 98.44 395 ASP A N 1
ATOM 2959 C CA . ASP A 1 395 ? -10.334 -3.175 5.522 1.00 98.44 395 ASP A CA 1
ATOM 2960 C C . ASP A 1 395 ? -10.625 -3.772 4.142 1.00 98.44 395 ASP A C 1
ATOM 2962 O O . ASP A 1 395 ? -10.287 -4.920 3.839 1.00 98.44 395 ASP A O 1
ATOM 2966 N N . ALA A 1 396 ? -11.375 -3.027 3.332 1.00 97.94 396 ALA A N 1
ATOM 2967 C CA . ALA A 1 396 ? -12.038 -3.593 2.172 1.00 97.94 396 ALA A CA 1
ATOM 2968 C C . ALA A 1 396 ? -11.042 -3.965 1.053 1.00 97.94 396 ALA A C 1
ATOM 2970 O O . ALA A 1 396 ? -10.073 -3.233 0.796 1.00 97.94 396 ALA A O 1
ATOM 2971 N N . PRO A 1 397 ? -11.277 -5.076 0.323 1.00 96.19 397 PRO A N 1
ATOM 2972 C CA . PRO A 1 397 ? -10.536 -5.349 -0.901 1.00 96.19 397 PRO A CA 1
ATOM 2973 C C . PRO A 1 397 ? -10.743 -4.189 -1.883 1.00 96.19 397 PRO A C 1
ATOM 2975 O O . PRO A 1 397 ? -11.870 -3.776 -2.139 1.00 96.19 397 PRO A O 1
ATOM 2978 N N . CYS A 1 398 ? -9.654 -3.644 -2.416 1.00 96.94 398 CYS A N 1
ATOM 2979 C CA . CYS A 1 398 ? -9.675 -2.451 -3.263 1.00 96.94 398 CYS A CA 1
ATOM 2980 C C . CYS A 1 398 ? -8.651 -2.536 -4.400 1.00 96.94 398 CYS A C 1
ATOM 2982 O O . CYS A 1 398 ? -7.762 -3.399 -4.400 1.00 96.94 398 CYS A O 1
ATOM 2984 N N . SER A 1 399 ? -8.748 -1.606 -5.351 1.00 95.94 399 SER A N 1
ATOM 2985 C CA . SER A 1 399 ? -7.797 -1.431 -6.454 1.00 95.94 399 SER A CA 1
ATOM 2986 C C . SER A 1 399 ? -6.367 -1.227 -5.954 1.00 95.94 399 SER A C 1
ATOM 2988 O O . SER A 1 399 ? -5.402 -1.669 -6.579 1.00 95.94 399 SER A O 1
ATOM 2990 N N . GLY A 1 400 ? -6.228 -0.585 -4.788 1.00 95.56 400 GLY A N 1
ATOM 2991 C CA . GLY A 1 400 ? -4.951 -0.295 -4.165 1.00 95.56 400 GLY A CA 1
ATOM 2992 C C . GLY A 1 400 ? -4.145 0.798 -4.856 1.00 95.56 400 GLY A C 1
ATOM 2993 O O . GLY A 1 400 ? -2.917 0.822 -4.722 1.00 95.56 400 GLY A O 1
ATOM 2994 N N . THR A 1 401 ? -4.817 1.687 -5.588 1.00 96.94 401 THR A N 1
ATOM 2995 C CA . THR A 1 401 ? -4.220 2.842 -6.277 1.00 96.94 401 THR A CA 1
ATOM 2996 C C . THR A 1 401 ? -3.395 3.737 -5.349 1.00 96.94 401 THR A C 1
ATOM 2998 O O . THR A 1 401 ? -2.365 4.258 -5.766 1.00 96.94 401 THR A O 1
ATOM 3001 N N . GLY A 1 402 ? -3.740 3.835 -4.062 1.00 96.94 402 GLY A N 1
ATOM 3002 C CA . GLY A 1 402 ? -2.968 4.590 -3.072 1.00 96.94 402 GLY A CA 1
ATOM 3003 C C . GLY A 1 402 ? -1.615 3.969 -2.705 1.00 96.94 402 GLY A C 1
ATOM 3004 O O . GLY A 1 402 ? -0.782 4.623 -2.084 1.00 96.94 402 GLY A O 1
ATOM 3005 N N . THR A 1 403 ? -1.356 2.725 -3.119 1.00 95.31 403 THR A N 1
ATOM 3006 C CA . THR A 1 403 ? -0.158 1.947 -2.750 1.00 95.31 403 THR A CA 1
ATOM 3007 C C . THR A 1 403 ? 0.678 1.519 -3.961 1.00 95.31 403 THR A C 1
ATOM 3009 O O . THR A 1 403 ? 1.524 0.632 -3.840 1.00 95.31 403 THR A O 1
ATOM 3012 N N . MET A 1 404 ? 0.486 2.127 -5.139 1.00 93.56 404 MET A N 1
ATOM 3013 C CA . MET A 1 404 ? 1.170 1.709 -6.378 1.00 93.56 404 MET A CA 1
ATOM 3014 C C . MET A 1 404 ? 2.701 1.750 -6.278 1.00 93.56 404 MET A C 1
ATOM 3016 O O . MET A 1 404 ? 3.365 0.826 -6.731 1.00 93.56 404 MET A O 1
ATOM 3020 N N . ARG A 1 405 ? 3.293 2.712 -5.560 1.00 91.00 405 ARG A N 1
ATOM 3021 C CA . ARG A 1 405 ? 4.749 2.710 -5.288 1.00 91.00 405 ARG A CA 1
ATOM 3022 C C . ARG A 1 405 ? 5.230 1.513 -4.440 1.00 91.00 405 ARG A C 1
ATOM 3024 O O . ARG A 1 405 ? 6.424 1.213 -4.369 1.00 91.00 405 ARG A O 1
ATOM 3031 N N . ARG A 1 406 ? 4.314 0.795 -3.774 1.00 90.38 406 ARG A N 1
ATOM 3032 C CA . ARG A 1 406 ? 4.589 -0.481 -3.086 1.00 90.38 406 ARG A CA 1
ATOM 3033 C C . ARG A 1 406 ? 4.315 -1.699 -3.961 1.00 90.38 406 ARG A C 1
ATOM 3035 O O . ARG A 1 406 ? 5.099 -2.651 -3.883 1.00 90.38 406 ARG A O 1
ATOM 3042 N N . HIS A 1 407 ? 3.249 -1.632 -4.753 1.00 91.00 407 HIS A N 1
ATOM 3043 C CA . HIS A 1 407 ? 2.707 -2.690 -5.609 1.00 91.00 407 HIS A CA 1
ATOM 3044 C C . HIS A 1 407 ? 2.557 -2.183 -7.055 1.00 91.00 407 HIS A C 1
ATOM 3046 O O . HIS A 1 407 ? 1.438 -1.916 -7.503 1.00 91.00 407 HIS A O 1
ATOM 3052 N N . PRO A 1 408 ? 3.684 -1.980 -7.761 1.00 90.12 408 PRO A N 1
ATOM 3053 C CA . PRO A 1 408 ? 3.730 -1.236 -9.022 1.00 90.12 408 PRO A CA 1
ATOM 3054 C C . PRO A 1 408 ? 2.945 -1.880 -10.167 1.00 90.12 408 PRO A C 1
ATOM 3056 O O . PRO A 1 408 ? 2.402 -1.179 -11.015 1.00 90.12 408 PRO A O 1
ATOM 3059 N N . GLU A 1 409 ? 2.808 -3.204 -10.159 1.00 90.69 409 GLU A N 1
ATOM 3060 C CA . GLU A 1 409 ? 2.013 -3.965 -11.126 1.00 90.69 409 GLU A CA 1
ATOM 3061 C C . GLU A 1 409 ? 0.550 -3.498 -11.226 1.00 90.69 409 GLU A C 1
ATOM 3063 O O . GLU A 1 409 ? -0.059 -3.616 -12.289 1.00 90.69 409 GLU A O 1
ATOM 3068 N N . ARG A 1 410 ? -0.007 -2.919 -10.151 1.00 90.50 410 ARG A N 1
ATOM 3069 C CA . ARG A 1 410 ? -1.404 -2.458 -10.097 1.00 90.50 410 ARG A CA 1
ATOM 3070 C C . ARG A 1 410 ? -1.737 -1.400 -11.143 1.00 90.50 410 ARG A C 1
ATOM 3072 O O . ARG A 1 410 ? -2.867 -1.383 -11.618 1.00 90.50 410 ARG A O 1
ATOM 3079 N N . ALA A 1 411 ? -0.771 -0.563 -11.527 1.00 90.94 411 ALA A N 1
ATOM 3080 C CA . ALA A 1 411 ? -0.996 0.515 -12.492 1.00 90.94 411 ALA A CA 1
ATOM 3081 C C . ALA A 1 411 ? -1.501 0.003 -13.854 1.00 90.94 411 ALA A C 1
ATOM 3083 O O . ALA A 1 411 ? -2.187 0.731 -14.561 1.00 90.94 411 ALA A O 1
ATOM 3084 N N . TRP A 1 412 ? -1.204 -1.250 -14.207 1.00 91.94 412 TRP A N 1
ATOM 3085 C CA . TRP A 1 412 ? -1.498 -1.809 -15.530 1.00 91.94 412 TRP A CA 1
ATOM 3086 C C . TRP A 1 412 ? -2.310 -3.104 -15.507 1.00 91.94 412 TRP A C 1
ATOM 3088 O O . TRP A 1 412 ? -2.731 -3.570 -16.562 1.00 91.94 412 TRP A O 1
ATOM 3098 N N . THR A 1 413 ? -2.505 -3.719 -14.338 1.00 90.56 413 THR A N 1
ATOM 3099 C CA . THR A 1 413 ? -3.427 -4.855 -14.189 1.00 90.56 413 THR A CA 1
ATOM 3100 C C . THR A 1 413 ? -4.849 -4.410 -13.865 1.00 90.56 413 THR A C 1
ATOM 3102 O O . THR A 1 413 ? -5.788 -5.168 -14.101 1.00 90.56 413 THR A O 1
ATOM 3105 N N . LEU A 1 414 ? -5.019 -3.197 -13.331 1.00 92.75 414 LEU A N 1
ATOM 3106 C CA . LEU A 1 414 ? -6.328 -2.600 -13.115 1.00 92.75 414 LEU A CA 1
ATOM 3107 C C . LEU A 1 414 ? -6.959 -2.230 -14.464 1.00 92.75 414 LEU A C 1
ATOM 3109 O O . LEU A 1 414 ? -6.282 -1.691 -15.339 1.00 92.75 414 LEU A O 1
ATOM 3113 N N . THR A 1 415 ? -8.255 -2.492 -14.619 1.00 92.69 415 THR A N 1
ATOM 3114 C CA . THR A 1 415 ? -9.023 -2.089 -15.804 1.00 92.69 415 THR A CA 1
ATOM 3115 C C . THR A 1 415 ? -10.091 -1.064 -15.419 1.00 92.69 415 THR A C 1
ATOM 3117 O O . THR A 1 415 ? -10.525 -1.055 -14.260 1.00 92.69 415 THR A O 1
ATOM 3120 N N . PRO A 1 416 ? -10.551 -0.217 -16.359 1.00 92.75 416 PRO A N 1
ATOM 3121 C CA . PRO A 1 416 ? -11.637 0.721 -16.093 1.00 92.75 416 PRO A CA 1
ATOM 3122 C C . PRO A 1 416 ? -12.880 0.037 -15.512 1.00 92.75 416 PRO A C 1
ATOM 3124 O O . PRO A 1 416 ? -13.466 0.543 -14.561 1.00 92.75 416 PRO A O 1
ATOM 3127 N N . GLU A 1 417 ? -13.255 -1.135 -16.032 1.00 91.50 417 GLU A N 1
ATOM 3128 C CA . GLU A 1 417 ? -14.463 -1.885 -15.658 1.00 91.50 417 GLU A CA 1
ATOM 3129 C C . GLU A 1 417 ? -14.433 -2.374 -14.207 1.00 91.50 417 GLU A C 1
ATOM 3131 O O . GLU A 1 417 ? -15.488 -2.506 -13.581 1.00 91.50 417 GLU A O 1
ATOM 3136 N N . ALA A 1 418 ? -13.237 -2.629 -13.664 1.00 91.25 418 ALA A N 1
ATOM 3137 C CA . ALA A 1 418 ? -13.051 -3.109 -12.297 1.00 91.25 418 ALA A CA 1
ATOM 3138 C C . ALA A 1 418 ? -13.435 -2.061 -11.238 1.00 91.25 418 ALA A C 1
ATOM 3140 O O . ALA A 1 418 ? -13.757 -2.433 -10.108 1.00 91.25 418 ALA A O 1
ATOM 3141 N N . VAL A 1 419 ? -13.419 -0.773 -11.601 1.00 90.31 419 VAL A N 1
ATOM 3142 C CA . VAL A 1 419 ? -13.735 0.363 -10.716 1.00 90.31 419 VAL A CA 1
ATOM 3143 C C . VAL A 1 419 ? -15.021 1.095 -11.122 1.00 90.31 419 VAL A C 1
ATOM 3145 O O . VAL A 1 419 ? -15.340 2.141 -10.560 1.00 90.31 419 VAL A O 1
ATOM 3148 N N . GLN A 1 420 ? -15.784 0.551 -12.078 1.00 86.06 420 GLN A N 1
ATOM 3149 C CA . GLN A 1 420 ? -17.082 1.111 -12.461 1.00 86.06 420 GLN A CA 1
ATOM 3150 C C . GLN A 1 420 ? -18.151 0.796 -11.400 1.00 86.06 420 GLN A C 1
ATOM 3152 O O . GLN A 1 420 ? -18.401 -0.382 -11.124 1.00 86.06 420 GLN A O 1
ATOM 3157 N N . PRO A 1 421 ? -18.863 1.804 -10.864 1.00 76.62 421 PRO A N 1
ATOM 3158 C CA . PRO A 1 421 ? -19.906 1.585 -9.860 1.00 76.62 421 PRO A CA 1
ATOM 3159 C C . PRO A 1 421 ? -21.110 0.800 -10.408 1.00 76.62 421 PRO A C 1
ATOM 3161 O O . PRO A 1 421 ? -21.731 0.038 -9.677 1.00 76.62 421 PRO A O 1
ATOM 3164 N N . ASN A 1 422 ? -21.401 0.912 -11.709 1.00 81.12 422 ASN A N 1
ATOM 3165 C CA . ASN A 1 422 ? -22.561 0.265 -12.343 1.00 81.12 422 ASN A CA 1
ATOM 3166 C C . ASN A 1 422 ? -22.317 -1.199 -12.751 1.00 81.12 422 ASN A C 1
ATOM 3168 O O . ASN A 1 422 ? -23.190 -1.834 -13.340 1.00 81.12 422 ASN A O 1
ATOM 3172 N N . ASN A 1 423 ? -21.129 -1.741 -12.486 1.00 87.12 423 ASN A N 1
ATOM 3173 C CA . ASN A 1 423 ? -20.794 -3.126 -12.785 1.00 87.12 423 ASN A CA 1
ATOM 3174 C C . ASN A 1 423 ? -20.938 -3.975 -11.514 1.00 87.12 423 ASN A C 1
ATOM 3176 O O . ASN A 1 423 ? -20.175 -3.807 -10.570 1.00 87.12 423 ASN A O 1
ATOM 3180 N N . ALA A 1 424 ? -21.874 -4.926 -11.503 1.00 84.00 424 ALA A N 1
ATOM 3181 C CA . ALA A 1 424 ? -22.120 -5.800 -10.351 1.00 84.00 424 ALA A CA 1
ATOM 3182 C C . ALA A 1 424 ? -20.928 -6.710 -9.988 1.00 84.00 424 ALA A C 1
ATOM 3184 O O . ALA A 1 424 ? -20.865 -7.230 -8.878 1.00 84.00 424 ALA A O 1
ATOM 3185 N N . GLN A 1 425 ? -19.986 -6.909 -10.915 1.00 87.81 425 GLN A N 1
ATOM 3186 C CA . GLN A 1 425 ? -18.749 -7.663 -10.692 1.00 87.81 425 GLN A CA 1
ATOM 3187 C C . GLN A 1 425 ? -17.561 -6.759 -10.327 1.00 87.81 425 GLN A C 1
ATOM 3189 O O . GLN A 1 425 ? -16.432 -7.242 -10.228 1.00 87.81 425 GLN A O 1
ATOM 3194 N N . SER A 1 426 ? -17.781 -5.451 -10.164 1.00 93.19 426 SER A N 1
ATOM 3195 C CA . SER A 1 426 ? -16.716 -4.514 -9.818 1.00 93.19 426 SER A CA 1
ATOM 3196 C C . SER A 1 426 ? -16.286 -4.645 -8.362 1.00 93.19 426 SER A C 1
ATOM 3198 O O . SER A 1 426 ? -17.001 -5.153 -7.493 1.00 93.19 426 SER A O 1
ATOM 3200 N N . ILE A 1 427 ? -15.099 -4.114 -8.087 1.00 95.44 427 ILE A N 1
ATOM 3201 C CA . ILE A 1 427 ? -14.565 -4.002 -6.733 1.00 95.44 427 ILE A CA 1
ATOM 3202 C C . ILE A 1 427 ? -15.468 -3.096 -5.874 1.00 95.44 427 ILE A C 1
ATOM 3204 O O . ILE A 1 427 ? -15.664 -3.381 -4.697 1.00 95.44 427 ILE A O 1
ATOM 3208 N N . VAL A 1 428 ? -16.082 -2.069 -6.471 1.00 96.56 428 VAL A N 1
ATOM 3209 C CA . VAL A 1 428 ? -17.012 -1.142 -5.801 1.00 96.56 428 VAL A CA 1
ATOM 3210 C C . VAL A 1 428 ? -18.267 -1.871 -5.308 1.00 96.56 428 VAL A C 1
ATOM 3212 O O . VAL A 1 428 ? -18.673 -1.709 -4.157 1.00 96.56 428 VAL A O 1
ATOM 3215 N N . ALA A 1 429 ? -18.859 -2.732 -6.143 1.00 95.38 429 ALA A N 1
ATOM 3216 C CA . ALA A 1 429 ? -20.024 -3.529 -5.757 1.00 95.38 429 ALA A CA 1
ATOM 3217 C C . ALA A 1 429 ? -19.688 -4.522 -4.629 1.00 95.38 429 ALA A C 1
ATOM 3219 O O . ALA A 1 429 ? -20.453 -4.670 -3.674 1.00 95.38 429 ALA A O 1
ATOM 3220 N N . LEU A 1 430 ? -18.513 -5.161 -4.701 1.00 96.25 430 LEU A N 1
ATOM 3221 C CA . LEU A 1 430 ? -18.011 -6.035 -3.638 1.00 96.25 430 LEU A CA 1
ATOM 3222 C C . LEU A 1 430 ? -17.836 -5.280 -2.310 1.00 96.25 430 LEU A C 1
ATOM 3224 O O . LEU A 1 430 ? -18.252 -5.779 -1.264 1.00 96.25 430 LEU A O 1
ATOM 3228 N N . GLN A 1 431 ? -17.241 -4.085 -2.349 1.00 98.06 431 GLN A N 1
ATOM 3229 C CA . GLN A 1 431 ? -17.042 -3.227 -1.178 1.00 98.06 431 GLN A CA 1
ATOM 3230 C C . GLN A 1 431 ? -18.373 -2.856 -0.519 1.00 98.06 431 GLN A C 1
ATOM 3232 O O . GLN A 1 431 ? -18.513 -3.018 0.693 1.00 98.06 431 GLN A O 1
ATOM 3237 N N . LEU A 1 432 ? -19.364 -2.430 -1.309 1.00 97.44 432 LEU A N 1
ATOM 3238 C CA . LEU A 1 432 ? -20.692 -2.081 -0.805 1.00 97.44 432 LEU A CA 1
ATOM 3239 C C . LEU A 1 432 ? -21.393 -3.286 -0.157 1.00 97.44 432 LEU A C 1
ATOM 3241 O O . LEU A 1 432 ? -21.870 -3.181 0.971 1.00 97.44 432 LEU A O 1
ATOM 3245 N N . ASN A 1 433 ? -21.396 -4.449 -0.816 1.00 95.88 433 ASN A N 1
ATOM 3246 C CA . ASN A 1 433 ? -22.000 -5.675 -0.275 1.00 95.88 433 ASN A CA 1
ATOM 3247 C C . ASN A 1 433 ? -21.338 -6.122 1.038 1.00 95.88 433 ASN A C 1
ATOM 3249 O O . ASN A 1 433 ? -22.017 -6.543 1.981 1.00 95.88 433 ASN A O 1
ATOM 3253 N N . MET A 1 434 ? -20.010 -6.009 1.116 1.00 97.25 434 MET A N 1
ATOM 3254 C CA . MET A 1 434 ? -19.256 -6.301 2.331 1.00 97.25 434 MET A CA 1
ATOM 3255 C C . MET A 1 434 ? -19.586 -5.308 3.446 1.00 97.25 434 MET A C 1
ATOM 3257 O O . MET A 1 434 ? -19.760 -5.728 4.587 1.00 97.25 434 MET A O 1
ATOM 3261 N N . LEU A 1 435 ? -19.713 -4.015 3.132 1.00 98.19 435 LEU A N 1
ATOM 3262 C CA . LEU A 1 435 ? -20.047 -2.981 4.108 1.00 98.19 435 LEU A CA 1
ATOM 3263 C C . LEU A 1 435 ? -21.467 -3.159 4.672 1.00 98.19 435 LEU A C 1
ATOM 3265 O O . LEU A 1 435 ? -21.644 -3.101 5.886 1.00 98.19 435 LEU A O 1
ATOM 3269 N N . ILE A 1 436 ? -22.447 -3.476 3.819 1.00 97.19 436 ILE A N 1
ATOM 3270 C CA . ILE A 1 436 ? -23.819 -3.841 4.223 1.00 97.19 436 ILE A CA 1
ATOM 3271 C C . ILE A 1 436 ? -23.794 -5.055 5.162 1.00 97.19 436 ILE A C 1
ATOM 3273 O O . ILE A 1 436 ? -24.373 -5.028 6.247 1.00 97.19 436 ILE A O 1
ATOM 3277 N N . SER A 1 437 ? -23.068 -6.108 4.779 1.00 95.56 437 SER A N 1
ATOM 3278 C CA . SER A 1 437 ? -22.951 -7.330 5.585 1.00 95.56 437 SER A CA 1
ATOM 3279 C C . SER A 1 437 ? -22.282 -7.070 6.935 1.00 95.56 437 SER A C 1
ATOM 3281 O O . SER A 1 437 ? -22.723 -7.588 7.959 1.00 95.56 437 SER A O 1
ATOM 3283 N N . ALA A 1 438 ? -21.237 -6.243 6.953 1.00 97.12 438 ALA A N 1
ATOM 3284 C CA . ALA A 1 438 ? -20.516 -5.848 8.154 1.00 97.12 438 ALA A CA 1
ATOM 3285 C C . ALA A 1 438 ? -21.383 -5.014 9.108 1.00 97.12 438 ALA A C 1
ATOM 3287 O O . ALA A 1 438 ? -21.344 -5.238 10.319 1.00 97.12 438 ALA A O 1
ATOM 3288 N N . ALA A 1 439 ? -22.191 -4.094 8.573 1.00 97.31 439 ALA A N 1
ATOM 3289 C CA . ALA A 1 439 ? -23.068 -3.217 9.347 1.00 97.31 439 ALA A CA 1
ATOM 3290 C C . ALA A 1 439 ? -24.031 -4.004 10.249 1.00 97.31 439 ALA A C 1
ATOM 3292 O O . ALA A 1 439 ? -24.237 -3.639 11.406 1.00 97.31 439 ALA A O 1
ATOM 3293 N N . SER A 1 440 ? -24.521 -5.153 9.776 1.00 94.56 440 SER A N 1
ATOM 3294 C CA . SER A 1 440 ? -25.391 -6.050 10.549 1.00 94.56 440 SER A CA 1
ATOM 3295 C C . SER A 1 440 ? -24.768 -6.613 11.830 1.00 94.56 440 SER A C 1
ATOM 3297 O O . SER A 1 440 ? -25.467 -7.099 12.719 1.00 94.56 440 SER A O 1
ATOM 3299 N N . ARG A 1 441 ? -23.436 -6.560 11.942 1.00 95.75 441 ARG A N 1
ATOM 3300 C CA . ARG A 1 441 ? -22.679 -7.082 13.085 1.00 95.75 441 ARG A CA 1
ATOM 3301 C C . ARG A 1 441 ? -22.414 -6.021 14.152 1.00 95.75 441 ARG A C 1
ATOM 3303 O O . ARG A 1 441 ? -21.843 -6.348 15.192 1.00 95.75 441 ARG A O 1
ATOM 3310 N N . VAL A 1 442 ? -22.804 -4.770 13.916 1.00 97.06 442 VAL A N 1
ATOM 3311 C CA . VAL A 1 442 ? -22.546 -3.647 14.823 1.00 97.06 442 VAL A CA 1
ATOM 3312 C C . VAL A 1 442 ? -23.642 -3.591 15.883 1.00 97.06 442 VAL A C 1
ATOM 3314 O O . VAL A 1 442 ? -24.832 -3.527 15.564 1.00 97.06 442 VAL A O 1
ATOM 3317 N N . GLN A 1 443 ? -23.262 -3.600 17.160 1.00 95.56 443 GLN A N 1
ATOM 3318 C CA . GLN A 1 443 ? -24.225 -3.417 18.248 1.00 95.56 443 GLN A CA 1
ATOM 3319 C C . GLN A 1 443 ? -24.798 -1.989 18.258 1.00 95.56 443 GLN A C 1
ATOM 3321 O O . GLN A 1 443 ? -24.223 -1.074 17.668 1.00 95.56 443 GLN A O 1
ATOM 3326 N N . LYS A 1 444 ? -25.910 -1.772 18.964 1.00 95.25 444 LYS A N 1
ATOM 3327 C CA . LYS A 1 444 ? -26.456 -0.424 19.174 1.00 95.25 444 LYS A CA 1
ATOM 3328 C C . LYS A 1 444 ? -25.417 0.490 19.842 1.00 95.25 444 LYS A C 1
ATOM 3330 O O . LYS A 1 444 ? -24.719 0.046 20.750 1.00 95.25 444 LYS A O 1
ATOM 3335 N N . ASP A 1 445 ? -25.285 1.725 19.353 1.00 96.25 445 ASP A N 1
ATOM 3336 C CA . ASP A 1 445 ? -24.246 2.698 19.738 1.00 96.25 445 ASP A CA 1
ATOM 3337 C C . ASP A 1 445 ? -22.799 2.251 19.431 1.00 96.25 445 ASP A C 1
ATOM 3339 O O . ASP A 1 445 ? -21.826 2.923 19.791 1.00 96.25 445 ASP A O 1
ATOM 3343 N N . GLY A 1 446 ? -22.644 1.122 18.732 1.00 97.56 446 GLY A N 1
ATOM 3344 C CA . GLY A 1 446 ? -21.381 0.625 18.210 1.00 97.56 446 GLY A CA 1
ATOM 3345 C C . GLY A 1 446 ? -20.907 1.411 16.990 1.00 97.56 446 GLY A C 1
ATOM 3346 O O . GLY A 1 446 ? -21.617 2.242 16.417 1.00 97.56 446 GLY A O 1
ATOM 3347 N N . THR A 1 447 ? -19.666 1.150 16.590 1.00 98.38 447 THR A N 1
ATOM 3348 C CA . THR A 1 447 ? -19.009 1.850 15.483 1.00 98.38 447 THR A CA 1
ATOM 3349 C C . THR A 1 447 ? -18.742 0.917 14.312 1.00 98.38 447 THR A C 1
ATOM 3351 O O . THR A 1 447 ? -18.226 -0.182 14.496 1.00 98.38 447 THR A O 1
ATOM 3354 N N . LEU A 1 448 ? -19.024 1.396 13.103 1.00 98.81 448 LEU A N 1
ATOM 3355 C CA . LEU A 1 448 ? -18.592 0.787 11.850 1.00 98.81 448 LEU A CA 1
ATOM 3356 C C . LEU A 1 448 ? -17.498 1.655 11.234 1.00 98.81 448 LEU A C 1
ATOM 3358 O O . LEU A 1 448 ? -17.640 2.872 11.163 1.00 98.81 448 LEU A O 1
ATOM 3362 N N . ILE A 1 449 ? -16.408 1.050 10.785 1.00 98.75 449 ILE A N 1
ATOM 3363 C CA . ILE A 1 449 ? -15.342 1.737 10.063 1.00 98.75 449 ILE A CA 1
ATOM 3364 C C . ILE A 1 449 ? -15.185 1.067 8.710 1.00 98.75 449 ILE A C 1
ATOM 3366 O O . ILE A 1 449 ? -14.991 -0.142 8.641 1.00 98.75 449 ILE A O 1
ATOM 3370 N N . TYR A 1 450 ? -15.231 1.859 7.649 1.00 98.88 450 TYR A N 1
ATOM 3371 C CA . TYR A 1 450 ? -14.913 1.439 6.293 1.00 98.88 450 TYR A CA 1
ATOM 3372 C C . TYR A 1 450 ? -13.586 2.057 5.879 1.00 98.88 450 TYR A C 1
ATOM 3374 O O . TYR A 1 450 ? -13.402 3.261 6.032 1.00 98.88 450 TYR A O 1
ATOM 3382 N N . SER A 1 451 ? -12.661 1.259 5.357 1.00 98.69 451 SER A N 1
ATOM 3383 C CA . SER A 1 451 ? -11.370 1.752 4.890 1.00 98.69 451 SER A CA 1
ATOM 3384 C C . SER A 1 451 ? -10.896 1.047 3.631 1.00 98.69 451 SER A C 1
ATOM 3386 O O . SER A 1 451 ? -11.211 -0.120 3.391 1.00 98.69 451 SER A O 1
ATOM 3388 N N . THR A 1 452 ? -10.096 1.764 2.846 1.00 98.62 452 THR A N 1
ATOM 3389 C CA . THR A 1 452 ? -9.412 1.231 1.667 1.00 98.62 452 THR A CA 1
ATOM 3390 C C . THR A 1 452 ? -7.980 1.769 1.606 1.00 98.62 452 THR A C 1
ATOM 3392 O O . THR A 1 452 ? -7.621 2.752 2.262 1.00 98.62 452 THR A O 1
ATOM 3395 N N . CYS A 1 453 ? -7.150 1.142 0.773 1.00 97.69 453 CYS A N 1
ATOM 3396 C CA . CYS A 1 453 ? -5.878 1.712 0.319 1.00 97.69 453 CYS A CA 1
ATOM 3397 C C . CYS A 1 453 ? -5.979 2.237 -1.131 1.00 97.69 453 CYS A C 1
ATOM 3399 O O . CYS A 1 453 ? -5.023 2.171 -1.911 1.00 97.69 453 CYS A O 1
ATOM 3401 N N . SER A 1 454 ? -7.172 2.717 -1.505 1.00 97.94 454 SER A N 1
ATOM 3402 C CA . SER A 1 454 ? -7.470 3.378 -2.777 1.00 97.94 454 SER A CA 1
ATOM 3403 C C . SER A 1 454 ? -7.584 4.889 -2.591 1.00 97.94 454 SER A C 1
ATOM 3405 O O . SER A 1 454 ? -7.984 5.379 -1.536 1.00 97.94 454 SER A O 1
ATOM 3407 N N . VAL A 1 455 ? -7.246 5.630 -3.641 1.00 97.56 455 VAL A N 1
ATOM 3408 C CA . VAL A 1 455 ? -7.449 7.085 -3.726 1.00 97.56 455 VAL A CA 1
ATOM 3409 C C . VAL A 1 455 ? -8.601 7.465 -4.662 1.00 97.56 455 VAL A C 1
ATOM 3411 O O . VAL A 1 455 ? -8.836 8.658 -4.865 1.00 97.56 455 VAL A O 1
ATOM 3414 N N . LEU A 1 456 ? -9.295 6.470 -5.230 1.00 97.75 456 LEU A N 1
ATOM 3415 C CA . LEU A 1 456 ? -10.379 6.654 -6.193 1.00 97.75 456 LEU A CA 1
ATOM 3416 C C . LEU A 1 456 ? -11.711 6.934 -5.497 1.00 97.75 456 LEU A C 1
ATOM 3418 O O . LEU A 1 456 ? -12.136 6.163 -4.636 1.00 97.75 456 LEU A O 1
ATOM 3422 N N . LYS A 1 457 ? -12.407 7.988 -5.935 1.00 96.56 457 LYS A N 1
ATOM 3423 C CA . LYS A 1 457 ? -13.694 8.406 -5.359 1.00 96.56 457 LYS A CA 1
ATOM 3424 C C . LYS A 1 457 ? -14.773 7.323 -5.469 1.00 96.56 457 LYS A C 1
ATOM 3426 O O . LYS A 1 457 ? -15.636 7.199 -4.604 1.00 96.56 457 LYS A O 1
ATOM 3431 N N . GLN A 1 458 ? -14.701 6.507 -6.520 1.00 97.12 458 GLN A N 1
ATOM 3432 C CA . GLN A 1 458 ? -15.633 5.410 -6.790 1.00 97.12 458 GLN A CA 1
ATOM 3433 C C . GLN A 1 458 ? -15.598 4.322 -5.714 1.00 97.12 458 GLN A C 1
ATOM 3435 O O . GLN A 1 458 ? -16.633 3.744 -5.412 1.00 97.12 458 GLN A O 1
ATOM 3440 N N . GLU A 1 459 ? -14.427 4.044 -5.142 1.00 98.00 459 GLU A N 1
ATOM 3441 C CA . GLU A 1 459 ? -14.251 3.029 -4.092 1.00 98.00 459 GLU A CA 1
ATOM 3442 C C . GLU A 1 459 ? -14.414 3.609 -2.683 1.00 98.00 459 GLU A C 1
ATOM 3444 O O . GLU A 1 459 ? -14.472 2.873 -1.702 1.00 98.00 459 GLU A O 1
ATOM 3449 N N . ASN A 1 460 ? -14.454 4.933 -2.571 1.00 98.19 460 ASN A N 1
ATOM 3450 C CA . ASN A 1 460 ? -14.369 5.647 -1.311 1.00 98.19 460 ASN A CA 1
ATOM 3451 C C . ASN A 1 460 ? -15.698 6.356 -1.032 1.00 98.19 460 ASN A C 1
ATOM 3453 O O . ASN A 1 460 ? -16.655 5.719 -0.589 1.00 98.19 460 ASN A O 1
ATOM 3457 N N . GLU A 1 461 ? -15.789 7.649 -1.331 1.00 97.75 461 GLU A N 1
ATOM 3458 C CA . GLU A 1 461 ? -16.959 8.482 -1.063 1.00 97.75 461 GLU A CA 1
ATOM 3459 C C . GLU A 1 461 ? -18.227 7.906 -1.714 1.00 97.75 461 GLU A C 1
ATOM 3461 O O . GLU A 1 461 ? -19.269 7.836 -1.070 1.00 97.75 461 GLU A O 1
ATOM 3466 N N . ALA A 1 462 ? -18.140 7.391 -2.947 1.00 97.06 462 ALA A N 1
ATOM 3467 C CA . ALA A 1 462 ? -19.302 6.815 -3.624 1.00 97.06 462 ALA A CA 1
ATOM 3468 C C . ALA A 1 462 ? -19.847 5.554 -2.923 1.00 97.06 462 ALA A C 1
ATOM 3470 O O . ALA A 1 462 ? -21.063 5.373 -2.863 1.00 97.06 462 ALA A O 1
ATOM 3471 N N . VAL A 1 463 ? -18.978 4.706 -2.354 1.00 98.25 463 VAL A N 1
ATOM 3472 C CA . VAL A 1 463 ? -19.401 3.534 -1.560 1.00 98.25 463 VAL A CA 1
ATOM 3473 C C . VAL A 1 463 ? -20.065 3.983 -0.264 1.00 98.25 463 VAL A C 1
ATOM 3475 O O . VAL A 1 463 ? -21.101 3.437 0.110 1.00 98.25 463 VAL A O 1
ATOM 3478 N N . VAL A 1 464 ? -19.504 4.995 0.402 1.00 98.56 464 VAL A N 1
ATOM 3479 C CA . VAL A 1 464 ? -20.064 5.574 1.632 1.00 98.56 464 VAL A CA 1
ATOM 3480 C C . VAL A 1 464 ? -21.453 6.151 1.381 1.00 98.56 464 VAL A C 1
ATOM 3482 O O . VAL A 1 464 ? -22.399 5.812 2.093 1.00 98.56 464 VAL A O 1
ATOM 3485 N N . HIS A 1 465 ? -21.597 6.979 0.344 1.00 98.00 465 HIS A N 1
ATOM 3486 C CA . HIS A 1 465 ? -22.878 7.576 -0.021 1.00 98.00 465 HIS A CA 1
ATOM 3487 C C . HIS A 1 465 ? -23.899 6.501 -0.398 1.00 98.00 465 HIS A C 1
ATOM 3489 O O . HIS A 1 465 ? -25.023 6.548 0.092 1.00 98.00 465 HIS A O 1
ATOM 3495 N N . ALA A 1 466 ? -23.512 5.500 -1.198 1.00 97.50 466 ALA A N 1
ATOM 3496 C CA . ALA A 1 466 ? -24.395 4.393 -1.561 1.00 97.50 466 ALA A CA 1
ATOM 3497 C C . ALA A 1 466 ? -24.832 3.573 -0.338 1.00 97.50 466 ALA A C 1
ATOM 3499 O O . ALA A 1 466 ? -26.010 3.245 -0.216 1.00 97.50 466 ALA A O 1
ATOM 3500 N N . PHE A 1 467 ? -23.914 3.285 0.590 1.00 98.38 467 PHE A N 1
ATOM 3501 C CA . PHE A 1 467 ? -24.211 2.562 1.825 1.00 98.38 467 PHE A CA 1
ATOM 3502 C C . PHE A 1 467 ? -25.270 3.275 2.665 1.00 98.38 467 PHE A C 1
ATOM 3504 O O . PHE A 1 467 ? -26.244 2.637 3.058 1.00 98.38 467 PHE A O 1
ATOM 3511 N N . LEU A 1 468 ? -25.138 4.588 2.879 1.00 98.06 468 LEU A N 1
ATOM 3512 C CA . LEU A 1 468 ? -26.096 5.377 3.667 1.00 98.06 468 LEU A CA 1
ATOM 3513 C C . LEU A 1 468 ? -27.516 5.396 3.069 1.00 98.06 468 LEU A C 1
ATOM 3515 O O . LEU A 1 468 ? -28.473 5.649 3.794 1.00 98.06 468 LEU A O 1
ATOM 3519 N N . GLN A 1 469 ? -27.671 5.106 1.772 1.00 97.50 469 GLN A N 1
ATOM 3520 C CA . GLN A 1 469 ? -28.983 4.993 1.117 1.00 97.50 469 GLN A CA 1
ATOM 3521 C C . GLN A 1 469 ? -29.619 3.597 1.240 1.00 97.50 469 GLN A C 1
ATOM 3523 O O . GLN A 1 469 ? -30.786 3.423 0.891 1.00 97.50 469 GLN A O 1
ATOM 3528 N N . THR A 1 470 ? -28.881 2.593 1.717 1.00 96.44 470 THR A N 1
ATOM 3529 C CA . THR A 1 470 ? -29.417 1.238 1.928 1.00 96.44 470 THR A CA 1
ATOM 3530 C C . THR A 1 470 ? -30.314 1.176 3.162 1.00 96.44 470 THR A C 1
ATOM 3532 O O . THR A 1 470 ? -30.179 1.992 4.069 1.00 96.44 470 THR A O 1
ATOM 3535 N N . GLU A 1 471 ? -31.190 0.170 3.232 1.00 94.50 471 GLU A N 1
ATOM 3536 C CA . GLU A 1 471 ? -32.073 -0.052 4.387 1.00 94.50 471 GLU A CA 1
ATOM 3537 C C . GLU A 1 471 ? -31.286 -0.116 5.705 1.00 94.50 471 GLU A C 1
ATOM 3539 O O . GLU A 1 471 ? -31.574 0.627 6.637 1.00 94.50 471 GLU A O 1
ATOM 3544 N N . ILE A 1 472 ? -30.220 -0.923 5.760 1.00 95.12 472 ILE A N 1
ATOM 3545 C CA . ILE A 1 472 ? -29.387 -1.021 6.963 1.00 95.12 472 ILE A CA 1
ATOM 3546 C C . ILE A 1 472 ? -28.573 0.253 7.220 1.00 95.12 472 ILE A C 1
ATOM 3548 O O . ILE A 1 472 ? -28.358 0.623 8.371 1.00 95.12 472 ILE A O 1
ATOM 3552 N N . GLY A 1 473 ? -28.131 0.941 6.163 1.00 97.25 473 GLY A N 1
ATOM 3553 C CA . GLY A 1 473 ? -27.328 2.159 6.261 1.00 97.25 473 GLY A CA 1
ATOM 3554 C C . GLY A 1 473 ? -28.074 3.337 6.882 1.00 97.25 473 GLY A C 1
ATOM 3555 O O . GLY A 1 473 ? -27.446 4.149 7.553 1.00 97.25 473 GLY A O 1
ATOM 3556 N N . GLN A 1 474 ? -29.406 3.383 6.767 1.00 96.56 474 GLN A N 1
ATOM 3557 C CA . GLN A 1 474 ? -30.247 4.409 7.403 1.00 96.56 474 GLN A CA 1
ATOM 3558 C C . GLN A 1 474 ? -30.178 4.390 8.943 1.00 96.56 474 GLN A C 1
ATOM 3560 O O . GLN A 1 474 ? -30.536 5.372 9.590 1.00 96.56 474 GLN A O 1
ATOM 3565 N N . HIS A 1 475 ? -29.680 3.303 9.545 1.00 97.38 475 HIS A N 1
ATOM 3566 C CA . HIS A 1 475 ? -29.447 3.192 10.990 1.00 97.38 475 HIS A CA 1
ATOM 3567 C C . HIS A 1 475 ? -28.102 3.780 11.447 1.00 97.38 475 HIS A C 1
ATOM 3569 O O . HIS A 1 475 ? -27.810 3.806 12.651 1.00 97.38 475 HIS A O 1
ATOM 3575 N N . PHE A 1 476 ? -27.269 4.219 10.503 1.00 98.50 476 PHE A N 1
ATOM 3576 C CA . PHE A 1 476 ? -25.920 4.705 10.745 1.00 98.50 476 PHE A CA 1
ATOM 3577 C C . PHE A 1 476 ? -25.800 6.195 10.445 1.00 98.50 476 PHE A C 1
ATOM 3579 O O . PHE A 1 476 ? -26.286 6.703 9.441 1.00 98.50 476 PHE A O 1
ATOM 3586 N N . GLU A 1 477 ? -25.078 6.887 11.316 1.00 98.12 477 GLU A N 1
ATOM 3587 C CA . GLU A 1 477 ? -24.677 8.276 11.135 1.00 98.12 477 GLU A CA 1
ATOM 3588 C C . GLU A 1 477 ? -23.184 8.314 10.797 1.00 98.12 477 GLU A C 1
ATOM 3590 O O . GLU A 1 477 ? -22.382 7.714 11.520 1.00 98.12 477 GLU A O 1
ATOM 3595 N N . LEU A 1 478 ? -22.804 9.002 9.716 1.00 98.38 478 LEU A N 1
ATOM 3596 C CA . LEU A 1 478 ? -21.402 9.311 9.426 1.00 98.38 478 LEU A CA 1
ATOM 3597 C C . LEU A 1 478 ? -20.899 10.324 10.461 1.00 98.38 478 LEU A C 1
ATOM 3599 O O . LEU A 1 478 ? -21.536 11.348 10.683 1.00 98.38 478 LEU A O 1
ATOM 3603 N N . VAL A 1 479 ? -19.766 10.034 11.093 1.00 98.06 479 VAL A N 1
ATOM 3604 C CA . VAL A 1 479 ? -19.140 10.917 12.082 1.00 98.06 479 VAL A CA 1
ATOM 3605 C C . VAL A 1 479 ? -17.663 11.092 11.773 1.00 98.06 479 VAL A C 1
ATOM 3607 O O . VAL A 1 479 ? -17.018 10.198 11.218 1.00 98.06 479 VAL A O 1
ATOM 3610 N N . SER A 1 480 ? -17.103 12.213 12.213 1.00 98.00 480 SER A N 1
ATOM 3611 C CA . SER A 1 480 ? -15.703 12.525 11.968 1.00 98.00 480 SER A CA 1
ATOM 3612 C C . SER A 1 480 ? -14.772 11.457 12.563 1.00 98.00 480 SER A C 1
ATOM 3614 O O . SER A 1 480 ? -14.899 11.096 13.739 1.00 98.00 480 SER A O 1
ATOM 3616 N N . PRO A 1 481 ? -13.758 10.970 11.826 1.00 97.50 481 PRO A N 1
ATOM 3617 C CA . PRO A 1 481 ? -12.681 10.161 12.390 1.00 97.50 481 PRO A CA 1
ATOM 3618 C C . PRO A 1 481 ? -11.955 10.845 13.559 1.00 97.50 481 PRO A C 1
ATOM 3620 O O . PRO A 1 481 ? -11.410 10.156 14.422 1.00 97.50 481 PRO A O 1
ATOM 3623 N N . LEU A 1 482 ? -11.992 12.184 13.631 1.00 96.94 482 LEU A N 1
ATOM 3624 C CA . LEU A 1 482 ? -11.459 12.965 14.755 1.00 96.94 482 LEU A CA 1
ATOM 3625 C C . LEU A 1 482 ? -12.196 12.712 16.073 1.00 96.94 482 LEU A C 1
ATOM 3627 O O . LEU A 1 482 ? -11.640 12.962 17.144 1.00 96.94 482 LEU A O 1
ATOM 3631 N N . ASP A 1 483 ? -13.416 12.177 16.012 1.00 95.62 483 ASP A N 1
ATOM 3632 C CA . ASP A 1 483 ? -14.200 11.828 17.190 1.00 95.62 483 ASP A CA 1
ATOM 3633 C C . ASP A 1 483 ? -13.804 10.490 17.816 1.00 95.62 483 ASP A C 1
ATOM 3635 O O . ASP A 1 483 ? -14.251 10.165 18.922 1.00 95.62 483 ASP A O 1
ATOM 3639 N N . ALA A 1 484 ? -12.944 9.713 17.152 1.00 96.00 484 ALA A N 1
ATOM 3640 C CA . ALA A 1 484 ? -12.444 8.466 17.702 1.00 96.00 484 ALA A CA 1
ATOM 3641 C C . ALA A 1 484 ? -11.659 8.723 19.007 1.00 96.00 484 ALA A C 1
ATOM 3643 O O . ALA A 1 484 ? -10.792 9.602 19.037 1.00 96.00 484 ALA A O 1
ATOM 3644 N N . PRO A 1 485 ? -11.898 7.950 20.087 1.00 93.50 485 PRO A N 1
ATOM 3645 C CA . PRO A 1 485 ? -11.252 8.182 21.379 1.00 93.50 485 PRO A CA 1
ATOM 3646 C C . PRO A 1 485 ? -9.721 8.243 21.311 1.00 93.50 485 PRO A C 1
ATOM 3648 O O . PRO A 1 485 ? -9.123 9.140 21.903 1.00 93.50 485 PRO A O 1
ATOM 3651 N N . ALA A 1 486 ? -9.082 7.348 20.547 1.00 94.94 486 ALA A N 1
ATOM 3652 C CA . ALA A 1 486 ? -7.629 7.361 20.403 1.00 94.94 486 ALA A CA 1
ATOM 3653 C C . ALA A 1 486 ? -7.120 8.590 19.629 1.00 94.94 486 ALA A C 1
ATOM 3655 O O . ALA A 1 486 ? -6.033 9.076 19.924 1.00 94.94 486 ALA A O 1
ATOM 3656 N N . VAL A 1 487 ? -7.894 9.131 18.678 1.00 96.19 487 VAL A N 1
ATOM 3657 C CA . VAL A 1 487 ? -7.538 10.373 17.967 1.00 96.19 487 VAL A CA 1
ATOM 3658 C C . VAL A 1 487 ? -7.702 11.586 18.884 1.00 96.19 487 VAL A C 1
ATOM 3660 O O . VAL A 1 487 ? -6.817 12.439 18.933 1.00 96.19 487 VAL A O 1
ATOM 3663 N N . ARG A 1 488 ? -8.775 11.646 19.682 1.00 94.88 488 ARG A N 1
ATOM 3664 C CA . ARG A 1 488 ? -8.962 12.707 20.688 1.00 94.88 488 ARG A CA 1
ATOM 3665 C C . ARG A 1 488 ? -7.824 12.736 21.709 1.00 94.88 488 ARG A C 1
ATOM 3667 O O . ARG A 1 488 ? -7.325 13.815 22.012 1.00 94.88 488 ARG A O 1
ATOM 3674 N N . ALA A 1 489 ? -7.349 11.573 22.155 1.00 93.81 489 ALA A N 1
ATOM 3675 C CA . ALA A 1 489 ? -6.199 11.479 23.056 1.00 93.81 489 ALA A CA 1
ATOM 3676 C C . ALA A 1 489 ? -4.904 12.059 22.445 1.00 93.81 489 ALA A C 1
ATOM 3678 O O . ALA A 1 489 ? -4.105 12.672 23.158 1.00 93.81 489 ALA A O 1
ATOM 3679 N N . LEU A 1 490 ? -4.708 11.955 21.119 1.00 94.19 490 LEU A N 1
ATOM 3680 C CA . LEU A 1 490 ? -3.580 12.614 20.443 1.00 94.19 490 LEU A CA 1
ATOM 3681 C C . LEU A 1 490 ? -3.644 14.137 20.581 1.00 94.19 490 LEU A C 1
ATOM 3683 O O . LEU A 1 490 ? -2.602 14.771 20.708 1.00 94.19 490 LEU A O 1
ATOM 3687 N N . LYS A 1 491 ? -4.838 14.740 20.582 1.00 91.69 491 LYS A N 1
ATOM 3688 C CA . LYS A 1 491 ? -4.993 16.199 20.698 1.00 91.69 491 LYS A CA 1
ATOM 3689 C C . LYS A 1 491 ? -4.405 16.738 22.000 1.00 91.69 491 LYS A C 1
ATOM 3691 O O . LYS A 1 491 ? -3.832 17.825 22.011 1.00 91.69 491 LYS A O 1
ATOM 3696 N N . GLU A 1 492 ? -4.552 15.977 23.078 1.00 87.94 492 GLU A N 1
ATOM 3697 C CA . GLU A 1 492 ? -4.118 16.361 24.421 1.00 87.94 492 GLU A CA 1
ATOM 3698 C C . GLU A 1 492 ? -2.615 16.138 24.628 1.00 87.94 492 GLU A C 1
ATOM 3700 O O . GLU A 1 492 ? -1.951 16.962 25.251 1.00 87.94 492 GLU A O 1
ATOM 3705 N N . GLN A 1 493 ? -2.074 15.041 24.089 1.00 87.88 493 GLN A N 1
ATOM 3706 C CA . GLN A 1 493 ? -0.727 14.559 24.426 1.00 87.88 493 GLN A CA 1
ATOM 3707 C C . GLN A 1 493 ? 0.296 14.730 23.291 1.00 87.88 493 GLN A C 1
ATOM 3709 O O . GLN A 1 493 ? 1.492 14.857 23.542 1.00 87.88 493 GLN A O 1
ATOM 3714 N N . TYR A 1 494 ? -0.163 14.762 22.037 1.00 93.12 494 TYR A N 1
ATOM 3715 C CA . TYR A 1 494 ? 0.665 14.721 20.828 1.00 93.12 494 TYR A CA 1
ATOM 3716 C C . TYR A 1 494 ? 0.090 15.635 19.736 1.00 93.12 494 TYR A C 1
ATOM 3718 O O . TYR A 1 494 ? -0.320 15.183 18.667 1.00 93.12 494 TYR A O 1
ATOM 3726 N N . ARG A 1 495 ? 0.066 16.949 19.989 1.00 92.56 495 ARG A N 1
ATOM 3727 C CA . ARG A 1 495 ? -0.586 17.941 19.112 1.00 92.56 495 ARG A CA 1
ATOM 3728 C C . ARG A 1 495 ? -0.203 17.830 17.629 1.00 92.56 495 ARG A C 1
ATOM 3730 O O . ARG A 1 495 ? -1.084 17.882 16.781 1.00 92.56 495 ARG A O 1
ATOM 3737 N N . GLN A 1 496 ? 1.076 17.619 17.314 1.00 91.88 496 GLN A N 1
ATOM 3738 C CA . GLN A 1 496 ? 1.537 17.457 15.925 1.00 91.88 496 GLN A CA 1
ATOM 3739 C C . GLN A 1 496 ? 0.977 16.188 15.258 1.00 91.88 496 GLN A C 1
ATOM 3741 O O . GLN A 1 496 ? 0.658 16.206 14.072 1.00 91.88 496 GLN A O 1
ATOM 3746 N N . ALA A 1 497 ? 0.816 15.098 16.016 1.00 93.69 497 ALA A N 1
ATOM 3747 C CA . ALA A 1 497 ? 0.189 13.866 15.538 1.00 93.69 497 ALA A CA 1
ATOM 3748 C C . ALA A 1 497 ? -1.295 14.095 15.217 1.00 93.69 497 ALA A C 1
ATOM 3750 O O . ALA A 1 497 ? -1.787 13.642 14.185 1.00 93.69 497 ALA A O 1
ATOM 3751 N N . TYR A 1 498 ? -1.992 14.832 16.088 1.00 96.06 498 TYR A N 1
ATOM 3752 C CA . TYR A 1 498 ? -3.381 15.223 15.861 1.00 96.06 498 TYR A CA 1
ATOM 3753 C C . TYR A 1 498 ? -3.522 16.132 14.636 1.00 96.06 498 TYR A C 1
ATOM 3755 O O . TYR A 1 498 ? -4.384 15.885 13.803 1.00 96.06 498 TYR A O 1
ATOM 3763 N N . GLU A 1 499 ? -2.669 17.149 14.490 1.00 95.06 499 GLU A N 1
ATOM 3764 C CA . GLU A 1 499 ? -2.681 18.055 13.332 1.00 95.06 499 GLU A CA 1
ATOM 3765 C C . GLU A 1 499 ? -2.398 17.301 12.026 1.00 95.06 499 GLU A C 1
ATOM 3767 O O . GLU A 1 499 ? -3.079 17.530 11.028 1.00 95.06 499 GLU A O 1
ATOM 3772 N N . LEU A 1 500 ? -1.465 16.340 12.033 1.00 93.19 500 LEU A N 1
ATOM 3773 C CA . LEU A 1 500 ? -1.219 15.475 10.878 1.00 93.19 500 LEU A CA 1
ATOM 3774 C C . LEU A 1 500 ? -2.476 14.701 10.464 1.00 93.19 500 LEU A C 1
ATOM 3776 O O . LEU A 1 500 ? -2.796 14.639 9.277 1.00 93.19 500 LEU A O 1
ATOM 3780 N N . PHE A 1 501 ? -3.178 14.123 11.441 1.00 94.81 501 PHE A N 1
ATOM 3781 C CA . PHE A 1 501 ? -4.421 13.400 11.205 1.00 94.81 501 PHE A CA 1
ATOM 3782 C C . PHE A 1 501 ? -5.517 14.343 10.695 1.00 94.81 501 PHE A C 1
ATOM 3784 O O . PHE A 1 501 ? -6.152 14.055 9.686 1.00 94.81 501 PHE A O 1
ATOM 3791 N N . ALA A 1 502 ? -5.728 15.473 11.373 1.00 96.00 502 ALA A N 1
ATOM 3792 C CA . ALA A 1 502 ? -6.770 16.445 11.053 1.00 96.00 502 ALA A CA 1
ATOM 3793 C C . ALA A 1 502 ? -6.613 17.032 9.649 1.00 96.00 502 ALA A C 1
ATOM 3795 O O . ALA A 1 502 ? -7.604 17.185 8.948 1.00 96.00 502 ALA A O 1
ATOM 3796 N N . ASN A 1 503 ? -5.378 17.246 9.191 1.00 95.12 503 ASN A N 1
ATOM 3797 C CA . ASN A 1 503 ? -5.097 17.687 7.823 1.00 95.12 503 ASN A CA 1
ATOM 3798 C C . ASN A 1 503 ? -5.462 16.650 6.747 1.00 95.12 503 ASN A C 1
ATOM 3800 O O . ASN A 1 503 ? -5.459 16.976 5.563 1.00 95.12 503 ASN A O 1
ATOM 3804 N N . CYS A 1 504 ? -5.733 15.405 7.140 1.00 96.25 504 CYS A N 1
ATOM 3805 C CA . CYS A 1 504 ? -6.215 14.353 6.252 1.00 96.25 504 CYS A CA 1
ATOM 3806 C C . CYS A 1 504 ? -7.742 14.184 6.322 1.00 96.25 504 CYS A C 1
ATOM 3808 O O . CYS A 1 504 ? -8.272 13.330 5.622 1.00 96.25 504 CYS A O 1
ATOM 3810 N N . VAL A 1 505 ? -8.462 14.927 7.170 1.00 97.06 505 VAL A N 1
ATOM 3811 C CA . VAL A 1 505 ? -9.928 14.843 7.253 1.00 97.06 505 VAL A CA 1
ATOM 3812 C C . VAL A 1 505 ? -10.551 15.882 6.324 1.00 97.06 505 VAL A C 1
ATOM 3814 O O . VAL A 1 505 ? -10.189 17.053 6.358 1.00 97.06 505 VAL A O 1
ATOM 3817 N N . THR A 1 506 ? -11.444 15.428 5.451 1.00 95.25 506 THR A N 1
ATOM 3818 C CA . THR A 1 506 ? -12.146 16.240 4.453 1.00 95.25 506 THR A CA 1
ATOM 3819 C C . THR A 1 506 ? -13.324 16.987 5.070 1.00 95.25 506 THR A C 1
ATOM 3821 O O . THR A 1 506 ? -13.833 16.576 6.109 1.00 95.25 506 THR A O 1
ATOM 3824 N N . ASP A 1 507 ? -13.865 17.966 4.349 1.00 92.94 507 ASP A N 1
ATOM 3825 C CA . ASP A 1 507 ? -15.077 18.695 4.755 1.00 92.94 507 ASP A CA 1
ATOM 3826 C C . ASP A 1 507 ? -16.331 17.803 4.878 1.00 92.94 507 ASP A C 1
ATOM 3828 O O . ASP A 1 507 ? -17.271 18.158 5.579 1.00 92.94 507 ASP A O 1
ATOM 3832 N N . GLU A 1 508 ? -16.346 16.628 4.234 1.00 94.56 508 GLU A N 1
ATOM 3833 C CA . GLU A 1 508 ? -17.398 15.608 4.398 1.00 94.56 508 GLU A CA 1
ATOM 3834 C C . GLU A 1 508 ? -17.128 14.628 5.567 1.00 94.56 508 GLU A C 1
ATOM 3836 O O . GLU A 1 508 ? -17.663 13.522 5.583 1.00 94.56 508 GLU A O 1
ATOM 3841 N N . ASP A 1 509 ? -16.267 14.986 6.528 1.00 96.31 509 ASP A N 1
ATOM 3842 C CA . ASP A 1 509 ? -15.954 14.173 7.718 1.00 96.31 509 ASP A CA 1
ATOM 3843 C C . ASP A 1 509 ? -15.421 12.758 7.409 1.00 96.31 509 ASP A C 1
ATOM 3845 O O . ASP A 1 509 ? -15.654 11.789 8.132 1.00 96.31 509 ASP A O 1
ATOM 3849 N N . MET A 1 510 ? -14.638 12.627 6.338 1.00 98.00 510 MET A N 1
ATOM 3850 C CA . MET A 1 510 ? -13.943 11.395 5.956 1.00 98.00 510 MET A CA 1
ATOM 3851 C C . MET A 1 510 ? -12.430 11.603 5.984 1.00 98.00 510 MET A C 1
ATOM 3853 O O . MET A 1 510 ? -11.936 12.696 5.739 1.00 98.00 510 MET A O 1
ATOM 3857 N N . PHE A 1 511 ? -11.662 10.558 6.279 1.00 98.31 511 PHE A N 1
ATOM 3858 C CA . PHE A 1 511 ? -10.203 10.602 6.201 1.00 98.31 511 PHE A CA 1
ATOM 3859 C C . PHE A 1 511 ? -9.740 10.230 4.793 1.00 98.31 511 PHE A C 1
ATOM 3861 O O . PHE A 1 511 ? -10.151 9.200 4.252 1.00 98.31 511 PHE A O 1
ATOM 3868 N N . ARG A 1 512 ? -8.799 11.002 4.251 1.00 97.50 512 ARG A N 1
ATOM 3869 C CA . ARG A 1 512 ? -8.130 10.751 2.983 1.00 97.50 512 ARG A CA 1
ATOM 3870 C C . ARG A 1 512 ? -6.653 11.126 3.039 1.00 97.50 512 ARG A C 1
ATOM 3872 O O . ARG A 1 512 ? -6.281 12.217 3.457 1.00 97.50 512 ARG A O 1
ATOM 3879 N N . SER A 1 513 ? -5.812 10.248 2.509 1.00 96.88 513 SER A N 1
ATOM 3880 C CA . SER A 1 513 ? -4.415 10.543 2.205 1.00 96.88 513 SER A CA 1
ATOM 3881 C C . SER A 1 513 ? -4.060 10.166 0.772 1.00 96.88 513 SER A C 1
ATOM 3883 O O . SER A 1 513 ? -4.748 9.371 0.127 1.00 96.88 513 SER A O 1
ATOM 3885 N N . HIS A 1 514 ? -2.928 10.676 0.293 1.00 95.94 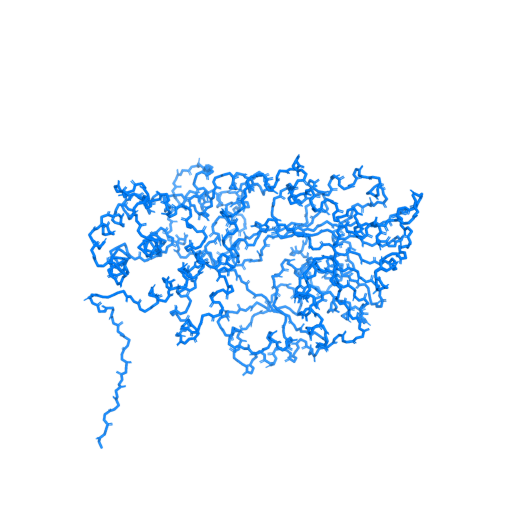514 HIS A N 1
ATOM 3886 C CA . HIS A 1 514 ? -2.292 10.271 -0.958 1.00 95.94 514 HIS A CA 1
ATOM 3887 C C . HIS A 1 514 ? -0.764 10.242 -0.810 1.00 95.94 514 HIS A C 1
ATOM 3889 O O . HIS A 1 514 ? -0.214 10.885 0.090 1.00 95.94 514 HIS A O 1
ATOM 3895 N N . PRO A 1 515 ? -0.055 9.487 -1.667 1.00 94.75 515 PRO A N 1
ATOM 3896 C CA . PRO A 1 515 ? 1.399 9.489 -1.674 1.00 94.75 515 PRO A CA 1
ATOM 3897 C C . PRO A 1 515 ? 1.959 10.841 -2.121 1.00 94.75 515 PRO A C 1
ATOM 3899 O O . PRO A 1 515 ? 1.598 11.346 -3.181 1.00 94.75 515 PRO A O 1
ATOM 3902 N N . LYS A 1 516 ? 2.915 11.362 -1.355 1.00 91.94 516 LYS A N 1
ATOM 3903 C CA . LYS A 1 516 ? 3.842 12.423 -1.760 1.00 91.94 516 LYS A CA 1
ATOM 3904 C C . LYS A 1 516 ? 5.275 12.020 -1.404 1.00 91.94 516 LYS A C 1
ATOM 3906 O O . LYS A 1 516 ? 5.531 10.972 -0.792 1.00 91.94 516 LYS A O 1
ATOM 3911 N N . MET A 1 517 ? 6.236 12.842 -1.812 1.00 87.25 517 MET A N 1
ATOM 3912 C CA . MET A 1 517 ? 7.655 12.613 -1.530 1.00 87.25 517 MET A CA 1
ATOM 3913 C C . MET A 1 517 ? 7.905 12.428 -0.030 1.00 87.25 517 MET A C 1
ATOM 3915 O O . MET A 1 517 ? 7.538 13.274 0.780 1.00 87.25 517 MET A O 1
ATOM 3919 N N . GLY A 1 518 ? 8.510 11.295 0.341 1.00 84.38 518 GLY A N 1
ATOM 3920 C CA . GLY A 1 518 ? 8.866 10.983 1.729 1.00 84.38 518 GLY A CA 1
ATOM 3921 C C . GLY A 1 518 ? 7.694 10.768 2.700 1.00 84.38 518 GLY A C 1
ATOM 3922 O O . GLY A 1 518 ? 7.945 10.509 3.873 1.00 84.38 518 GLY A O 1
ATOM 3923 N N . SER A 1 519 ? 6.435 10.834 2.253 1.00 90.69 519 SER A N 1
ATOM 3924 C CA . SER A 1 519 ? 5.257 10.640 3.114 1.00 90.69 519 SER A CA 1
ATOM 3925 C C . SER A 1 519 ? 4.731 9.211 3.087 1.00 90.69 519 SER A C 1
ATOM 3927 O O . SER A 1 519 ? 5.260 8.355 2.380 1.00 90.69 519 SER A O 1
ATOM 3929 N N . PHE A 1 520 ? 3.645 8.970 3.823 1.00 94.06 520 PHE A N 1
ATOM 3930 C CA . PHE A 1 520 ? 2.791 7.778 3.766 1.00 94.06 520 PHE A CA 1
ATOM 3931 C C . PHE A 1 520 ? 2.028 7.616 2.451 1.00 94.06 520 PHE A C 1
ATOM 3933 O O . PHE A 1 520 ? 2.059 8.495 1.592 1.00 94.06 520 PHE A O 1
ATOM 3940 N N . ASP A 1 521 ? 1.401 6.453 2.296 1.00 96.25 521 ASP A N 1
ATOM 3941 C CA . ASP A 1 521 ? 0.593 6.064 1.142 1.00 96.25 521 ASP A CA 1
ATOM 3942 C C . ASP A 1 521 ? -0.812 6.681 1.137 1.00 96.25 521 ASP A C 1
ATOM 3944 O O . ASP A 1 521 ? -1.291 7.243 2.126 1.00 96.25 521 ASP A O 1
ATOM 3948 N N . GLY A 1 522 ? -1.507 6.491 0.014 1.00 97.25 522 GLY A N 1
ATOM 3949 C CA . GLY A 1 522 ? -2.913 6.825 -0.120 1.00 97.25 522 GLY A CA 1
ATOM 3950 C C . GLY A 1 522 ? -3.832 5.814 0.551 1.00 97.25 522 GLY A C 1
ATOM 3951 O O . GLY A 1 522 ? -3.732 4.609 0.313 1.00 97.25 522 GLY A O 1
ATOM 3952 N N . HIS A 1 523 ? -4.715 6.330 1.392 1.00 98.19 523 HIS A N 1
ATOM 3953 C CA . HIS A 1 523 ? -5.682 5.580 2.173 1.00 98.19 523 HIS A CA 1
ATOM 3954 C C . HIS A 1 523 ? -6.958 6.396 2.341 1.00 98.19 523 HIS A C 1
ATOM 3956 O O . HIS A 1 523 ? -6.947 7.625 2.251 1.00 98.19 523 HIS A O 1
ATOM 3962 N N . PHE A 1 524 ? -8.043 5.695 2.640 1.00 98.69 524 PHE A N 1
ATOM 3963 C CA . PHE A 1 524 ? -9.339 6.283 2.928 1.00 98.69 524 PHE A CA 1
ATOM 3964 C C . PHE A 1 524 ? -9.956 5.633 4.161 1.00 98.69 524 PHE A C 1
ATOM 3966 O O . PHE A 1 524 ? -9.751 4.439 4.397 1.00 98.69 524 PHE A O 1
ATOM 3973 N N . CYS A 1 525 ? -10.709 6.407 4.941 1.00 98.44 525 CYS A N 1
ATOM 3974 C CA . CYS A 1 525 ? -11.498 5.884 6.046 1.00 98.44 525 CYS A CA 1
ATOM 3975 C C . CYS A 1 525 ? -12.763 6.717 6.289 1.00 98.44 525 CYS A C 1
ATOM 3977 O O . CYS A 1 525 ? -12.688 7.928 6.481 1.00 98.44 525 CYS A O 1
ATOM 3979 N N . ALA A 1 526 ? -13.905 6.040 6.378 1.00 98.75 526 ALA A N 1
ATOM 3980 C CA . ALA A 1 526 ? -15.175 6.590 6.834 1.00 98.75 526 ALA A CA 1
ATOM 3981 C C . ALA A 1 526 ? -15.607 5.888 8.123 1.00 98.75 526 ALA A C 1
ATOM 3983 O O . ALA A 1 526 ? -15.474 4.667 8.259 1.00 98.75 526 ALA A O 1
ATOM 3984 N N . ARG A 1 527 ? -16.103 6.667 9.084 1.00 98.62 527 ARG A N 1
ATOM 3985 C CA . ARG A 1 527 ? -16.455 6.191 10.420 1.00 98.62 527 ARG A CA 1
ATOM 3986 C C . ARG A 1 527 ? -17.935 6.460 10.675 1.00 98.62 527 ARG A C 1
ATOM 3988 O O . ARG A 1 527 ? -18.386 7.586 10.541 1.00 98.62 527 ARG A O 1
ATOM 3995 N N . PHE A 1 528 ? -18.675 5.447 11.105 1.00 98.69 528 PHE A N 1
ATOM 3996 C CA . PHE A 1 528 ? -20.108 5.541 11.361 1.00 98.69 528 PHE A CA 1
ATOM 3997 C C . PHE A 1 528 ? -20.455 5.110 12.783 1.00 98.69 528 PHE A C 1
ATOM 3999 O O . PHE A 1 528 ? -19.792 4.241 13.352 1.00 98.69 528 PHE A O 1
ATOM 4006 N N . VAL A 1 529 ? -21.521 5.669 13.348 1.00 98.25 529 VAL A N 1
ATOM 4007 C CA . VAL A 1 529 ? -22.122 5.209 14.610 1.00 98.25 529 VAL A CA 1
ATOM 4008 C C . VAL A 1 529 ? -23.519 4.686 14.333 1.00 98.25 529 VAL A C 1
ATOM 4010 O O . VAL A 1 529 ? -24.316 5.363 13.687 1.00 98.25 529 VAL A O 1
ATOM 4013 N N . ARG A 1 530 ? -23.834 3.497 14.848 1.00 97.69 530 ARG A N 1
ATOM 4014 C CA . ARG A 1 530 ? -25.196 2.967 14.797 1.00 97.69 530 ARG A CA 1
ATOM 4015 C C . ARG A 1 530 ? -26.061 3.673 15.841 1.00 97.69 530 ARG A C 1
ATOM 4017 O O . ARG A 1 530 ? -25.795 3.534 17.032 1.00 97.69 530 ARG A O 1
ATOM 4024 N N . ARG A 1 531 ? -27.102 4.391 15.416 1.00 92.12 531 ARG A N 1
ATOM 4025 C CA . ARG A 1 531 ? -28.013 5.126 16.319 1.00 92.12 531 ARG A CA 1
ATOM 4026 C C . ARG A 1 531 ? -29.306 4.378 16.630 1.00 92.12 531 ARG A C 1
ATOM 4028 O O . ARG A 1 531 ? -29.848 4.537 17.725 1.00 92.12 531 ARG A O 1
ATOM 4035 N N . ALA A 1 532 ? -29.783 3.568 15.687 1.00 73.19 532 ALA A N 1
ATOM 4036 C CA . ALA A 1 532 ? -31.048 2.840 15.780 1.00 73.19 532 ALA A CA 1
ATOM 4037 C C . ALA A 1 532 ? -30.836 1.322 15.792 1.00 73.19 532 ALA A C 1
ATOM 4039 O O . ALA A 1 532 ? -30.168 0.785 14.876 1.00 73.19 532 ALA A O 1
#

Sequence (532 aa):
MGKAIKQRAGHPSAGHATQARTVALGIVGEVRRRAGYARDIVRLSPELRAMDARDAGFVQRLVLGVTLSWGLLDEFINSHATKPAKIQPQVRDALRIAAYELCYLQTPANAAVNQGVELVRSVVPRAAGMANAVLRRIAEQDAPRVAAALRAVNSALLQLAPAQVASVQSAPPQVASLQPASLQTIPTIEELSLVMAAPSWLVQQLVDSLGLQNACEMALCAHEPAPLWLSANVGKHSPQEARTLLNKEHIKVEDASLPDVWQLCNAAALTSSQLVKQTDVVVSDLAARMICYAASPKPSSRILEIGQGRATKSLLLQALAYQAGGPAQLVGVDSSSFKTNIANRRLQQGWAGFCQSVCYDGCALGVHTHKDDLFAPSQTLPEPLRHAFDVVFVDAPCSGTGTMRRHPERAWTLTPEAVQPNNAQSIVALQLNMLISAASRVQKDGTLIYSTCSVLKQENEAVVHAFLQTEIGQHFELVSPLDAPAVRALKEQYRQAYELFANCVTDEDMFRSHPKMGSFDGHFCARFVRRA

Radius of gyration: 24.76 Å; chains: 1; bounding box: 93×50×67 Å